Protein AF-0000000068207327 (afdb_homodimer)

InterPro domains:
  IPR013248 Secretory component protein Psh3/Shr3 [PF08229] (3-179)
  IPR013248 Secretory component protein Psh3/Shr3 [PTHR28228] (1-195)
  IPR013248 Secretory component protein Psh3/Shr3 [SM00786] (1-201)

Radius of gyration: 39.84 Å; Cα contacts (8 Å, |Δi|>4): 427; chains: 2; bounding box: 126×111×105 Å

Organism: Serendipita indica (strain DSM 11827) (NCBI:txid1109443)

Sequence (446 aa):
MGVRVAVIVMSTSFLLGCLMTHWIADSQTLWKSPLTDAHLYTSAAYYSLLAKMSLGMAATLVSVVTIGFMALMLSALDGEAGNLMFDGASIFLYGSAAAIYVYSVLPTMSKYTNITPFAANLPRFPPALRQPTVELASSHLICAVALTGVIILQATRYWAEGEDDGDAAESHVDSSEKHWKRSSRPIEPTTPDTARQTRTRASQSPSARRKSPVKRKSVLPPKMGVRVAVIVMSTSFLLGCLMTHWIADSQTLWKSPLTDAHLYTSAAYYSLLAKMSLGMAATLVSVVTIGFMALMLSALDGEAGNLMFDGASIFLYGSAAAIYVYSVLPTMSKYTNITPFAANLPRFPPALRQPTVELASSHLICAVALTGVIILQATRYWAEGEDDGDAAESHVDSSEKHWKRSSRPIEPTTPDTARQTRTRASQSPSARRKSPVKRKSVLPPK

Nearest PDB structures (foldseek):
  2ap3-assembly1_A  TM=4.495E-01  e=7.085E-01  Staphylococcus aureus subsp. aureus MW2
  6yxh-assembly1_A  TM=4.372E-01  e=2.924E+00  Homo sapiens
  4uos-assembly1_A  TM=3.680E-01  e=3.704E+00  synthetic construct
  6ch2-assembly2_E  TM=3.167E-01  e=5.156E+00  Salmonella enterica subsp. enterica serovar Typhimurium str. LT2
  3ljb-assembly1_A  TM=2.769E-01  e=4.691E+00  Homo sapiens

pLDDT: mean 74.69, std 20.05, range [22.97, 97.69]

Secondary structure (DSSP, 8-state):
--HHHHHHHHHHHHHHHHHHHTHHHHTTTTT-SS--HHHHHHHHHHHHHHHT--HHHHHHHHHHHHHHHHHHHHHHHT--HHHHHHHHHHHHHHHHHHHHIIIIIHHHHGGGTT--TT-SS--S--GGGHHHHHHHHHHHHHHHHHHHHHHHHHHHHHHHHHHHHHHHHHHHHHHHHHHHHHHTS----------------------------------PPP-/--HHHHHHHHHHHHHHHHHHHTHHHHTTTTT-SS--HHHHHHHHHHHHHHHT--HHHHHHHHHHHHHHHHHHHHHHHT--HHHHHHHHHHHHHHHHHHHHIIIIIHHHHGGGTT--TT-SS-----GGGHHHHHHHHHHHHHHHHHHHHHHHHHHHHHHHHHHHHHHHHHHHHHHHHHHHHHHTS--------------------------------------

Structure (mmCIF, N/CA/C/O backbone):
data_AF-0000000068207327-model_v1
#
loop_
_entity.id
_entity.type
_entity.pdbx_description
1 polymer 'Shr3 amino acid permease chaperone'
#
loop_
_atom_site.group_PDB
_atom_site.id
_atom_site.type_symbol
_atom_site.label_atom_id
_atom_site.label_alt_id
_atom_site.label_comp_id
_atom_site.label_asym_id
_atom_site.label_entity_id
_atom_site.label_seq_id
_atom_site.pdbx_PDB_ins_code
_atom_site.Cartn_x
_atom_site.Cartn_y
_atom_site.Cartn_z
_atom_site.occupancy
_atom_site.B_iso_or_equiv
_atom_site.auth_seq_id
_atom_site.auth_comp_id
_atom_site.auth_asym_id
_atom_site.auth_atom_id
_atom_site.pdbx_PDB_model_num
ATOM 1 N N . MET A 1 1 ? -0.736 18.469 9.234 1 51.88 1 MET A N 1
ATOM 2 C CA . MET A 1 1 ? -1.248 17.125 9.523 1 51.88 1 MET A CA 1
ATOM 3 C C . MET A 1 1 ? -0.402 16.438 10.586 1 51.88 1 MET A C 1
ATOM 5 O O . MET A 1 1 ? 0.823 16.562 10.594 1 51.88 1 MET A O 1
ATOM 9 N N . GLY A 1 2 ? -1.065 16.047 11.625 1 68.69 2 GLY A N 1
ATOM 10 C CA . GLY A 1 2 ? -0.269 15.445 12.68 1 68.69 2 GLY A CA 1
ATOM 11 C C . GLY A 1 2 ? 0.383 14.141 12.266 1 68.69 2 GLY A C 1
ATOM 12 O O . GLY A 1 2 ? -0.011 13.531 11.266 1 68.69 2 GLY A O 1
ATOM 13 N N . VAL A 1 3 ? 1.503 13.797 12.562 1 79.06 3 VAL A N 1
ATOM 14 C CA . VAL A 1 3 ? 2.293 12.586 12.375 1 79.06 3 VAL A CA 1
ATOM 15 C C . VAL A 1 3 ? 1.393 11.352 12.5 1 79.06 3 VAL A C 1
ATOM 17 O O . VAL A 1 3 ? 1.562 10.375 11.773 1 79.06 3 VAL A O 1
ATOM 20 N N . ARG A 1 4 ? 0.4 11.539 13.273 1 84.06 4 ARG A N 1
ATOM 21 C CA . ARG A 1 4 ? -0.478 10.391 13.492 1 84.06 4 ARG A CA 1
ATOM 22 C C . ARG A 1 4 ? -1.333 10.109 12.266 1 84.06 4 ARG A C 1
ATOM 24 O O . ARG A 1 4 ? -1.49 8.953 11.859 1 84.06 4 ARG A O 1
ATOM 31 N N . VAL A 1 5 ? -1.87 11.117 11.664 1 83.62 5 VAL A N 1
ATOM 32 C CA . VAL A 1 5 ? -2.697 10.961 10.469 1 83.62 5 VAL A CA 1
ATOM 33 C C . VAL A 1 5 ? -1.855 10.398 9.328 1 83.62 5 VAL A C 1
ATOM 35 O O . VAL A 1 5 ? -2.32 9.539 8.578 1 83.62 5 VAL A O 1
ATOM 38 N N . ALA A 1 6 ? -0.664 10.758 9.258 1 86.5 6 ALA A N 1
ATOM 39 C CA . ALA A 1 6 ? 0.226 10.273 8.203 1 86.5 6 ALA A CA 1
ATOM 40 C C . ALA A 1 6 ? 0.474 8.773 8.344 1 86.5 6 ALA A C 1
ATOM 42 O O . ALA A 1 6 ? 0.466 8.039 7.352 1 86.5 6 ALA A O 1
ATOM 43 N N . VAL A 1 7 ? 0.639 8.359 9.555 1 90.81 7 VAL A N 1
ATOM 44 C CA . VAL A 1 7 ? 0.905 6.949 9.812 1 90.81 7 VAL A CA 1
ATOM 45 C C . VAL A 1 7 ? -0.331 6.121 9.469 1 90.81 7 VAL A C 1
ATOM 47 O O . VAL A 1 7 ? -0.218 5.039 8.883 1 90.81 7 VAL A O 1
ATOM 50 N N . ILE A 1 8 ? -1.45 6.668 9.789 1 92.75 8 ILE A N 1
ATOM 51 C CA . ILE A 1 8 ? -2.701 5.973 9.516 1 92.75 8 ILE A CA 1
ATOM 52 C C . ILE A 1 8 ? -2.887 5.828 8.008 1 92.75 8 ILE A C 1
ATOM 54 O O . ILE A 1 8 ? -3.156 4.73 7.508 1 92.75 8 ILE A O 1
ATOM 58 N N . VAL A 1 9 ? -2.707 6.891 7.324 1 91.31 9 VAL A N 1
ATOM 59 C CA . VAL A 1 9 ? -2.955 6.891 5.887 1 91.31 9 VAL A CA 1
ATOM 60 C C . VAL A 1 9 ? -1.896 6.051 5.18 1 91.31 9 VAL A C 1
ATOM 62 O O . VAL A 1 9 ? -2.205 5.32 4.23 1 91.31 9 VAL A O 1
ATOM 65 N N . MET A 1 10 ? -0.687 6.074 5.684 1 93.06 10 MET A N 1
ATOM 66 C CA . MET A 1 10 ? 0.389 5.281 5.098 1 93.06 10 MET A CA 1
ATOM 67 C C . MET A 1 10 ? 0.123 3.789 5.273 1 93.06 10 MET A C 1
ATOM 69 O O . MET A 1 10 ? 0.278 3.01 4.332 1 93.06 10 MET A O 1
ATOM 73 N N . SER A 1 11 ? -0.158 3.5 6.48 1 95.19 11 SER A N 1
ATOM 74 C CA . SER A 1 11 ? -0.41 2.092 6.77 1 95.19 11 SER A CA 1
ATOM 75 C C . SER A 1 11 ? -1.618 1.578 5.996 1 95.19 11 SER A C 1
ATOM 77 O O . SER A 1 11 ? -1.594 0.466 5.461 1 95.19 11 SER A O 1
ATOM 79 N N . THR A 1 12 ? -2.652 2.395 5.93 1 96.06 12 THR A N 1
ATOM 80 C CA . THR A 1 12 ? -3.869 2.01 5.227 1 96.06 12 THR A CA 1
ATOM 81 C C . THR A 1 12 ? -3.607 1.87 3.729 1 96.06 12 THR A C 1
ATOM 83 O O . THR A 1 12 ? -4.082 0.924 3.096 1 96.06 12 THR A O 1
ATOM 86 N N . SER A 1 13 ? -2.871 2.814 3.229 1 94.75 13 SER A N 1
ATOM 87 C CA . SER A 1 13 ? -2.545 2.762 1.808 1 94.75 13 SER A CA 1
ATOM 88 C C . SER A 1 13 ? -1.694 1.54 1.48 1 94.75 13 SER A C 1
ATOM 90 O O . SER A 1 13 ? -1.847 0.938 0.415 1 94.75 13 SER A O 1
ATOM 92 N N . PHE A 1 14 ? -0.771 1.199 2.371 1 95.12 14 PHE A N 1
ATOM 93 C CA . PHE A 1 14 ? 0.036 -0.005 2.213 1 95.12 14 PHE A CA 1
ATOM 94 C C . PHE A 1 14 ? -0.849 -1.242 2.127 1 95.12 14 PHE A C 1
ATOM 96 O O . PHE A 1 14 ? -0.652 -2.094 1.257 1 95.12 14 PHE A O 1
ATOM 103 N N . LEU A 1 15 ? -1.757 -1.331 2.959 1 95.38 15 LEU A N 1
ATOM 104 C CA . LEU A 1 15 ? -2.662 -2.475 2.986 1 95.38 15 LEU A CA 1
ATOM 105 C C . LEU A 1 15 ? -3.533 -2.51 1.735 1 95.38 15 LEU A C 1
ATOM 107 O O . LEU A 1 15 ? -3.838 -3.586 1.216 1 95.38 15 LEU A O 1
ATOM 111 N N . LEU A 1 16 ? -3.99 -1.329 1.278 1 94.5 16 LEU A N 1
ATOM 112 C CA . LEU A 1 16 ? -4.75 -1.258 0.035 1 94.5 16 LEU A CA 1
ATOM 113 C C . LEU A 1 16 ? -3.914 -1.758 -1.141 1 94.5 16 LEU A C 1
ATOM 115 O O . LEU A 1 16 ? -4.445 -2.383 -2.062 1 94.5 16 LEU A O 1
ATOM 119 N N . GLY A 1 17 ? -2.623 -1.449 -1.14 1 93.38 17 GLY A N 1
ATOM 120 C CA . GLY A 1 17 ? -1.736 -1.975 -2.166 1 93.38 17 GLY A CA 1
ATOM 121 C C . GLY A 1 17 ? -1.653 -3.49 -2.164 1 93.38 17 GLY A C 1
ATOM 122 O O . GLY A 1 17 ? -1.671 -4.121 -3.225 1 93.38 17 GLY A O 1
ATOM 123 N N . CYS A 1 18 ? -1.584 -4.035 -0.98 1 91.19 18 CYS A N 1
ATOM 124 C CA . CYS A 1 18 ? -1.589 -5.488 -0.856 1 91.19 18 CYS A CA 1
ATOM 125 C C . CYS A 1 18 ? -2.863 -6.082 -1.446 1 91.19 18 CYS A C 1
ATOM 127 O O . CYS A 1 18 ? -2.811 -7.074 -2.18 1 91.19 18 CYS A O 1
ATOM 129 N N . LEU A 1 19 ? -3.957 -5.445 -1.147 1 89.88 19 LEU A N 1
ATOM 130 C CA . LEU A 1 19 ? -5.242 -5.926 -1.639 1 89.88 19 LEU A CA 1
ATOM 131 C C . LEU A 1 19 ? -5.344 -5.766 -3.15 1 89.88 19 LEU A C 1
ATOM 133 O O . LEU A 1 19 ? -5.977 -6.578 -3.826 1 89.88 19 LEU A O 1
ATOM 137 N N . MET A 1 20 ? -4.719 -4.719 -3.645 1 88.19 20 MET A N 1
ATOM 138 C CA . MET A 1 20 ? -4.727 -4.484 -5.086 1 88.19 20 MET A CA 1
ATOM 139 C C . MET A 1 20 ? -4.078 -5.645 -5.832 1 88.19 20 MET A C 1
ATOM 141 O O . MET A 1 20 ? -4.523 -6.016 -6.918 1 88.19 20 MET A O 1
ATOM 145 N N . THR A 1 21 ? -3.1 -6.23 -5.215 1 84.81 21 THR A N 1
ATOM 146 C CA . THR A 1 21 ? -2.418 -7.34 -5.867 1 84.81 21 THR A CA 1
ATOM 147 C C . THR A 1 21 ? -3.318 -8.57 -5.922 1 84.81 21 THR A C 1
ATOM 149 O O . THR A 1 21 ? -3.176 -9.414 -6.809 1 84.81 21 THR A O 1
ATOM 152 N N . HIS A 1 22 ? -4.27 -8.602 -5 1 85.31 22 HIS A N 1
ATOM 153 C CA . HIS A 1 22 ? -5.219 -9.703 -5.031 1 85.31 22 HIS A CA 1
ATOM 154 C C . HIS A 1 22 ? -6.129 -9.617 -6.25 1 85.31 22 HIS A C 1
ATOM 156 O O . HIS A 1 22 ? -6.816 -10.586 -6.59 1 85.31 22 HIS A O 1
ATOM 162 N N . TRP A 1 23 ? -6.102 -8.484 -6.895 1 80.81 23 TRP A N 1
ATOM 163 C CA . TRP A 1 23 ? -6.898 -8.305 -8.109 1 80.81 23 TRP A CA 1
ATOM 164 C C . TRP A 1 23 ? -6.508 -9.328 -9.172 1 80.81 23 TRP A C 1
ATOM 166 O O . TRP A 1 23 ? -7.289 -9.609 -10.078 1 80.81 23 TRP A O 1
ATOM 176 N N . ILE A 1 24 ? -5.34 -9.945 -9.07 1 75.31 24 ILE A N 1
ATOM 177 C CA . ILE A 1 24 ? -4.906 -11.008 -9.969 1 75.31 24 ILE A CA 1
ATOM 178 C C . ILE A 1 24 ? -5.93 -12.141 -9.953 1 75.31 24 ILE A C 1
ATOM 180 O O . ILE A 1 24 ? -6.262 -12.703 -11 1 75.31 24 ILE A O 1
ATOM 184 N N . ALA A 1 25 ? -6.375 -12.438 -8.812 1 77.69 25 ALA A N 1
ATOM 185 C CA . ALA A 1 25 ? -7.352 -13.516 -8.641 1 77.69 25 ALA A CA 1
ATOM 186 C C . ALA A 1 25 ? -8.773 -12.977 -8.695 1 77.69 25 ALA A C 1
ATOM 188 O O . ALA A 1 25 ? -9.648 -13.586 -9.32 1 77.69 25 ALA A O 1
ATOM 189 N N . ASP A 1 26 ? -8.977 -11.797 -8.141 1 80.5 26 ASP A N 1
ATOM 190 C CA . ASP A 1 26 ? -10.328 -11.266 -7.969 1 80.5 26 ASP A CA 1
ATOM 191 C C . ASP A 1 26 ? -10.922 -10.828 -9.305 1 80.5 26 ASP A C 1
ATOM 193 O O . ASP A 1 26 ? -12.141 -10.867 -9.492 1 80.5 26 ASP A O 1
ATOM 197 N N . SER A 1 27 ? -10.062 -10.414 -10.219 1 77.44 27 SER A N 1
ATOM 198 C CA . SER A 1 27 ? -10.562 -9.938 -11.5 1 77.44 27 SER A CA 1
ATOM 199 C C . SER A 1 27 ? -11.18 -11.07 -12.312 1 77.44 27 SER A C 1
ATOM 201 O O . SER A 1 27 ? -11.961 -10.828 -13.234 1 77.44 27 SER A O 1
ATOM 203 N N . GLN A 1 28 ? -10.797 -12.289 -11.969 1 74.94 28 GLN A N 1
ATOM 204 C CA . GLN A 1 28 ? -11.25 -13.445 -12.734 1 74.94 28 GLN A CA 1
ATOM 205 C C . GLN A 1 28 ? -12.539 -14.016 -12.148 1 74.94 28 GLN A C 1
ATOM 207 O O . GLN A 1 28 ? -13.141 -14.922 -12.727 1 74.94 28 GLN A O 1
ATOM 212 N N . THR A 1 29 ? -12.93 -13.555 -11.07 1 74.31 29 THR A N 1
ATOM 213 C CA . THR A 1 29 ? -14.078 -14.18 -10.422 1 74.31 29 THR A CA 1
ATOM 214 C C . THR A 1 29 ? -15.258 -13.211 -10.359 1 74.31 29 THR A C 1
ATOM 216 O O . THR A 1 29 ? -16.281 -13.43 -11.008 1 74.31 29 THR A O 1
ATOM 219 N N . LEU A 1 30 ? -15.055 -12.102 -9.773 1 67.25 30 LEU A N 1
ATOM 220 C CA . LEU A 1 30 ? -16.172 -11.203 -9.492 1 67.25 30 LEU A CA 1
ATOM 221 C C . LEU A 1 30 ? -16.594 -10.445 -10.75 1 67.25 30 LEU A C 1
ATOM 223 O O . LEU A 1 30 ? -17.766 -10.133 -10.93 1 67.25 30 LEU A O 1
ATOM 227 N N . TRP A 1 31 ? -15.688 -10.367 -11.633 1 68 31 TRP A N 1
ATOM 228 C CA . TRP A 1 31 ? -16.016 -9.461 -12.727 1 68 31 TRP A CA 1
ATOM 229 C C . TRP A 1 31 ? -16.141 -10.219 -14.047 1 68 31 TRP A C 1
ATOM 231 O O . TRP A 1 31 ? -16.219 -9.609 -15.117 1 68 31 TRP A O 1
ATOM 241 N N . LYS A 1 32 ? -15.969 -11.516 -13.922 1 68.44 32 LYS A N 1
ATOM 242 C CA . LYS A 1 32 ? -16.047 -12.297 -15.148 1 68.44 32 LYS A CA 1
ATOM 243 C C . LYS A 1 32 ? -17.297 -13.188 -15.156 1 68.44 32 LYS A C 1
ATOM 245 O O . LYS A 1 32 ? -17.609 -13.828 -14.148 1 68.44 32 LYS A O 1
ATOM 250 N N . SER A 1 33 ? -18.188 -12.914 -16.141 1 70.06 33 SER A N 1
ATOM 251 C CA . SER A 1 33 ? -19.328 -13.781 -16.422 1 70.06 33 SER A CA 1
ATOM 252 C C . SER A 1 33 ? -19.297 -14.297 -17.844 1 70.06 33 SER A C 1
ATOM 254 O O . SER A 1 33 ? -19.203 -13.516 -18.797 1 70.06 33 SER A O 1
ATOM 256 N N . PRO A 1 34 ? -19.141 -15.719 -17.938 1 73.88 34 PRO A N 1
ATOM 257 C CA . PRO A 1 34 ? -19.359 -16.859 -17.047 1 73.88 34 PRO A CA 1
ATOM 258 C C . PRO A 1 34 ? -18.078 -17.312 -16.344 1 73.88 34 PRO A C 1
ATOM 260 O O . PRO A 1 34 ? -16.984 -17.125 -16.859 1 73.88 34 PRO A O 1
ATOM 263 N N . LEU A 1 35 ? -18.297 -17.781 -15.109 1 76.75 35 LEU A N 1
ATOM 264 C CA . LEU A 1 35 ? -17.203 -18.328 -14.328 1 76.75 35 LEU A CA 1
ATOM 265 C C . LEU A 1 35 ? -16.75 -19.672 -14.891 1 76.75 35 LEU A C 1
ATOM 267 O O . LEU A 1 35 ? -17.516 -20.656 -14.859 1 76.75 35 LEU A O 1
ATOM 271 N N . THR A 1 36 ? -15.664 -19.688 -15.57 1 78.69 36 THR A N 1
ATOM 272 C CA . THR A 1 36 ? -15.141 -20.906 -16.156 1 78.69 36 THR A CA 1
ATOM 273 C C . THR A 1 36 ? -14.164 -21.594 -15.203 1 78.69 36 THR A C 1
ATOM 275 O O . THR A 1 36 ? -13.664 -20.953 -14.266 1 78.69 36 THR A O 1
ATOM 278 N N . ASP A 1 37 ? -13.938 -22.797 -15.453 1 80.69 37 ASP A N 1
ATOM 279 C CA . ASP A 1 37 ? -13 -23.562 -14.633 1 80.69 37 ASP A CA 1
ATOM 280 C C . ASP A 1 37 ? -11.586 -22.984 -14.734 1 80.69 37 ASP A C 1
ATOM 282 O O . ASP A 1 37 ? -10.828 -23.016 -13.758 1 80.69 37 ASP A O 1
ATOM 286 N N . ALA A 1 38 ? -11.312 -22.453 -15.844 1 75.69 38 ALA A N 1
ATOM 287 C CA . ALA A 1 38 ? -9.969 -21.906 -16.047 1 75.69 38 ALA A CA 1
ATOM 288 C C . ALA A 1 38 ? -9.727 -20.688 -15.156 1 75.69 38 ALA A C 1
ATOM 290 O O . ALA A 1 38 ? -8.648 -20.547 -14.57 1 75.69 38 ALA A O 1
ATOM 291 N N . HIS A 1 39 ? -10.773 -19.906 -15.031 1 78.06 39 HIS A N 1
ATOM 292 C CA . HIS A 1 39 ? -10.672 -18.719 -14.188 1 78.06 39 HIS A CA 1
ATOM 293 C C . HIS A 1 39 ? -10.539 -19.094 -12.719 1 78.06 39 HIS A C 1
ATOM 295 O O . HIS A 1 39 ? -9.766 -18.484 -11.977 1 78.06 39 HIS A O 1
ATOM 301 N N . LEU A 1 40 ? -11.25 -20.078 -12.383 1 80.62 40 LEU A N 1
ATOM 302 C CA . LEU A 1 40 ? -11.227 -20.531 -11 1 80.62 40 LEU A CA 1
ATOM 303 C C . LEU A 1 40 ? -9.883 -21.156 -10.648 1 80.62 40 LEU A C 1
ATOM 305 O O . LEU A 1 40 ? -9.375 -20.969 -9.547 1 80.62 40 LEU A O 1
ATOM 309 N N . TYR A 1 41 ? -9.344 -21.797 -11.609 1 79.62 41 TYR A N 1
ATOM 310 C CA . TYR A 1 41 ? -8.047 -22.406 -11.367 1 79.62 41 TYR A CA 1
ATOM 311 C C . TYR A 1 41 ? -6.957 -21.344 -11.234 1 79.62 41 TYR A C 1
ATOM 313 O O . TYR A 1 41 ? -6.031 -21.484 -10.438 1 79.62 41 TYR A O 1
ATOM 321 N N . THR A 1 42 ? -7.109 -20.359 -12.008 1 77.5 42 THR A N 1
ATOM 322 C CA . THR A 1 42 ? -6.145 -19.266 -11.898 1 77.5 42 THR A CA 1
ATOM 323 C C . THR A 1 42 ? -6.199 -18.625 -10.508 1 77.5 42 THR A C 1
ATOM 325 O O . THR A 1 42 ? -5.164 -18.391 -9.898 1 77.5 42 THR A O 1
ATOM 328 N N . SER A 1 43 ? -7.398 -18.422 -10.078 1 83.06 43 SER A N 1
ATOM 329 C CA . SER A 1 43 ? -7.566 -17.844 -8.758 1 83.06 43 SER A CA 1
ATOM 330 C C . SER A 1 43 ? -7.066 -18.781 -7.668 1 83.06 43 SER A C 1
ATOM 332 O O . SER A 1 43 ? -6.402 -18.344 -6.723 1 83.06 43 SER A O 1
ATOM 334 N N . ALA A 1 44 ? -7.363 -19.984 -7.852 1 81.44 44 ALA A N 1
ATOM 335 C CA . ALA A 1 44 ? -6.945 -20.969 -6.863 1 81.44 44 ALA A CA 1
ATOM 336 C C . ALA A 1 44 ? -5.426 -21.094 -6.816 1 81.44 44 ALA A C 1
ATOM 338 O O . ALA A 1 44 ? -4.848 -21.312 -5.75 1 81.44 44 ALA A O 1
ATOM 339 N N . ALA A 1 45 ? -4.855 -20.984 -7.938 1 79.88 45 ALA A N 1
ATOM 340 C CA . ALA A 1 45 ? -3.396 -21.031 -7.988 1 79.88 45 ALA A CA 1
ATOM 341 C C . ALA A 1 45 ? -2.777 -19.875 -7.211 1 79.88 45 ALA A C 1
ATOM 343 O O . ALA A 1 45 ? -1.814 -20.062 -6.465 1 79.88 45 ALA A O 1
ATOM 344 N N . TYR A 1 46 ? -3.338 -18.781 -7.383 1 84.88 46 TYR A N 1
ATOM 345 C CA . TYR A 1 46 ? -2.854 -17.594 -6.664 1 84.88 46 TYR A CA 1
ATOM 346 C C . TYR A 1 46 ? -3.037 -17.766 -5.16 1 84.88 46 TYR A C 1
ATOM 348 O O . TYR A 1 46 ? -2.123 -17.484 -4.383 1 84.88 46 TYR A O 1
ATOM 356 N N . TYR A 1 47 ? -4.172 -18.234 -4.801 1 85.69 47 TYR A N 1
ATOM 357 C CA . TYR A 1 47 ? -4.461 -18.375 -3.379 1 85.69 47 TYR A CA 1
ATOM 358 C C . TYR A 1 47 ? -3.6 -19.469 -2.756 1 85.69 47 TYR A C 1
ATOM 360 O O . TYR A 1 47 ? -3.225 -19.375 -1.585 1 85.69 47 TYR A O 1
ATOM 368 N N . SER A 1 48 ? -3.312 -20.453 -3.557 1 83 48 SER A N 1
ATOM 369 C CA . SER A 1 48 ? -2.439 -21.516 -3.057 1 83 48 SER A CA 1
ATOM 370 C C . SER A 1 48 ? -1.042 -20.984 -2.762 1 83 48 SER A C 1
ATOM 372 O O . SER A 1 48 ? -0.403 -21.406 -1.794 1 83 48 SER A O 1
ATOM 374 N N . LEU A 1 49 ? -0.626 -20.078 -3.566 1 80 49 LEU A N 1
ATOM 375 C CA . LEU A 1 49 ? 0.676 -19.453 -3.346 1 80 49 LEU A CA 1
ATOM 376 C C . LEU A 1 49 ? 0.636 -18.516 -2.143 1 80 49 LEU A C 1
ATOM 378 O O . LEU A 1 49 ? 1.579 -18.484 -1.349 1 80 49 LEU A O 1
ATOM 382 N N . LEU A 1 50 ? -0.447 -17.844 -2.045 1 80.69 50 LEU A N 1
ATOM 383 C CA . LEU A 1 50 ? -0.616 -16.906 -0.946 1 80.69 50 LEU A CA 1
ATOM 384 C C . LEU A 1 50 ? -0.736 -17.625 0.387 1 80.69 50 LEU A C 1
ATOM 386 O O . LEU A 1 50 ? -0.278 -17.125 1.418 1 80.69 50 LEU A O 1
ATOM 390 N N . ALA A 1 51 ? -1.353 -18.781 0.292 1 79.5 51 ALA A N 1
ATOM 391 C CA . ALA A 1 51 ? -1.547 -19.578 1.501 1 79.5 51 ALA A CA 1
ATOM 392 C C . ALA A 1 51 ? -0.213 -20.062 2.049 1 79.5 51 ALA A C 1
ATOM 394 O O . ALA A 1 51 ? -0.099 -20.375 3.24 1 79.5 51 ALA A O 1
ATOM 395 N N . LYS A 1 52 ? 0.792 -20.156 1.232 1 76.94 52 LYS A N 1
ATOM 396 C CA . LYS A 1 52 ? 2.121 -20.609 1.636 1 76.94 52 LYS A CA 1
ATOM 397 C C . LYS A 1 52 ? 3.064 -19.422 1.826 1 76.94 52 LYS A C 1
ATOM 399 O O . LYS A 1 52 ? 4.262 -19.516 1.553 1 76.94 52 LYS A O 1
ATOM 404 N N . MET A 1 53 ? 2.432 -18.391 2.246 1 76.12 53 MET A N 1
ATOM 405 C CA . MET A 1 53 ? 3.199 -17.156 2.426 1 76.12 53 MET A CA 1
ATOM 406 C C . MET A 1 53 ? 4.285 -17.344 3.479 1 76.12 53 MET A C 1
ATOM 408 O O . MET A 1 53 ? 4.102 -18.094 4.438 1 76.12 53 MET A O 1
ATOM 412 N N . SER A 1 54 ? 5.371 -16.641 3.314 1 78.75 54 SER A N 1
ATOM 413 C CA . SER A 1 54 ? 6.508 -16.719 4.227 1 78.75 54 SER A CA 1
ATOM 414 C C . SER A 1 54 ? 6.223 -15.984 5.527 1 78.75 54 SER A C 1
ATOM 416 O O . SER A 1 54 ? 5.328 -15.141 5.586 1 78.75 54 SER A O 1
ATOM 418 N N . LEU A 1 55 ? 6.941 -16.312 6.527 1 80 55 LEU A N 1
ATOM 419 C CA . LEU A 1 55 ? 6.82 -15.688 7.84 1 80 55 LEU A CA 1
ATOM 420 C C . LEU A 1 55 ? 7.152 -14.195 7.762 1 80 55 LEU A C 1
ATOM 422 O O . LEU A 1 55 ? 6.543 -13.383 8.461 1 80 55 LEU A O 1
ATOM 426 N N . GLY A 1 56 ? 8.008 -13.883 6.867 1 77.12 56 GLY A N 1
ATOM 427 C CA . GLY A 1 56 ? 8.375 -12.484 6.715 1 77.12 56 GLY A CA 1
ATOM 428 C C . GLY A 1 56 ? 7.242 -11.625 6.195 1 77.12 56 GLY A C 1
ATOM 429 O O . GLY A 1 56 ? 7.02 -10.516 6.688 1 77.12 56 GLY A O 1
ATOM 430 N N . MET A 1 57 ? 6.578 -12.141 5.23 1 84.44 57 MET A N 1
ATOM 431 C CA . MET A 1 57 ? 5.445 -11.406 4.676 1 84.44 57 MET A CA 1
ATOM 432 C C . MET A 1 57 ? 4.34 -11.25 5.715 1 84.44 57 MET A C 1
ATOM 434 O O . ME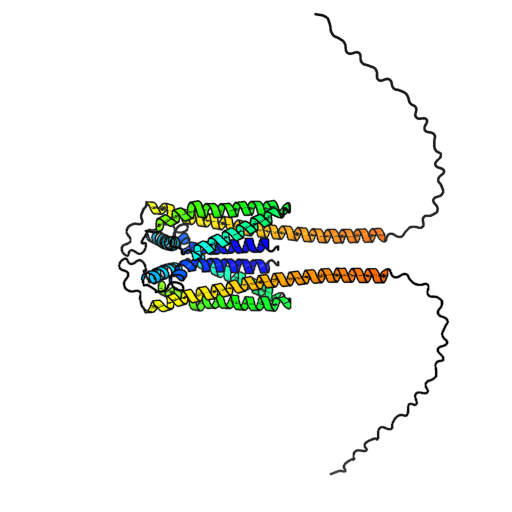T A 1 57 ? 3.807 -10.156 5.902 1 84.44 57 MET A O 1
ATOM 438 N N . ALA A 1 58 ? 4.035 -12.336 6.434 1 85.31 58 ALA A N 1
ATOM 439 C CA . ALA A 1 58 ? 2.996 -12.297 7.457 1 85.31 58 ALA A CA 1
ATOM 440 C C . ALA A 1 58 ? 3.352 -11.312 8.57 1 85.31 58 ALA A C 1
ATOM 442 O O . ALA A 1 58 ? 2.502 -10.539 9.016 1 85.31 58 ALA A O 1
ATOM 443 N N . ALA A 1 59 ? 4.559 -11.328 8.906 1 87.38 59 ALA A N 1
ATOM 444 C CA . ALA A 1 59 ? 5.027 -10.445 9.969 1 87.38 59 ALA A CA 1
ATOM 445 C C . ALA A 1 59 ? 4.926 -8.977 9.555 1 87.38 59 ALA A C 1
ATOM 447 O O . ALA A 1 59 ? 4.555 -8.125 10.359 1 87.38 59 ALA A O 1
ATOM 448 N N . THR A 1 60 ? 5.301 -8.742 8.328 1 88.19 60 THR A N 1
ATOM 449 C CA . THR A 1 60 ? 5.23 -7.367 7.836 1 88.19 60 THR A CA 1
ATOM 450 C C . THR A 1 60 ? 3.783 -6.879 7.801 1 88.19 60 THR A C 1
ATOM 452 O O . THR A 1 60 ? 3.49 -5.762 8.227 1 88.19 60 THR A O 1
ATOM 455 N N . LEU A 1 61 ? 2.916 -7.75 7.336 1 90.44 61 LEU A N 1
ATOM 456 C CA . LEU A 1 61 ? 1.506 -7.379 7.254 1 90.44 61 LEU A CA 1
ATOM 457 C C . LEU A 1 61 ? 0.926 -7.133 8.641 1 90.44 61 LEU A C 1
ATOM 459 O O . LEU A 1 61 ? 0.257 -6.121 8.867 1 90.44 61 LEU A O 1
ATOM 463 N N . VAL A 1 62 ? 1.241 -7.988 9.57 1 90.5 62 VAL A N 1
ATOM 464 C CA . VAL A 1 62 ? 0.748 -7.852 10.938 1 90.5 62 VAL A CA 1
ATOM 465 C C . VAL A 1 62 ? 1.303 -6.574 11.562 1 90.5 62 VAL A C 1
ATOM 467 O O . VAL A 1 62 ? 0.579 -5.84 12.242 1 90.5 62 VAL A O 1
ATOM 470 N N . SER A 1 63 ? 2.516 -6.375 11.258 1 92.06 63 SER A N 1
ATOM 471 C CA . SER A 1 63 ? 3.141 -5.176 11.805 1 92.06 63 SER A CA 1
ATOM 472 C C . SER A 1 63 ? 2.477 -3.91 11.273 1 92.06 63 SER A C 1
ATOM 474 O O . SER A 1 63 ? 2.168 -2.996 12.039 1 92.06 63 SER A O 1
ATOM 476 N N . VAL A 1 64 ? 2.275 -3.826 10.016 1 93.5 64 VAL A N 1
ATOM 477 C CA . VAL A 1 64 ? 1.676 -2.648 9.398 1 93.5 64 VAL A CA 1
ATOM 478 C C . VAL A 1 64 ? 0.259 -2.449 9.93 1 93.5 64 VAL A C 1
ATOM 480 O O . VAL A 1 64 ? -0.14 -1.327 10.25 1 93.5 64 VAL A O 1
ATOM 483 N N . VAL A 1 65 ? -0.525 -3.537 10.055 1 94.81 65 VAL A N 1
ATOM 484 C CA . VAL A 1 65 ? -1.887 -3.461 10.578 1 94.81 65 VAL A CA 1
ATOM 485 C C . VAL A 1 65 ? -1.865 -2.941 12.008 1 94.81 65 VAL A C 1
ATOM 487 O O . VAL A 1 65 ? -2.662 -2.074 12.375 1 94.81 65 VAL A O 1
ATOM 490 N N . THR A 1 66 ? -0.963 -3.436 12.789 1 94.88 66 THR A N 1
ATOM 491 C CA . THR A 1 66 ? -0.873 -3.062 14.195 1 94.88 66 THR A CA 1
ATOM 492 C C . THR A 1 66 ? -0.466 -1.6 14.344 1 94.88 66 THR A C 1
ATOM 494 O O . THR A 1 66 ? -1.024 -0.875 15.172 1 94.88 66 THR A O 1
ATOM 497 N N . ILE A 1 67 ? 0.497 -1.212 13.539 1 94.38 67 ILE A N 1
ATOM 498 C CA . ILE A 1 67 ? 0.965 0.169 13.578 1 94.38 67 ILE A CA 1
ATOM 499 C C . ILE A 1 67 ? -0.18 1.111 13.211 1 94.38 67 ILE A C 1
ATOM 501 O O . ILE A 1 67 ? -0.388 2.131 13.875 1 94.38 67 ILE A O 1
ATOM 505 N N . GLY A 1 68 ? -0.904 0.811 12.172 1 94.5 68 GLY A N 1
ATOM 506 C CA . GLY A 1 68 ? -2.053 1.62 11.797 1 94.5 68 GLY A CA 1
ATOM 507 C C . GLY A 1 68 ? -3.117 1.679 12.875 1 94.5 68 GLY A C 1
ATOM 508 O O . GLY A 1 68 ? -3.658 2.748 13.164 1 94.5 68 GLY A O 1
ATOM 509 N N . PHE A 1 69 ? -3.367 0.565 13.492 1 94.81 69 PHE A N 1
ATOM 510 C CA . PHE A 1 69 ? -4.371 0.505 14.547 1 94.81 69 PHE A CA 1
ATOM 511 C C . PHE A 1 69 ? -3.941 1.333 15.75 1 94.81 69 PHE A C 1
ATOM 513 O O . PHE A 1 69 ? -4.746 2.072 16.328 1 94.81 69 PHE A O 1
ATOM 520 N N . MET A 1 70 ? -2.729 1.196 16.125 1 93.88 70 MET A N 1
ATOM 521 C CA . MET A 1 70 ? -2.199 1.954 17.266 1 93.88 70 MET A CA 1
ATOM 522 C C . MET A 1 70 ? -2.264 3.453 16.984 1 93.88 70 MET A C 1
ATOM 524 O O . MET A 1 70 ? -2.604 4.234 17.875 1 93.88 70 MET A O 1
ATOM 528 N N . ALA A 1 71 ? -1.908 3.795 15.789 1 92.75 71 ALA A N 1
ATOM 529 C CA . ALA A 1 71 ? -1.977 5.207 15.422 1 92.75 71 ALA A CA 1
ATOM 530 C C . ALA A 1 71 ? -3.41 5.727 15.508 1 92.75 71 ALA A C 1
ATOM 532 O O . ALA A 1 71 ? -3.643 6.855 15.945 1 92.75 71 ALA A O 1
ATOM 533 N N . LEU A 1 72 ? -4.344 4.941 15.086 1 92.56 72 LEU A N 1
ATOM 534 C CA . LEU A 1 72 ? -5.75 5.32 15.156 1 92.56 72 LEU A CA 1
ATOM 535 C C . LEU A 1 72 ? -6.199 5.469 16.609 1 92.56 72 LEU A C 1
ATOM 537 O O . LEU A 1 72 ? -6.918 6.41 16.953 1 92.56 72 LEU A O 1
ATOM 541 N N . MET A 1 73 ? -5.77 4.594 17.422 1 91.12 73 MET A N 1
ATOM 542 C CA . MET A 1 73 ? -6.125 4.625 18.844 1 91.12 73 MET A CA 1
ATOM 543 C C . MET A 1 73 ? -5.555 5.867 19.516 1 91.12 73 MET A C 1
ATOM 545 O O . MET A 1 73 ? -6.242 6.523 20.297 1 91.12 73 MET A O 1
ATOM 549 N N . LEU A 1 74 ? -4.348 6.176 19.203 1 88.94 74 LEU A N 1
ATOM 550 C CA . LEU A 1 74 ? -3.711 7.359 19.766 1 88.94 74 LEU A CA 1
ATOM 551 C C . LEU A 1 74 ? -4.379 8.633 19.266 1 88.94 74 LEU A C 1
ATOM 553 O O . LEU A 1 74 ? -4.52 9.602 20.016 1 88.94 74 LEU A O 1
ATOM 557 N N . SER A 1 75 ? -4.695 8.594 18 1 86.19 75 SER A N 1
ATOM 558 C CA . SER A 1 75 ? -5.402 9.742 17.438 1 86.19 75 SER A CA 1
ATOM 559 C C . SER A 1 75 ? -6.754 9.945 18.125 1 86.19 75 SER A C 1
ATOM 561 O O . SER A 1 75 ? -7.172 11.078 18.359 1 86.19 75 SER A O 1
ATOM 563 N N . ALA A 1 76 ? -7.453 8.922 18.422 1 84.31 76 ALA A N 1
ATOM 564 C CA . ALA A 1 76 ? -8.766 8.984 19.062 1 84.31 76 ALA A CA 1
ATOM 565 C C . ALA A 1 76 ? -8.648 9.461 20.5 1 84.31 76 ALA A C 1
ATOM 567 O O . ALA A 1 76 ? -9.547 10.133 21.016 1 84.31 76 ALA A O 1
ATOM 568 N N . LEU A 1 77 ? -7.609 9.125 21.156 1 83.12 77 LEU A N 1
ATOM 569 C CA . LEU A 1 77 ? -7.41 9.469 22.562 1 83.12 77 LEU A CA 1
ATOM 570 C C . LEU A 1 77 ? -7.082 10.953 22.719 1 83.12 77 LEU A C 1
ATOM 572 O O . LEU A 1 77 ? -7.195 11.508 23.812 1 83.12 77 LEU A O 1
ATOM 576 N N . ASP A 1 78 ? -6.543 11.547 21.688 1 75.75 78 ASP A N 1
ATOM 577 C CA . ASP A 1 78 ? -6.266 12.984 21.766 1 75.75 78 ASP A CA 1
ATOM 578 C C . ASP A 1 78 ? -7.547 13.773 22.031 1 75.75 78 ASP A C 1
ATOM 580 O O . ASP A 1 78 ? -7.492 14.898 22.531 1 75.75 78 ASP A O 1
ATOM 584 N N . GLY A 1 79 ? -8.656 13.281 21.938 1 63.88 79 GLY A N 1
ATOM 585 C CA . GLY A 1 79 ? -9.906 13.711 22.531 1 63.88 79 GLY A CA 1
ATOM 586 C C . GLY A 1 79 ? -10.461 14.977 21.906 1 63.88 79 GLY A C 1
ATOM 587 O O . GLY A 1 79 ? -11.336 15.633 22.484 1 63.88 79 GLY A O 1
ATOM 588 N N . GLU A 1 80 ? -9.805 15.43 20.859 1 63.56 80 GLU A N 1
ATOM 589 C CA . GLU A 1 80 ? -10.469 16.641 20.359 1 63.56 80 GLU A CA 1
ATOM 590 C C . GLU A 1 80 ? -11.852 16.312 19.812 1 63.56 80 GLU A C 1
ATOM 592 O O . GLU A 1 80 ? -12.008 15.391 19.016 1 63.56 80 GLU A O 1
ATOM 597 N N . ALA A 1 81 ? -12.953 16.75 20.5 1 59.16 81 ALA A N 1
ATOM 598 C CA . ALA A 1 81 ? -14.359 16.422 20.266 1 59.16 81 ALA A CA 1
ATOM 599 C C . ALA A 1 81 ? -14.656 16.25 18.781 1 59.16 81 ALA A C 1
ATOM 601 O O . ALA A 1 81 ? -15.297 15.281 18.375 1 59.16 81 ALA A O 1
ATOM 602 N N . GLY A 1 82 ? -14.305 17.141 17.906 1 61.53 82 GLY A N 1
ATOM 603 C CA . GLY A 1 82 ? -14.602 17.109 16.484 1 61.53 82 GLY A CA 1
ATOM 604 C C . GLY A 1 82 ? -13.914 15.969 15.75 1 61.53 82 GLY A C 1
ATOM 605 O O . GLY A 1 82 ? -14.453 15.438 14.781 1 61.53 82 GLY A O 1
ATOM 606 N N . ASN A 1 83 ? -12.906 15.438 16.375 1 70.38 83 ASN A N 1
ATOM 607 C CA . ASN A 1 83 ? -12.102 14.406 15.727 1 70.38 83 ASN A CA 1
ATOM 608 C C . ASN A 1 83 ? -12.555 13.008 16.141 1 70.38 83 ASN A C 1
ATOM 610 O O . ASN A 1 83 ? -12.305 12.039 15.422 1 70.38 83 ASN A O 1
ATOM 614 N N . LEU A 1 84 ? -13.383 13.055 17.203 1 77.94 84 LEU A N 1
ATOM 615 C CA . LEU A 1 84 ? -13.734 11.742 17.75 1 77.94 84 LEU A CA 1
ATOM 616 C C . LEU A 1 84 ? -14.664 10.992 16.797 1 77.94 84 LEU A C 1
ATOM 618 O O . LEU A 1 84 ? -14.586 9.766 16.688 1 77.94 84 LEU A O 1
ATOM 622 N N . MET A 1 85 ? -15.516 11.758 16.094 1 84.56 85 MET A N 1
ATOM 623 C CA . MET A 1 85 ? -16.422 11.102 15.141 1 84.56 85 MET A CA 1
ATOM 624 C C . MET A 1 85 ? -15.641 10.492 13.977 1 84.56 85 MET A C 1
ATOM 626 O O . MET A 1 85 ? -15.859 9.336 13.617 1 84.56 85 MET A O 1
ATOM 630 N N . PHE A 1 86 ? -14.711 11.188 13.453 1 88 86 PHE A N 1
ATOM 631 C CA . PHE A 1 86 ? -13.914 10.711 12.328 1 88 86 PHE A CA 1
ATOM 632 C C . PHE A 1 86 ? -13 9.57 12.758 1 88 86 PHE A C 1
ATOM 634 O O . PHE A 1 86 ? -12.898 8.555 12.07 1 88 86 PHE A O 1
ATOM 641 N N . ASP A 1 87 ? -12.445 9.68 13.891 1 90.31 87 ASP A N 1
ATOM 642 C CA . ASP A 1 87 ? -11.531 8.656 14.383 1 90.31 87 ASP A CA 1
ATOM 643 C C . ASP A 1 87 ? -12.289 7.398 14.805 1 90.31 87 ASP A C 1
ATOM 645 O O . ASP A 1 87 ? -11.828 6.281 14.578 1 90.31 87 ASP A O 1
ATOM 649 N N . GLY A 1 88 ? -13.422 7.633 15.484 1 91.25 88 GLY A N 1
ATOM 650 C CA . GLY A 1 88 ? -14.227 6.48 15.852 1 91.25 88 GLY A CA 1
ATOM 651 C C . GLY A 1 88 ? -14.688 5.668 14.656 1 91.25 88 GLY A C 1
ATOM 652 O O . GLY A 1 88 ? -14.609 4.438 14.664 1 91.25 88 GLY A O 1
ATOM 653 N N . ALA A 1 89 ? -15.188 6.391 13.641 1 94.31 89 ALA A N 1
ATOM 654 C CA . ALA A 1 89 ? -15.617 5.719 12.414 1 94.31 89 ALA A CA 1
ATOM 655 C C . ALA A 1 89 ? -14.445 5.008 11.742 1 94.31 89 ALA A C 1
ATOM 657 O O . ALA A 1 89 ? -14.602 3.914 11.195 1 94.31 89 ALA A O 1
ATOM 658 N N . SER A 1 90 ? -13.312 5.621 11.766 1 96.25 90 SER A N 1
ATOM 659 C CA . SER A 1 90 ? -12.133 5.012 11.164 1 96.25 90 SER A CA 1
ATOM 660 C C . SER A 1 90 ? -11.719 3.752 11.914 1 96.25 90 SER A C 1
ATOM 662 O O . SER A 1 90 ? -11.297 2.768 11.305 1 96.25 90 SER A O 1
ATOM 664 N N . ILE A 1 91 ? -11.805 3.814 13.195 1 95.25 91 ILE A N 1
ATOM 665 C CA . ILE A 1 91 ? -11.469 2.645 14 1 95.25 91 ILE A CA 1
ATOM 666 C C . ILE A 1 91 ? -12.422 1.499 13.664 1 95.25 91 ILE A C 1
ATOM 668 O O . ILE A 1 91 ? -12 0.349 13.531 1 95.25 91 ILE A O 1
ATOM 672 N N . PHE A 1 92 ? -13.703 1.877 13.539 1 95.62 92 PHE A N 1
ATOM 673 C CA . PHE A 1 92 ? -14.711 0.876 13.195 1 95.62 92 PHE A CA 1
ATOM 674 C C . PHE A 1 92 ? -14.414 0.248 11.844 1 95.62 92 PHE A C 1
ATOM 676 O O . PHE A 1 92 ? -14.43 -0.978 11.703 1 95.62 92 PHE A O 1
ATOM 683 N N . LEU A 1 93 ? -14.164 1.063 10.828 1 97.12 93 LEU A N 1
ATOM 684 C CA . LEU A 1 93 ? -13.898 0.567 9.477 1 97.12 93 LEU A CA 1
ATOM 685 C C . LEU A 1 93 ? -12.609 -0.245 9.438 1 97.12 93 LEU A C 1
ATOM 687 O O . LEU A 1 93 ? -12.578 -1.333 8.859 1 97.12 93 LEU A O 1
ATOM 691 N N . TYR A 1 94 ? -11.586 0.223 10.062 1 97.62 94 TYR A N 1
ATOM 692 C CA . TYR A 1 94 ? -10.297 -0.457 10.117 1 97.62 94 TYR A CA 1
ATOM 693 C C . TYR A 1 94 ? -10.414 -1.794 10.836 1 97.62 94 TYR A C 1
ATOM 695 O O . TYR A 1 94 ? -9.891 -2.809 10.367 1 97.62 94 TYR A O 1
ATOM 703 N N . GLY A 1 95 ? -11.086 -1.769 11.969 1 95.88 95 GLY A N 1
ATOM 704 C CA . GLY A 1 95 ? -11.297 -2.984 12.742 1 95.88 95 GLY A CA 1
ATOM 705 C C . GLY A 1 95 ? -12.117 -4.023 11.992 1 95.88 95 GLY A C 1
ATOM 706 O O . GLY A 1 95 ? -11.82 -5.219 12.055 1 95.88 95 GLY A O 1
ATOM 707 N N . SER A 1 96 ? -13.125 -3.539 11.289 1 96.25 96 SER A N 1
ATOM 708 C CA . SER A 1 96 ? -13.953 -4.453 10.516 1 96.25 96 SER A CA 1
ATOM 709 C C . SER A 1 96 ? -13.156 -5.121 9.406 1 96.25 96 SER A C 1
ATOM 711 O O . SER A 1 96 ? -13.305 -6.324 9.164 1 96.25 96 SER A O 1
ATOM 713 N N . ALA A 1 97 ? -12.391 -4.328 8.703 1 96.31 97 ALA A N 1
ATOM 714 C CA . ALA A 1 97 ? -11.547 -4.887 7.652 1 96.31 97 ALA A CA 1
ATOM 715 C C . ALA A 1 97 ? -10.602 -5.945 8.211 1 96.31 97 ALA A C 1
ATOM 717 O O . ALA A 1 97 ? -10.438 -7.016 7.621 1 96.31 97 ALA A O 1
ATOM 718 N N . ALA A 1 98 ? -10.016 -5.664 9.352 1 94.88 98 ALA A N 1
ATOM 719 C CA . ALA A 1 98 ? -9.102 -6.605 10 1 94.88 98 ALA A CA 1
ATOM 720 C C . ALA A 1 98 ? -9.836 -7.879 10.414 1 94.88 98 ALA A C 1
ATOM 722 O O . ALA A 1 98 ? -9.32 -8.984 10.242 1 94.88 98 ALA A O 1
ATOM 723 N N . ALA A 1 99 ? -10.992 -7.742 10.914 1 93.94 99 ALA A N 1
ATOM 724 C CA . ALA A 1 99 ? -11.781 -8.891 11.367 1 93.94 99 ALA A CA 1
ATOM 725 C C . ALA A 1 99 ? -12.164 -9.781 10.188 1 93.94 99 ALA A C 1
ATOM 727 O O . ALA A 1 99 ? -12.023 -11.008 10.258 1 93.94 99 ALA A O 1
ATOM 728 N N . ILE A 1 100 ? -12.633 -9.125 9.172 1 94.19 100 ILE A N 1
ATOM 729 C CA . ILE A 1 100 ? -13.023 -9.883 7.992 1 94.19 100 ILE A CA 1
ATOM 730 C C . ILE A 1 100 ? -11.812 -10.633 7.438 1 94.19 100 ILE A C 1
ATOM 732 O O . ILE A 1 100 ? -11.922 -11.797 7.055 1 94.19 100 ILE A O 1
ATOM 736 N N . TYR A 1 101 ? -10.688 -9.992 7.41 1 93 101 TYR A N 1
ATOM 737 C CA . TYR A 1 101 ? -9.484 -10.625 6.863 1 93 101 TYR A CA 1
ATOM 738 C C . TYR A 1 101 ? -9.055 -11.812 7.711 1 93 101 TYR A C 1
ATOM 740 O O . TYR A 1 101 ? -8.734 -12.875 7.18 1 93 101 TYR A O 1
ATOM 748 N N . VAL A 1 102 ? -9.133 -11.711 9 1 90.44 102 VAL A N 1
ATOM 749 C CA . VAL A 1 102 ? -8.625 -12.734 9.906 1 90.44 102 VAL A CA 1
ATOM 750 C C . VAL A 1 102 ? -9.648 -13.867 10.023 1 90.44 102 VAL A C 1
ATOM 752 O O . VAL A 1 102 ? -9.281 -15.039 10.008 1 90.44 102 VAL A O 1
ATOM 755 N N . TYR A 1 103 ? -10.898 -13.555 10.039 1 91.5 103 TYR A N 1
ATOM 756 C CA . TYR A 1 103 ? -11.906 -14.562 10.352 1 91.5 103 TYR A CA 1
ATOM 757 C C . TYR A 1 103 ? -12.492 -15.164 9.078 1 91.5 103 TYR A C 1
ATOM 759 O O . TYR A 1 103 ? -13.078 -16.25 9.109 1 91.5 103 TYR A O 1
ATOM 767 N N . SER A 1 104 ? -12.383 -14.453 7.996 1 91.75 104 SER A N 1
ATOM 768 C CA . SER A 1 104 ? -12.992 -14.969 6.773 1 91.75 104 SER A CA 1
ATOM 769 C C . SER A 1 104 ? -11.93 -15.273 5.719 1 91.75 104 SER A C 1
ATOM 771 O O . SER A 1 104 ? -11.836 -16.406 5.242 1 91.75 104 SER A O 1
ATOM 773 N N . VAL A 1 105 ? -11.047 -14.383 5.453 1 90.69 105 VAL A N 1
ATOM 774 C CA . VAL A 1 105 ? -10.117 -14.516 4.336 1 90.69 105 VAL A CA 1
ATOM 775 C C . VAL A 1 105 ? -9.062 -15.57 4.66 1 90.69 105 VAL A C 1
ATOM 777 O O . VAL A 1 105 ? -8.82 -16.484 3.867 1 90.69 105 VAL A O 1
ATOM 780 N N . LEU A 1 106 ? -8.5 -15.555 5.836 1 88.38 106 LEU A N 1
ATOM 781 C CA . LEU A 1 106 ? -7.391 -16.438 6.18 1 88.38 106 LEU A CA 1
ATOM 782 C C . LEU A 1 106 ? -7.855 -17.891 6.223 1 88.38 106 LEU A C 1
ATOM 784 O O . LEU A 1 106 ? -7.242 -18.766 5.602 1 88.38 106 LEU A O 1
ATOM 788 N N . PRO A 1 107 ? -8.969 -18.219 6.871 1 89.12 107 PRO A N 1
ATOM 789 C CA . PRO A 1 107 ? -9.406 -19.609 6.891 1 89.12 107 PRO A CA 1
ATOM 790 C C . PRO A 1 107 ? -9.82 -20.125 5.512 1 89.12 107 PRO A C 1
ATOM 792 O O . PRO A 1 107 ? -9.609 -21.297 5.191 1 89.12 107 PRO A O 1
ATOM 795 N N . THR A 1 108 ? -10.43 -19.25 4.707 1 89.31 108 THR A N 1
ATOM 796 C CA . THR A 1 108 ? -10.844 -19.656 3.365 1 89.31 108 THR A CA 1
ATOM 797 C C . THR A 1 108 ? -9.625 -19.891 2.479 1 89.31 108 THR A C 1
ATOM 799 O O . THR A 1 108 ? -9.594 -20.844 1.695 1 89.31 108 THR A O 1
ATOM 802 N N . MET A 1 109 ? -8.688 -19.094 2.613 1 87.12 109 MET A N 1
ATOM 803 C CA . MET A 1 109 ? -7.469 -19.203 1.817 1 87.12 109 MET A CA 1
ATOM 804 C C . MET A 1 109 ? -6.715 -20.484 2.156 1 87.12 109 MET A C 1
ATOM 806 O O . MET A 1 109 ? -6.082 -21.094 1.289 1 87.12 109 MET A O 1
ATOM 810 N N . SER A 1 110 ? -6.793 -20.953 3.365 1 86.25 110 SER A N 1
ATOM 811 C CA . SER A 1 110 ? -6.07 -22.156 3.803 1 86.25 110 SER A CA 1
ATOM 812 C C . SER A 1 110 ? -6.625 -23.406 3.145 1 86.25 110 SER A C 1
ATOM 814 O O . SER A 1 110 ? -5.965 -24.453 3.123 1 86.25 110 SER A O 1
ATOM 816 N N . LYS A 1 111 ? -7.777 -23.312 2.533 1 85.12 111 LYS A N 1
ATOM 817 C CA . LYS A 1 111 ? -8.383 -24.453 1.853 1 85.12 111 LYS A CA 1
ATOM 818 C C . LYS A 1 111 ? -7.676 -24.734 0.533 1 85.12 111 LYS A C 1
ATOM 820 O O . LYS A 1 111 ? -7.82 -25.828 -0.026 1 85.12 111 LYS A O 1
ATOM 825 N N . TYR A 1 112 ? -6.961 -23.734 0.099 1 83 112 TYR A N 1
ATOM 826 C CA . TYR A 1 112 ? -6.352 -23.859 -1.221 1 83 112 TYR A CA 1
ATOM 827 C C . TYR A 1 112 ? -4.906 -24.328 -1.111 1 83 112 TYR A C 1
ATOM 829 O O . TYR A 1 112 ? -4.23 -24.516 -2.125 1 83 112 TYR A O 1
ATOM 837 N N . THR A 1 113 ? -4.406 -24.625 0.025 1 77.06 113 THR A N 1
ATOM 838 C CA . THR A 1 113 ? -3.008 -24.984 0.23 1 77.06 113 THR A CA 1
ATOM 839 C C . THR A 1 113 ? -2.676 -26.297 -0.484 1 77.06 113 THR A C 1
ATOM 841 O O . THR A 1 113 ? -1.552 -26.484 -0.952 1 77.06 113 THR A O 1
ATOM 844 N N . ASN A 1 114 ? -3.678 -27.109 -0.661 1 70.19 114 ASN A N 1
ATOM 845 C CA . ASN A 1 114 ? -3.391 -28.438 -1.207 1 70.19 114 ASN A CA 1
ATOM 846 C C . ASN A 1 114 ? -3.83 -28.547 -2.664 1 70.19 114 ASN A C 1
ATOM 848 O O . ASN A 1 114 ? -3.803 -29.641 -3.242 1 70.19 114 ASN A O 1
ATOM 852 N N . ILE A 1 115 ? -4.352 -27.453 -3.1 1 63.59 115 ILE A N 1
ATOM 853 C CA . ILE A 1 115 ? -4.758 -27.5 -4.5 1 63.59 115 ILE A CA 1
ATOM 854 C C . ILE A 1 115 ? -3.539 -27.281 -5.395 1 63.59 115 ILE A C 1
ATOM 856 O O . ILE A 1 115 ? -2.746 -26.375 -5.168 1 63.59 115 ILE A O 1
ATOM 860 N N . THR A 1 116 ? -3.217 -28.297 -6.027 1 57.53 116 THR A N 1
ATOM 861 C CA . THR A 1 116 ? -2.131 -28.188 -6.992 1 57.53 116 THR A CA 1
ATOM 862 C C . THR A 1 116 ? -2.65 -27.641 -8.328 1 57.53 116 THR A C 1
ATOM 864 O O . THR A 1 116 ? -3.283 -28.375 -9.094 1 57.53 116 THR A O 1
ATOM 867 N N . PRO A 1 117 ? -3.061 -26.406 -8.328 1 53.91 117 PRO A N 1
ATOM 868 C CA . PRO A 1 117 ? -3.729 -25.875 -9.516 1 53.91 117 PRO A CA 1
ATOM 869 C C . PRO A 1 117 ? -3.08 -26.344 -10.812 1 53.91 117 PRO A C 1
ATOM 871 O O . PRO A 1 117 ? -3.686 -26.234 -11.883 1 53.91 117 PRO A O 1
ATOM 874 N N . PHE A 1 118 ? -1.789 -26.5 -10.969 1 51.22 118 PHE A N 1
ATOM 875 C CA . PHE A 1 118 ? -1.022 -26.531 -12.211 1 51.22 118 PHE A CA 1
ATOM 876 C C . PHE A 1 118 ? -1.045 -27.922 -12.828 1 51.22 118 PHE A C 1
ATOM 878 O O . PHE A 1 118 ? -0.262 -28.219 -13.727 1 51.22 118 PHE A O 1
ATOM 885 N N . ALA A 1 119 ? -2.082 -28.688 -12.422 1 48.75 119 ALA A N 1
ATOM 886 C CA . ALA A 1 119 ? -2.035 -30 -13.039 1 48.75 119 ALA A CA 1
ATOM 887 C C . ALA A 1 119 ? -2.564 -29.953 -14.469 1 48.75 119 ALA A C 1
ATOM 889 O O . ALA A 1 119 ? -3.486 -29.203 -14.773 1 48.75 119 ALA A O 1
ATOM 890 N N . ALA A 1 120 ? -1.734 -30.156 -15.453 1 47.56 120 ALA A N 1
ATOM 891 C CA . ALA A 1 120 ? -1.966 -30.266 -16.891 1 47.56 120 ALA A CA 1
ATOM 892 C C . ALA A 1 120 ? -3.414 -30.641 -17.188 1 47.56 120 ALA A C 1
ATOM 894 O O . ALA A 1 120 ? -4.027 -30.109 -18.109 1 47.56 120 ALA A O 1
ATOM 895 N N . ASN A 1 121 ? -3.846 -31.719 -16.75 1 51.62 121 ASN A N 1
ATOM 896 C CA . ASN A 1 121 ? -5.18 -32.25 -17 1 51.62 121 ASN A CA 1
ATOM 897 C C . ASN A 1 121 ? -6.172 -31.828 -15.922 1 51.62 121 ASN A C 1
ATOM 899 O O . ASN A 1 121 ? -6.41 -32.562 -14.961 1 51.62 121 ASN A O 1
ATOM 903 N N . LEU A 1 122 ? -6.297 -30.422 -15.961 1 57.62 122 LEU A N 1
ATOM 904 C CA . LEU A 1 122 ? -7.062 -29.922 -14.828 1 57.62 122 LEU A CA 1
ATOM 905 C C . LEU A 1 122 ? -8.461 -30.547 -14.797 1 57.62 122 LEU A C 1
ATOM 907 O O . LEU A 1 122 ? -9.219 -30.422 -15.766 1 57.62 122 LEU A O 1
ATOM 911 N N . PRO A 1 123 ? -8.688 -31.531 -14.031 1 66.81 123 PRO A N 1
ATOM 912 C CA . PRO A 1 123 ? -10.062 -31.984 -13.828 1 66.81 123 PRO A CA 1
ATOM 913 C C . PRO A 1 123 ? -11.031 -30.828 -13.523 1 66.81 123 PRO A C 1
ATOM 915 O O . PRO A 1 123 ? -10.602 -29.688 -13.391 1 66.81 123 PRO A O 1
ATOM 918 N N . ARG A 1 124 ? -12.289 -31.094 -13.719 1 77.38 124 ARG A N 1
ATOM 919 C CA . ARG A 1 124 ? -13.344 -30.172 -13.328 1 77.38 124 ARG A CA 1
ATOM 920 C C . ARG A 1 124 ? -13.039 -29.547 -11.961 1 77.38 124 ARG A C 1
ATOM 922 O O . ARG A 1 124 ? -12.57 -30.234 -11.055 1 77.38 124 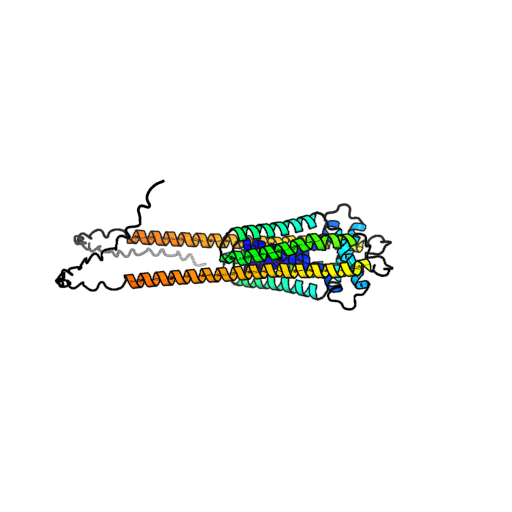ARG A O 1
ATOM 929 N N . PHE A 1 125 ? -13.039 -28.25 -11.891 1 81.75 125 PHE A N 1
ATOM 930 C CA . PHE A 1 125 ? -12.82 -27.531 -10.641 1 81.75 125 PHE A CA 1
ATOM 931 C C . PHE A 1 125 ? -13.773 -28.031 -9.562 1 81.75 125 PHE A C 1
ATOM 933 O O . PHE A 1 125 ? -14.977 -28.172 -9.805 1 81.75 125 PHE A O 1
ATOM 940 N N . PRO A 1 126 ? -13.273 -28.406 -8.453 1 81.19 126 PRO A N 1
ATOM 941 C CA . PRO A 1 126 ? -14.125 -28.906 -7.371 1 81.19 126 PRO A CA 1
ATOM 942 C C . PRO A 1 126 ? -15.281 -27.969 -7.043 1 81.19 126 PRO A C 1
ATOM 944 O O . PRO A 1 126 ? -15.055 -26.812 -6.699 1 81.19 126 PRO A O 1
ATOM 947 N N . PRO A 1 127 ? -16.469 -28.422 -7.199 1 83.62 127 PRO A N 1
ATOM 948 C CA . PRO A 1 127 ? -17.641 -27.578 -6.969 1 83.62 127 PRO A CA 1
ATOM 949 C C . PRO A 1 127 ? -17.672 -26.969 -5.566 1 83.62 127 PRO A C 1
ATOM 951 O O . PRO A 1 127 ? -18.188 -25.875 -5.375 1 83.62 127 PRO A O 1
ATOM 954 N N . ALA A 1 128 ? -17.062 -27.594 -4.566 1 84.69 128 ALA A N 1
ATOM 955 C CA . ALA A 1 128 ? -17.094 -27.141 -3.176 1 84.69 128 ALA A CA 1
ATOM 956 C C . ALA A 1 128 ? -16.25 -25.875 -3.002 1 84.69 128 ALA A C 1
ATOM 958 O O . ALA A 1 128 ? -16.453 -25.125 -2.045 1 84.69 128 ALA A O 1
ATOM 959 N N . LEU A 1 129 ? -15.383 -25.641 -4.008 1 86.44 129 LEU A N 1
ATOM 960 C CA . LEU A 1 129 ? -14.461 -24.516 -3.846 1 86.44 129 LEU A CA 1
ATOM 961 C C . LEU A 1 129 ? -14.875 -23.344 -4.734 1 86.44 129 LEU A C 1
ATOM 963 O O . LEU A 1 129 ? -14.258 -22.281 -4.695 1 86.44 129 LEU A O 1
ATOM 967 N N . ARG A 1 130 ? -15.977 -23.531 -5.395 1 84.06 130 ARG A N 1
ATOM 968 C CA . ARG A 1 130 ? -16.422 -22.469 -6.293 1 84.06 130 ARG A CA 1
ATOM 969 C C . ARG A 1 130 ? -16.938 -21.281 -5.504 1 84.06 130 ARG A C 1
ATOM 971 O O . ARG A 1 130 ? -16.5 -20.141 -5.727 1 84.06 130 ARG A O 1
ATOM 978 N N . GLN A 1 131 ? -17.812 -21.578 -4.586 1 86.25 131 GLN A N 1
ATOM 979 C CA . GLN A 1 131 ? -18.406 -20.5 -3.805 1 86.25 131 GLN A CA 1
ATOM 980 C C . GLN A 1 131 ? -17.375 -19.828 -2.912 1 86.25 131 GLN A C 1
ATOM 982 O O . GLN A 1 131 ? -17.297 -18.594 -2.852 1 86.25 131 GLN A O 1
ATOM 987 N N . PRO A 1 132 ? -16.5 -20.531 -2.234 1 88.12 132 PRO A N 1
ATOM 988 C CA . PRO A 1 132 ? -15.469 -19.906 -1.407 1 88.12 132 PRO A CA 1
ATOM 989 C C . PRO A 1 132 ? -14.555 -18.984 -2.209 1 88.12 132 PRO A C 1
ATOM 991 O O . PRO A 1 132 ? -14.078 -17.969 -1.689 1 88.12 132 PRO A O 1
ATOM 994 N N . THR A 1 133 ? -14.312 -19.297 -3.412 1 85.75 133 THR A N 1
ATOM 995 C CA . THR A 1 133 ? -13.445 -18.469 -4.238 1 85.75 133 THR A CA 1
ATOM 996 C C . THR A 1 133 ? -14.086 -17.125 -4.516 1 85.75 133 THR A C 1
ATOM 998 O O . THR A 1 133 ? -13.43 -16.078 -4.426 1 85.75 133 THR A O 1
ATOM 1001 N N . VAL A 1 134 ? -15.352 -17.156 -4.812 1 86.12 134 VAL A N 1
ATOM 1002 C CA . VAL A 1 134 ? -16.078 -15.922 -5.07 1 86.12 134 VAL A CA 1
ATOM 1003 C C . VAL A 1 134 ? -16.203 -15.117 -3.777 1 86.12 134 VAL A C 1
ATOM 1005 O O . VAL A 1 134 ? -16.125 -13.891 -3.791 1 86.12 134 VAL A O 1
ATOM 1008 N N . GLU A 1 135 ? -16.406 -15.82 -2.697 1 89.12 135 GLU A N 1
ATOM 1009 C CA . GLU A 1 135 ? -16.516 -15.18 -1.393 1 89.12 135 GLU A CA 1
ATOM 1010 C C . GLU A 1 135 ? -15.211 -14.484 -1.01 1 89.12 135 GLU A C 1
ATOM 1012 O O . GLU A 1 135 ? -15.227 -13.43 -0.365 1 89.12 135 GLU A O 1
ATOM 1017 N N . LEU A 1 136 ? -14.125 -15.047 -1.398 1 89.5 136 LEU A N 1
ATOM 1018 C CA . LEU A 1 136 ? -12.836 -14.422 -1.135 1 89.5 136 LEU A CA 1
ATOM 1019 C C . LEU A 1 136 ? -12.719 -13.086 -1.863 1 89.5 136 LEU A C 1
ATOM 1021 O O . LEU A 1 136 ? -12.273 -12.094 -1.282 1 89.5 136 LEU A O 1
ATOM 1025 N N . ALA A 1 137 ? -13.125 -13.109 -3.066 1 88.31 137 ALA A N 1
ATOM 1026 C CA . ALA A 1 137 ? -13.086 -11.875 -3.844 1 88.31 137 ALA A CA 1
ATOM 1027 C C . ALA A 1 137 ? -13.977 -10.805 -3.225 1 88.31 137 ALA A C 1
ATOM 1029 O O . ALA A 1 137 ? -13.594 -9.633 -3.156 1 88.31 137 ALA A O 1
ATOM 1030 N N . SER A 1 138 ? -15.133 -11.273 -2.795 1 90 138 SER A N 1
ATOM 1031 C CA . SER A 1 138 ? -16.047 -10.336 -2.154 1 90 138 SER A CA 1
ATOM 1032 C C . SER A 1 138 ? -15.461 -9.781 -0.863 1 90 138 SER A C 1
ATOM 1034 O O . SER A 1 138 ? -15.602 -8.594 -0.573 1 90 138 SER A O 1
ATOM 1036 N N . SER A 1 139 ? -14.836 -10.617 -0.135 1 91.81 139 SER A N 1
ATOM 1037 C CA . SER A 1 139 ? -14.219 -10.18 1.109 1 91.81 139 SER A CA 1
ATOM 1038 C C . SER A 1 139 ? -13.102 -9.172 0.844 1 91.81 139 SER A C 1
ATOM 1040 O O . SER A 1 139 ? -12.969 -8.18 1.559 1 91.81 139 SER A O 1
ATOM 1042 N N . HIS A 1 140 ? -12.312 -9.406 -0.153 1 92.62 140 HIS A N 1
ATOM 1043 C CA . HIS A 1 140 ? -11.273 -8.461 -0.525 1 92.62 140 HIS A CA 1
ATOM 1044 C C . HIS A 1 140 ? -11.859 -7.109 -0.91 1 92.62 140 HIS A C 1
ATOM 1046 O O . HIS A 1 140 ? -11.32 -6.062 -0.545 1 92.62 140 HIS A O 1
ATOM 1052 N N . LEU A 1 141 ? -12.914 -7.129 -1.604 1 90.06 141 LEU A N 1
ATOM 1053 C CA . LEU A 1 141 ? -13.57 -5.898 -2.031 1 90.06 141 LEU A CA 1
ATOM 1054 C C . LEU A 1 141 ? -14.086 -5.113 -0.829 1 90.06 141 LEU A C 1
ATOM 1056 O O . LEU A 1 141 ? -13.898 -3.896 -0.752 1 90.06 141 LEU A O 1
ATOM 1060 N N . ILE A 1 142 ? -14.695 -5.836 0.003 1 92.75 142 ILE A N 1
ATOM 1061 C CA . ILE A 1 142 ? -15.227 -5.203 1.206 1 92.75 142 ILE A CA 1
ATOM 1062 C C . ILE A 1 142 ? -14.086 -4.566 1.998 1 92.75 142 ILE A C 1
ATOM 1064 O O . ILE A 1 142 ? -14.203 -3.434 2.471 1 92.75 142 ILE A O 1
ATOM 1068 N N . CYS A 1 143 ? -13.062 -5.281 2.127 1 94.06 143 CYS A N 1
ATOM 1069 C CA . CYS A 1 143 ? -11.906 -4.754 2.842 1 94.06 143 CYS A CA 1
ATOM 1070 C C . CYS A 1 143 ? -11.344 -3.523 2.139 1 94.06 143 CYS A C 1
ATOM 1072 O O . CYS A 1 143 ? -10.984 -2.541 2.791 1 94.06 143 CYS A O 1
ATOM 1074 N N . ALA A 1 144 ? -11.305 -3.572 0.845 1 94.19 144 ALA A N 1
ATOM 1075 C CA . ALA A 1 144 ? -10.789 -2.443 0.075 1 94.19 144 ALA A CA 1
ATOM 1076 C C . ALA A 1 144 ? -11.672 -1.211 0.253 1 94.19 144 ALA A C 1
ATOM 1078 O O . ALA A 1 144 ? -11.164 -0.096 0.41 1 94.19 144 ALA A O 1
ATOM 1079 N N . VAL A 1 145 ? -12.906 -1.396 0.251 1 94 145 VAL A N 1
ATOM 1080 C CA . VAL A 1 145 ? -13.852 -0.296 0.412 1 94 145 VAL A CA 1
ATOM 1081 C C . VAL A 1 145 ? -13.742 0.281 1.821 1 94 145 VAL A C 1
ATOM 1083 O O . VAL A 1 145 ? -13.734 1.501 2 1 94 145 VAL A O 1
ATOM 1086 N N . ALA A 1 146 ? -13.672 -0.617 2.752 1 96.12 146 ALA A N 1
ATOM 1087 C CA . ALA A 1 146 ? -13.539 -0.18 4.141 1 96.12 146 ALA A CA 1
ATOM 1088 C C . ALA A 1 146 ? -12.266 0.636 4.34 1 96.12 146 ALA A C 1
ATOM 1090 O O . ALA A 1 146 ? -12.297 1.705 4.953 1 96.12 146 ALA A O 1
ATOM 1091 N N . LEU A 1 147 ? -11.172 0.178 3.832 1 97.06 147 LEU A N 1
ATOM 1092 C CA . LEU A 1 147 ? -9.898 0.863 4.004 1 97.06 147 LEU A CA 1
ATOM 1093 C C . LEU A 1 147 ? -9.875 2.174 3.223 1 97.06 147 LEU A C 1
ATOM 1095 O O . LEU A 1 147 ? -9.289 3.16 3.676 1 97.06 147 LEU A O 1
ATOM 1099 N N . THR A 1 148 ? -10.484 2.127 2.049 1 95.25 148 THR A N 1
ATOM 1100 C CA . THR A 1 148 ? -10.641 3.383 1.319 1 95.25 148 THR A CA 1
ATOM 1101 C C . THR A 1 148 ? -11.445 4.391 2.139 1 95.25 148 THR A C 1
ATOM 1103 O O . THR A 1 148 ? -11.133 5.582 2.143 1 95.25 148 THR A O 1
ATOM 1106 N N . GLY A 1 149 ? -12.484 3.941 2.791 1 95.81 149 GLY A N 1
ATOM 1107 C CA . GLY A 1 149 ? -13.258 4.785 3.688 1 95.81 149 GLY A CA 1
ATOM 1108 C C . GLY A 1 149 ? -12.422 5.418 4.785 1 95.81 149 GLY A C 1
ATOM 1109 O O . GLY A 1 149 ? -12.617 6.582 5.129 1 95.81 149 GLY A O 1
ATOM 1110 N N . VAL A 1 150 ? -11.484 4.691 5.336 1 95.69 150 VAL A N 1
ATOM 1111 C CA . VAL A 1 150 ? -10.594 5.223 6.363 1 95.69 150 VAL A CA 1
ATOM 1112 C C . VAL A 1 150 ? -9.805 6.402 5.801 1 95.69 150 VAL A C 1
ATOM 1114 O O . VAL A 1 150 ? -9.688 7.445 6.449 1 95.69 150 VAL A O 1
ATOM 1117 N N . ILE A 1 151 ? -9.312 6.277 4.578 1 94.19 151 ILE A N 1
ATOM 1118 C CA . ILE A 1 151 ? -8.523 7.332 3.951 1 94.19 151 ILE A CA 1
ATOM 1119 C C . ILE A 1 151 ? -9.398 8.57 3.74 1 94.19 151 ILE A C 1
ATOM 1121 O O . ILE A 1 151 ? -8.969 9.695 4.027 1 94.19 151 ILE A O 1
ATOM 1125 N N . ILE A 1 152 ? -10.609 8.367 3.312 1 93.31 152 ILE A N 1
ATOM 1126 C CA . ILE A 1 152 ? -11.523 9.469 3.053 1 93.31 152 ILE A CA 1
ATOM 1127 C C . ILE A 1 152 ? -11.867 10.18 4.363 1 93.31 152 ILE A C 1
ATOM 1129 O O . ILE A 1 152 ? -11.891 11.414 4.422 1 93.31 152 ILE A O 1
ATOM 1133 N N . LEU A 1 153 ? -12.125 9.422 5.348 1 93.06 153 LEU A N 1
ATOM 1134 C CA . LEU A 1 153 ? -12.461 10 6.645 1 93.06 153 LEU A CA 1
ATOM 1135 C C . LEU A 1 153 ? -11.281 10.797 7.199 1 93.06 153 LEU A C 1
ATOM 1137 O O . LEU A 1 153 ? -11.469 11.891 7.75 1 93.06 153 LEU A O 1
ATOM 1141 N N . GLN A 1 154 ? -10.07 10.273 7.102 1 90.75 154 GLN A N 1
ATOM 1142 C CA . GLN A 1 154 ? -8.891 10.969 7.602 1 90.75 154 GLN A CA 1
ATOM 1143 C C . GLN A 1 154 ? -8.633 12.242 6.809 1 90.75 154 GLN A C 1
ATOM 1145 O O . GLN A 1 154 ? -8.172 13.242 7.363 1 90.75 154 GLN A O 1
ATOM 1150 N N . ALA A 1 155 ? -8.938 12.25 5.508 1 88.75 155 ALA A N 1
ATOM 1151 C CA . ALA A 1 155 ? -8.789 13.445 4.68 1 88.75 155 ALA A CA 1
ATOM 1152 C C . ALA A 1 155 ? -9.805 14.516 5.07 1 88.75 155 ALA A C 1
ATOM 1154 O O . ALA A 1 155 ? -9.477 15.695 5.137 1 88.75 155 ALA A O 1
ATOM 1155 N N . THR A 1 156 ? -11 13.992 5.258 1 87.44 156 THR A N 1
ATOM 1156 C CA . THR A 1 156 ? -12.062 14.906 5.652 1 87.44 156 THR A CA 1
ATOM 1157 C C . THR A 1 156 ? -11.773 15.516 7.023 1 87.44 156 THR A C 1
ATOM 1159 O O . THR A 1 156 ? -12.008 16.703 7.246 1 87.44 156 THR A O 1
ATOM 1162 N N . ARG A 1 157 ? -11.305 14.742 7.832 1 85.56 157 ARG A N 1
ATOM 1163 C CA . ARG A 1 157 ? -10.914 15.234 9.148 1 85.56 157 ARG A CA 1
ATOM 1164 C C . ARG A 1 157 ? -9.836 16.297 9.039 1 85.56 157 ARG A C 1
ATOM 1166 O O . ARG A 1 157 ? -9.906 17.328 9.711 1 85.56 157 ARG A O 1
ATOM 1173 N N . TYR A 1 158 ? -8.852 16.016 8.289 1 82.31 158 TYR A N 1
ATOM 1174 C CA . TYR A 1 158 ? -7.766 16.969 8.07 1 82.31 158 TYR A CA 1
ATOM 1175 C C . TYR A 1 158 ? -8.297 18.281 7.52 1 82.31 158 TYR A C 1
ATOM 1177 O O . TYR A 1 158 ? -7.883 19.359 7.957 1 82.31 158 TYR A O 1
ATOM 1185 N N . TRP A 1 159 ? -9.211 18.203 6.59 1 82.19 159 TRP A N 1
ATOM 1186 C CA . TRP A 1 159 ? -9.805 19.406 6.008 1 82.19 159 TRP A CA 1
ATOM 1187 C C . TRP A 1 159 ? -10.633 20.156 7.039 1 82.19 159 TRP A C 1
ATOM 1189 O O . TRP A 1 159 ? -10.57 21.391 7.113 1 82.19 159 TRP A O 1
ATOM 1199 N N . ALA A 1 160 ? -11.352 19.547 7.805 1 81.06 160 ALA A N 1
ATOM 1200 C CA . ALA A 1 160 ? -12.195 20.156 8.828 1 81.06 160 ALA A CA 1
ATOM 1201 C C . ALA A 1 160 ? -11.352 20.875 9.883 1 81.06 160 ALA A C 1
ATOM 1203 O O . ALA A 1 160 ? -11.711 21.953 10.359 1 81.06 160 ALA A O 1
ATOM 1204 N N . GLU A 1 161 ? -10.281 20.234 10.188 1 77.44 161 GLU A N 1
ATOM 1205 C CA . GLU A 1 161 ? -9.383 20.844 11.172 1 77.44 161 GLU A CA 1
ATOM 1206 C C . GLU A 1 161 ? -8.719 22.094 10.617 1 77.44 161 GLU A C 1
ATOM 1208 O O . GLU A 1 161 ? -8.469 23.047 11.359 1 77.44 161 GLU A O 1
ATOM 1213 N N . GLY A 1 162 ? -8.32 22.094 9.359 1 74.62 162 GLY A N 1
ATOM 1214 C CA . GLY A 1 162 ? -7.73 23.266 8.734 1 74.62 162 GLY A CA 1
ATOM 1215 C C . GLY A 1 162 ? -8.688 24.438 8.648 1 74.62 162 GLY A C 1
ATOM 1216 O O . GLY A 1 162 ? -8.273 25.594 8.805 1 74.62 162 GLY A O 1
ATOM 1217 N N . GLU A 1 163 ? -9.906 24.156 8.461 1 72.81 163 GLU A N 1
ATOM 1218 C CA . GLU A 1 163 ? -10.914 25.203 8.43 1 72.81 163 GLU A CA 1
ATOM 1219 C C . GLU A 1 163 ? -11.109 25.828 9.812 1 72.81 163 GLU A C 1
ATOM 1221 O O . GLU A 1 163 ? -11.25 27.047 9.938 1 72.81 163 GLU A O 1
ATOM 1226 N N . ASP A 1 164 ? -11.016 25.016 10.797 1 69.94 164 ASP A N 1
ATOM 1227 C CA . ASP A 1 164 ? -11.18 25.516 12.164 1 69.94 164 ASP A CA 1
ATOM 1228 C C . ASP A 1 164 ? -10.016 26.406 12.562 1 69.94 164 ASP A C 1
ATOM 1230 O O . ASP A 1 164 ? -10.211 27.422 13.242 1 69.94 164 ASP A O 1
ATOM 1234 N N . ASP A 1 165 ? -8.82 26.047 12.148 1 67.81 165 ASP A N 1
ATOM 1235 C CA . ASP A 1 165 ? -7.645 26.859 12.445 1 67.81 165 ASP A CA 1
ATOM 1236 C C . ASP A 1 165 ? -7.699 28.203 11.711 1 67.81 165 ASP A C 1
ATOM 1238 O O . ASP A 1 165 ? -7.262 29.219 12.25 1 67.81 165 ASP A O 1
ATOM 1242 N N . GLY A 1 166 ? -8.203 28.125 10.523 1 66.31 166 GLY A N 1
ATOM 1243 C CA . GLY A 1 166 ? -8.391 29.359 9.781 1 66.31 166 GLY A CA 1
ATOM 1244 C C . GLY A 1 166 ? -9.414 30.281 10.414 1 66.31 166 GLY A C 1
ATOM 1245 O O . GLY A 1 166 ? -9.195 31.5 10.516 1 66.31 166 GLY A O 1
ATOM 1246 N N . ASP A 1 167 ? -10.516 29.703 10.781 1 67.5 167 ASP A N 1
ATOM 1247 C CA . ASP A 1 167 ? -11.57 30.484 11.43 1 67.5 167 ASP A CA 1
ATOM 1248 C C . ASP A 1 167 ? -11.086 31.047 12.766 1 67.5 167 ASP A C 1
ATOM 1250 O O . ASP A 1 167 ? -11.422 32.188 13.117 1 67.5 167 ASP A O 1
ATOM 1254 N N . ALA A 1 168 ? -10.336 30.344 13.445 1 66.19 168 ALA A N 1
ATOM 1255 C CA . ALA A 1 168 ? -9.797 30.812 14.719 1 66.19 168 ALA A CA 1
ATOM 1256 C C . ALA A 1 168 ? -8.82 31.969 14.516 1 66.19 168 ALA A C 1
ATOM 1258 O O . ALA A 1 168 ? -8.82 32.938 15.289 1 66.19 168 ALA A O 1
ATOM 1259 N N . ALA A 1 169 ? -8.07 31.828 13.484 1 67.06 169 ALA A N 1
ATOM 1260 C CA . ALA A 1 169 ? -7.113 32.875 13.172 1 67.06 169 ALA A CA 1
ATOM 1261 C C . ALA A 1 169 ? -7.824 34.188 12.758 1 67.06 169 ALA A C 1
ATOM 1263 O O . ALA A 1 169 ? -7.438 35.281 13.172 1 67.06 169 ALA A O 1
ATOM 1264 N N . GLU A 1 170 ? -8.836 34 12.016 1 69.56 170 GLU A N 1
ATOM 1265 C CA . GLU A 1 170 ? -9.625 35.156 11.586 1 69.56 170 GLU A CA 1
ATOM 1266 C C . GLU A 1 170 ? -10.344 35.812 12.766 1 69.56 170 GLU A C 1
ATOM 1268 O O . GLU A 1 170 ? -10.453 37.031 12.844 1 69.56 170 GLU A O 1
ATOM 1273 N N . SER A 1 171 ? -10.844 35 13.609 1 71 171 SER A N 1
ATOM 1274 C CA . SER A 1 171 ? -11.531 35.5 14.789 1 71 171 SER A CA 1
ATOM 1275 C C . SER A 1 171 ? -10.578 36.25 15.711 1 71 171 SER A C 1
ATOM 1277 O O . SER A 1 171 ? -10.961 37.219 16.344 1 71 171 SER A O 1
ATOM 1279 N N . HIS A 1 172 ? -9.406 35.719 15.852 1 68.69 172 HIS A N 1
ATOM 1280 C CA . HIS A 1 172 ? -8.398 36.406 16.672 1 68.69 172 HIS A CA 1
ATOM 1281 C C . HIS A 1 172 ? -8.008 37.75 16.062 1 68.69 172 HIS A C 1
ATOM 1283 O O . HIS A 1 172 ? -7.781 38.719 16.781 1 68.69 172 HIS A O 1
ATOM 1289 N N . VAL A 1 173 ? -7.922 37.812 14.75 1 69.69 173 VAL A N 1
ATOM 1290 C CA . VAL A 1 173 ? -7.605 39.062 14.047 1 69.69 173 VAL A CA 1
ATOM 1291 C C . VAL A 1 173 ? -8.75 40.062 14.211 1 69.69 173 VAL A C 1
ATOM 1293 O O . VAL A 1 173 ? -8.516 41.25 14.445 1 69.69 173 VAL A O 1
ATOM 1296 N N . ASP A 1 174 ? -9.938 39.594 14.109 1 70.88 174 ASP A N 1
ATOM 1297 C CA . ASP A 1 174 ? -11.109 40.438 14.281 1 70.88 174 ASP A CA 1
ATOM 1298 C C . ASP A 1 174 ? -11.211 40.969 15.711 1 70.88 174 ASP A C 1
ATOM 1300 O O . ASP A 1 174 ? -11.539 42.125 15.938 1 70.88 174 ASP A O 1
ATOM 1304 N N . SER A 1 175 ? -10.914 40.062 16.641 1 72.25 175 SER A N 1
ATOM 1305 C CA . SER A 1 175 ? -10.977 40.438 18.047 1 72.25 175 SER A CA 1
ATOM 1306 C C . SER A 1 175 ? -9.883 41.469 18.391 1 72.25 175 SER A C 1
ATOM 1308 O O . SER A 1 175 ? -10.125 42.406 19.141 1 72.25 175 SER A O 1
ATOM 1310 N N . SER A 1 176 ? -8.781 41.25 17.781 1 72.06 176 SER A N 1
ATOM 1311 C CA . SER A 1 176 ? -7.676 42.188 18 1 72.06 176 SER A CA 1
ATOM 1312 C C . SER A 1 176 ? -7.965 43.531 17.375 1 72.06 176 SER A C 1
ATOM 1314 O O . SER A 1 176 ? -7.621 44.562 17.938 1 72.06 176 SER A O 1
ATOM 1316 N N . GLU A 1 177 ? -8.617 43.594 16.25 1 70.12 177 GLU A N 1
ATOM 1317 C CA . GLU A 1 177 ? -9 44.812 15.578 1 70.12 177 GLU A CA 1
ATOM 1318 C C . GLU A 1 177 ? -10.094 45.562 16.344 1 70.12 177 GLU A C 1
ATOM 1320 O O . GLU A 1 177 ? -10.07 46.781 16.438 1 70.12 177 GLU A O 1
ATOM 1325 N N . LYS A 1 178 ? -11.055 44.875 16.859 1 77.38 178 LYS A N 1
ATOM 1326 C CA . LYS A 1 178 ? -12.133 45.469 17.641 1 77.38 178 LYS A CA 1
ATOM 1327 C C . LYS A 1 178 ? -11.602 46.031 18.953 1 77.38 178 LYS A C 1
ATOM 1329 O O . LYS A 1 178 ? -12.031 47.094 19.391 1 77.38 178 LYS A O 1
ATOM 1334 N N . HIS A 1 179 ? -10.719 45.344 19.531 1 71.5 179 HIS A N 1
ATOM 1335 C CA . HIS A 1 179 ? -10.086 45.844 20.75 1 71.5 179 HIS A CA 1
ATOM 1336 C C . HIS A 1 179 ? -9.258 47.094 20.484 1 71.5 179 HIS A C 1
ATOM 1338 O O . HIS A 1 179 ? -9.297 48.031 21.281 1 71.5 179 HIS A O 1
ATOM 1344 N N . TRP A 1 180 ? -8.609 47.125 19.359 1 67 180 TRP A N 1
ATOM 1345 C CA . TRP A 1 180 ? -7.828 48.281 18.969 1 67 180 TRP A CA 1
ATOM 1346 C C . TRP A 1 180 ? -8.734 49.469 18.641 1 67 180 TRP A C 1
ATOM 1348 O O . TRP A 1 180 ? -8.461 50.594 19.062 1 67 180 TRP A O 1
ATOM 1358 N N . LYS A 1 181 ? -9.852 49.344 18.062 1 77 181 LYS A N 1
ATOM 1359 C CA . LYS A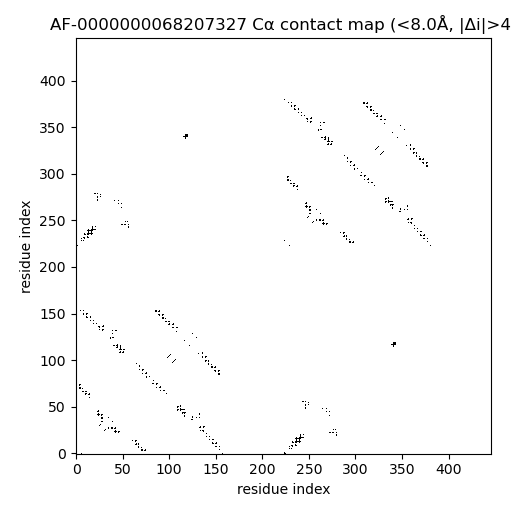 1 181 ? -10.805 50.406 17.719 1 77 181 LYS A CA 1
ATOM 1360 C C . LYS A 1 181 ? -11.492 50.938 18.969 1 77 181 LYS A C 1
ATOM 1362 O O . LYS A 1 181 ? -11.758 52.125 19.062 1 77 181 LYS A O 1
ATOM 1367 N N . ARG A 1 182 ? -11.734 50.094 19.875 1 73.81 182 ARG A N 1
ATOM 1368 C CA . ARG A 1 182 ? -12.359 50.531 21.125 1 73.81 182 ARG A CA 1
ATOM 1369 C C . ARG A 1 182 ? -11.383 51.344 21.969 1 73.81 182 ARG A C 1
ATOM 1371 O O . ARG A 1 182 ? -11.773 52.312 22.625 1 73.81 182 ARG A O 1
ATOM 1378 N N . SER A 1 183 ? -10.172 51.031 21.844 1 76.12 183 SER A N 1
ATOM 1379 C CA . SER A 1 183 ? -9.148 51.719 22.625 1 76.12 183 SER A CA 1
ATOM 1380 C C . SER A 1 183 ? -8.789 53.062 22 1 76.12 183 SER A C 1
ATOM 1382 O O . SER A 1 183 ? -8.391 54 22.703 1 76.12 183 SER A O 1
ATOM 1384 N N . SER A 1 184 ? -9.078 53.344 20.703 1 66.62 184 SER A N 1
ATOM 1385 C CA . SER A 1 184 ? -8.742 54.594 20 1 66.62 184 SER A CA 1
ATOM 1386 C C . SER A 1 184 ? -9.906 55.562 20.031 1 66.62 184 SER A C 1
ATOM 1388 O O . SER A 1 184 ? -9.867 56.625 19.375 1 66.62 184 SER A O 1
ATOM 1390 N N . ARG A 1 185 ? -11.023 55.406 20.594 1 64.75 185 ARG A N 1
ATOM 1391 C CA . ARG A 1 185 ? -12.078 56.375 20.75 1 64.75 185 ARG A CA 1
ATOM 1392 C C . ARG A 1 185 ? -11.617 57.531 21.656 1 64.75 185 ARG A C 1
ATOM 1394 O O . ARG A 1 185 ? -11.055 57.281 22.734 1 64.75 185 ARG A O 1
ATOM 1401 N N . PRO A 1 186 ? -11.523 58.781 21.109 1 61.69 186 PRO A N 1
ATOM 1402 C CA . PRO A 1 186 ? -11.086 59.938 21.906 1 61.69 186 PRO A CA 1
ATOM 1403 C C . PRO A 1 186 ? -11.805 60.031 23.25 1 61.69 186 PRO A C 1
ATOM 1405 O O . PRO A 1 186 ? -13.023 59.844 23.312 1 61.69 186 PRO A O 1
ATOM 1408 N N . ILE A 1 187 ? -11.195 60.188 24.344 1 56.91 187 ILE A N 1
ATOM 1409 C CA . ILE A 1 187 ? -11.797 60.562 25.625 1 56.91 187 ILE A CA 1
ATOM 1410 C C . ILE A 1 187 ? -12.586 61.875 25.469 1 56.91 187 ILE A C 1
ATOM 1412 O O . ILE A 1 187 ? -12.016 62.906 25.172 1 56.91 187 ILE A O 1
ATOM 1416 N N . GLU A 1 188 ? -13.75 62 25.047 1 57.41 188 GLU A N 1
ATOM 1417 C CA . GLU A 1 188 ? -14.539 63.219 25.125 1 57.41 188 GLU A CA 1
ATOM 1418 C C . GLU A 1 188 ? -14.359 63.906 26.469 1 57.41 188 GLU A C 1
ATOM 1420 O O . GLU A 1 188 ? -14.344 63.25 27.516 1 57.41 188 GLU A O 1
ATOM 1425 N N . PRO A 1 189 ? -13.859 65.25 26.531 1 56 189 PRO A N 1
ATOM 1426 C CA . PRO A 1 189 ? -13.766 65.875 27.844 1 56 189 PRO A CA 1
ATOM 1427 C C . PRO A 1 189 ? -15.008 65.688 28.703 1 56 189 PRO A C 1
ATOM 1429 O O . PRO A 1 189 ? -16.125 65.875 28.219 1 56 189 PRO A O 1
ATOM 1432 N N . THR A 1 190 ? -14.977 64.938 29.641 1 50.56 190 THR A N 1
ATOM 1433 C CA . THR A 1 190 ? -16.062 64.875 30.609 1 50.56 190 THR A CA 1
ATOM 1434 C C . THR A 1 190 ? -16.5 66.25 31.047 1 50.56 190 THR A C 1
ATOM 1436 O O . THR A 1 190 ? -15.727 67 31.688 1 50.56 190 THR A O 1
ATOM 1439 N N . THR A 1 191 ? -17.234 67 30.328 1 51.97 191 THR A N 1
ATOM 1440 C CA . THR A 1 191 ? -17.875 68.188 30.953 1 51.97 191 THR A CA 1
ATOM 1441 C C . THR A 1 191 ? -18.344 67.812 32.375 1 51.97 191 THR A C 1
ATOM 1443 O O . THR A 1 191 ? -18.812 66.688 32.625 1 51.97 191 THR A O 1
ATOM 1446 N N . PRO A 1 192 ? -17.906 68.562 33.438 1 47.72 192 PRO A N 1
ATOM 1447 C CA . PRO A 1 192 ? -18.375 68.312 34.812 1 47.72 192 PRO A CA 1
ATOM 1448 C C . PRO A 1 192 ? -19.875 68.062 34.875 1 47.72 192 PRO A C 1
ATOM 1450 O O . PRO A 1 192 ? -20.672 68.812 34.375 1 47.72 192 PRO A O 1
ATOM 1453 N N . ASP A 1 193 ? -20.297 66.938 34.75 1 42.44 193 ASP A N 1
ATOM 1454 C CA . ASP A 1 193 ? -21.703 66.562 34.938 1 42.44 193 ASP A CA 1
ATOM 1455 C C . ASP A 1 193 ? -22.312 67.375 36.094 1 42.44 193 ASP A C 1
ATOM 1457 O O . ASP A 1 193 ? -21.734 67.438 37.188 1 42.44 193 ASP A O 1
ATOM 1461 N N . THR A 1 194 ? -22.953 68.438 35.781 1 46.12 194 THR A N 1
ATOM 1462 C CA . THR A 1 194 ? -23.859 69 36.812 1 46.12 194 THR A CA 1
ATOM 1463 C C . THR A 1 194 ? -24.484 67.938 37.625 1 46.12 194 THR A C 1
ATOM 1465 O O . THR A 1 194 ? -25.062 67 37.094 1 46.12 194 THR A O 1
ATOM 1468 N N . ALA A 1 195 ? -24.125 67.812 38.969 1 43.16 195 ALA A N 1
ATOM 1469 C CA . ALA A 1 195 ? -24.703 67.062 40.062 1 43.16 195 ALA A CA 1
ATOM 1470 C C . ALA A 1 195 ? -26.234 67 39.938 1 43.16 195 ALA A C 1
ATOM 1472 O O . ALA A 1 195 ? -26.891 68.062 40.125 1 43.16 195 ALA A O 1
ATOM 1473 N N . ARG A 1 196 ? -26.812 66.375 38.969 1 40.09 196 ARG A N 1
ATOM 1474 C CA . ARG A 1 196 ? -28.25 66.188 39.125 1 40.09 196 ARG A CA 1
ATOM 1475 C C . ARG A 1 196 ? -28.609 65.75 40.531 1 40.09 196 ARG A C 1
ATOM 1477 O O . ARG A 1 196 ? -28.047 64.75 41.031 1 40.09 196 ARG A O 1
ATOM 1484 N N . GLN A 1 197 ? -29 66.688 41.406 1 41.31 197 GLN A N 1
ATOM 1485 C CA . GLN A 1 197 ? -29.688 66.5 42.688 1 41.31 197 GLN A CA 1
ATOM 1486 C C . GLN A 1 197 ? -30.719 65.375 42.594 1 41.31 197 GLN A C 1
ATOM 1488 O O . GLN A 1 197 ? -31.719 65.5 41.875 1 41.31 197 GLN A O 1
ATOM 1493 N N . THR A 1 198 ? -30.359 64.188 42.344 1 39.41 198 THR A N 1
ATOM 1494 C CA . THR A 1 198 ? -31.281 63.062 42.562 1 39.41 198 THR A CA 1
ATOM 1495 C C . THR A 1 198 ? -32.062 63.219 43.875 1 39.41 198 THR A C 1
ATOM 1497 O O . THR A 1 198 ? -31.453 63.219 44.938 1 39.41 198 THR A O 1
ATOM 1500 N N . ARG A 1 199 ? -33.125 64.125 43.875 1 37.22 199 ARG A N 1
ATOM 1501 C CA . ARG A 1 199 ? -34.125 64.062 44.938 1 37.22 199 ARG A CA 1
ATOM 1502 C C . ARG A 1 199 ? -34.5 62.594 45.281 1 37.22 199 ARG A C 1
ATOM 1504 O O . ARG A 1 199 ? -35 61.875 44.406 1 37.22 199 ARG A O 1
ATOM 1511 N N . THR A 1 200 ? -33.719 61.969 46.125 1 38.09 200 THR A N 1
ATOM 1512 C CA . THR A 1 200 ? -34.094 60.75 46.812 1 38.09 200 THR A CA 1
ATOM 1513 C C . THR A 1 200 ? -35.562 60.781 47.219 1 38.09 200 THR A C 1
ATOM 1515 O O . THR A 1 200 ? -35.969 61.562 48.062 1 38.09 200 THR A O 1
ATOM 1518 N N . ARG A 1 201 ? -36.531 60.844 46.156 1 34.06 201 ARG A N 1
ATOM 1519 C CA . ARG A 1 201 ? -37.875 60.531 46.594 1 34.06 201 ARG A CA 1
ATOM 1520 C C . ARG A 1 201 ? -37.906 59.312 47.5 1 34.06 201 ARG A C 1
ATOM 1522 O O . ARG A 1 201 ? -37.438 58.219 47.125 1 34.06 201 ARG A O 1
ATOM 1529 N N . ALA A 1 202 ? -37.875 59.531 48.812 1 36.72 202 ALA A N 1
ATOM 1530 C CA . ALA A 1 202 ? -38.188 58.594 49.875 1 36.72 202 ALA A CA 1
ATOM 1531 C C . ALA A 1 202 ? -39.406 57.719 49.531 1 36.72 202 ALA A C 1
ATOM 1533 O O . ALA A 1 202 ? -40.531 58.25 49.438 1 36.72 202 ALA A O 1
ATOM 1534 N N . SER A 1 203 ? -39.312 56.906 48.406 1 33.41 203 SER A N 1
ATOM 1535 C CA . SER A 1 203 ? -40.375 55.938 48.188 1 33.41 203 SER A CA 1
ATOM 1536 C C . SER A 1 203 ? -40.719 55.188 49.469 1 33.41 203 SER A C 1
ATOM 1538 O O . SER A 1 203 ? -39.844 54.625 50.125 1 33.41 203 SER A O 1
ATOM 1540 N N . GLN A 1 204 ? -41.562 55.719 50.312 1 33.78 204 GLN A N 1
ATOM 1541 C CA . GLN A 1 204 ? -42.281 55.094 51.438 1 33.78 204 GLN A CA 1
ATOM 1542 C C . GLN A 1 204 ? -42.75 53.688 51.031 1 33.78 204 GLN A C 1
ATOM 1544 O O . GLN A 1 204 ? -43.562 53.562 50.125 1 33.78 204 GLN A O 1
ATOM 1549 N N . SER A 1 205 ? -41.812 52.719 50.875 1 33.12 205 SER A N 1
ATOM 1550 C CA . SER A 1 205 ? -42.156 51.312 50.656 1 33.12 205 SER A CA 1
ATOM 1551 C C . SER A 1 205 ? -43.219 50.875 51.656 1 33.12 205 SER A C 1
ATOM 1553 O O . SER A 1 205 ? -43.062 51.031 52.844 1 33.12 205 SER A O 1
ATOM 1555 N N . PRO A 1 206 ? -44.531 51.094 51.344 1 36.12 206 PRO A N 1
ATOM 1556 C CA . PRO A 1 206 ? -45.562 50.531 52.188 1 36.12 206 PRO A CA 1
ATOM 1557 C C . PRO A 1 206 ? -45.375 49.062 52.5 1 36.12 206 PRO A C 1
ATOM 1559 O O . PRO A 1 206 ? -45.25 48.25 51.562 1 36.12 206 PRO A O 1
ATOM 1562 N N . SER A 1 207 ? -44.344 48.656 53.344 1 30.5 207 SER A N 1
ATOM 1563 C CA . SER A 1 207 ? -44.125 47.281 53.812 1 30.5 207 SER A CA 1
ATOM 1564 C C . SER A 1 207 ? -45.438 46.625 54.25 1 30.5 207 SER A C 1
ATOM 1566 O O . SER A 1 207 ? -45.781 46.594 55.438 1 30.5 207 SER A O 1
ATOM 1568 N N . ALA A 1 208 ? -46.656 47 53.625 1 28.72 208 ALA A N 1
ATOM 1569 C CA . ALA A 1 208 ? -47.75 46.25 54.188 1 28.72 208 ALA A CA 1
ATOM 1570 C C . ALA A 1 208 ? -47.5 44.75 54.156 1 28.72 208 ALA A C 1
ATOM 1572 O O . ALA A 1 208 ? -47.312 44.188 53.062 1 28.72 208 ALA A O 1
ATOM 1573 N N . ARG A 1 209 ? -46.781 44.312 55.219 1 29.28 209 ARG A N 1
ATOM 1574 C CA . ARG A 1 209 ? -46.594 42.906 55.594 1 29.28 209 ARG A CA 1
ATOM 1575 C C . ARG A 1 209 ? -47.906 42.125 55.406 1 29.28 209 ARG A C 1
ATOM 1577 O O . ARG A 1 209 ? -48.906 42.406 56.062 1 29.28 209 ARG A O 1
ATOM 1584 N N . ARG A 1 210 ? -48.281 41.812 54.156 1 28.47 210 ARG A N 1
ATOM 1585 C CA . ARG A 1 210 ? -49.406 40.906 54.062 1 28.47 210 ARG A CA 1
ATOM 1586 C C . ARG A 1 210 ? -49.25 39.719 55 1 28.47 210 ARG A C 1
ATOM 1588 O O . ARG A 1 210 ? -48.188 39.094 55.031 1 28.47 210 ARG A O 1
ATOM 1595 N N . LYS A 1 211 ? -50.094 39.656 56.094 1 30.56 211 LYS A N 1
ATOM 1596 C CA . LYS A 1 211 ? -50.438 38.719 57.156 1 30.56 211 LYS A CA 1
ATOM 1597 C C . LYS A 1 211 ? -50.625 37.312 56.625 1 30.56 211 LYS A C 1
ATOM 1599 O O . LYS A 1 211 ? -51.406 37.094 55.688 1 30.56 211 LYS A O 1
ATOM 1604 N N . SER A 1 212 ? -49.469 36.562 56.5 1 27.16 212 SER A N 1
ATOM 1605 C CA . SER A 1 212 ? -49.562 35.125 56.281 1 27.16 212 SER A CA 1
ATOM 1606 C C . SER A 1 212 ? -50.531 34.438 57.219 1 27.16 212 SER A C 1
ATOM 1608 O O . SER A 1 212 ? -50.5 34.688 58.438 1 27.16 212 SER A O 1
ATOM 1610 N N . PRO A 1 213 ? -51.781 34.188 56.875 1 31.97 213 PRO A N 1
ATOM 1611 C CA . PRO A 1 213 ? -52.75 33.469 57.719 1 31.97 213 PRO A CA 1
ATOM 1612 C C . PRO A 1 213 ? -52.188 32.156 58.281 1 31.97 213 PRO A C 1
ATOM 1614 O O . PRO A 1 213 ? -51.469 31.453 57.562 1 31.97 213 PRO A O 1
ATOM 1617 N N . VAL A 1 214 ? -51.719 32.188 59.531 1 28.69 214 VAL A N 1
ATOM 1618 C CA . VAL A 1 214 ? -51.219 31.078 60.344 1 28.69 214 VAL A CA 1
ATOM 1619 C C . VAL A 1 214 ? -52.219 29.922 60.312 1 28.69 214 VAL A C 1
ATOM 1621 O O . VAL A 1 214 ? -53.406 30.109 60.656 1 28.69 214 VAL A O 1
ATOM 1624 N N . LYS A 1 215 ? -52.156 29 59.406 1 25.39 215 LYS A N 1
ATOM 1625 C CA . LYS A 1 215 ? -52.938 27.781 59.5 1 25.39 215 LYS A CA 1
ATOM 1626 C C . LYS A 1 215 ? -52.781 27.141 60.875 1 25.39 215 LYS A C 1
ATOM 1628 O O . LYS A 1 215 ? -51.656 26.828 61.281 1 25.39 215 LYS A O 1
ATOM 1633 N N . ARG A 1 216 ? -53.625 27.297 61.938 1 26.91 216 ARG A N 1
ATOM 1634 C CA . ARG A 1 216 ? -53.719 26.672 63.25 1 26.91 216 ARG A CA 1
ATOM 1635 C C . ARG A 1 216 ? -53.719 25.156 63.125 1 26.91 216 ARG A C 1
ATOM 1637 O O . ARG A 1 216 ? -54.75 24.562 62.719 1 26.91 216 ARG A O 1
ATOM 1644 N N . LYS A 1 217 ? -52.969 24.453 62.344 1 30.66 217 LYS A N 1
ATOM 1645 C CA . LYS A 1 217 ? -53.438 23.078 62.469 1 30.66 217 LYS A CA 1
ATOM 1646 C C . LYS A 1 217 ? -53.531 22.688 63.969 1 30.66 217 LYS A C 1
ATOM 1648 O O . LYS A 1 217 ? -52.812 23.25 64.812 1 30.66 217 LYS A O 1
ATOM 1653 N N . SER A 1 218 ? -54.406 21.688 64.312 1 28.53 218 SER A N 1
ATOM 1654 C CA . SER A 1 218 ? -55.188 20.828 65.188 1 28.53 218 SER A CA 1
ATOM 1655 C C . SER A 1 218 ? -54.25 19.984 66.062 1 28.53 218 SER A C 1
ATOM 1657 O O . SER A 1 218 ? -53.375 19.281 65.562 1 28.53 218 SER A O 1
ATOM 1659 N N . VAL A 1 219 ? -53.844 20.484 67.312 1 30.42 219 VAL A N 1
ATOM 1660 C CA . VAL A 1 219 ? -53.344 19.547 68.25 1 30.42 219 VAL A CA 1
ATOM 1661 C C . VAL A 1 219 ? -54.344 18.406 68.438 1 30.42 219 VAL A C 1
ATOM 1663 O O . VAL A 1 219 ? -55.5 18.625 68.875 1 30.42 219 VAL A O 1
ATOM 1666 N N . LEU A 1 220 ? -54.469 17.406 67.562 1 30.64 220 LEU A N 1
ATOM 1667 C CA . LEU A 1 220 ? -55.219 16.219 67.938 1 30.64 220 LEU A CA 1
ATOM 1668 C C . LEU A 1 220 ? -54.75 15.641 69.25 1 30.64 220 LEU A C 1
ATOM 1670 O O . LEU A 1 220 ? -53.562 15.539 69.5 1 30.64 220 LEU A O 1
ATOM 1674 N N . PRO A 1 221 ? -55.656 15.438 70.312 1 35.47 221 PRO A N 1
ATOM 1675 C CA . PRO A 1 221 ? -55.875 14.938 71.688 1 35.47 221 PRO A CA 1
ATOM 1676 C C . PRO A 1 221 ? -55.312 13.539 71.875 1 35.47 221 PRO A C 1
ATOM 1678 O O . PRO A 1 221 ? -55.125 12.789 70.938 1 35.47 221 PRO A O 1
ATOM 1681 N N . PRO A 1 222 ? -54.938 12.961 73.062 1 35.03 222 PRO A N 1
ATOM 1682 C CA . PRO A 1 222 ? -54.469 11.648 73.5 1 35.03 222 PRO A CA 1
ATOM 1683 C C . PRO A 1 222 ? -55.438 10.523 73.125 1 35.03 222 PRO A C 1
ATOM 1685 O O . PRO A 1 222 ? -56.625 10.758 72.875 1 35.03 222 PRO A O 1
ATOM 1688 N N . LYS A 1 223 ? -54.781 9.242 72.938 1 22.97 223 LYS A N 1
ATOM 1689 C CA . LYS A 1 223 ? -54.875 8.203 73.938 1 22.97 223 LYS A CA 1
ATOM 1690 C C . LYS A 1 223 ? -54.188 8.625 75.25 1 22.97 223 LYS A C 1
ATOM 1692 O O . LYS A 1 223 ? -53.125 9.25 75.25 1 22.97 223 LYS A O 1
ATOM 1697 N N . MET B 1 1 ? 1.15 19.172 7.641 1 52 1 MET B N 1
ATOM 1698 C CA . MET B 1 1 ? 1.675 18.531 6.441 1 52 1 MET B CA 1
ATOM 1699 C C . MET B 1 1 ? 0.843 18.891 5.215 1 52 1 MET B C 1
ATOM 1701 O O . MET B 1 1 ? -0.384 18.969 5.297 1 52 1 MET B O 1
ATOM 1705 N N . GLY B 1 2 ? 1.514 19.438 4.246 1 69 2 GLY B N 1
ATOM 1706 C CA . GLY B 1 2 ? 0.729 19.844 3.088 1 69 2 GLY B CA 1
ATOM 1707 C C . GLY B 1 2 ? 0.088 18.672 2.369 1 69 2 GLY B C 1
ATOM 1708 O O . GLY B 1 2 ? 0.486 17.531 2.564 1 69 2 GLY B O 1
ATOM 1709 N N . VAL B 1 3 ? -1.028 18.656 1.908 1 79.25 3 VAL B N 1
ATOM 1710 C CA . VAL B 1 3 ? -1.811 17.719 1.108 1 79.25 3 VAL B CA 1
ATOM 1711 C C . VAL B 1 3 ? -0.903 17.016 0.102 1 79.25 3 VAL B C 1
ATOM 1713 O O . VAL B 1 3 ? -1.065 15.828 -0.16 1 79.25 3 VAL B O 1
ATOM 1716 N N . ARG B 1 4 ? 0.08 17.719 -0.26 1 84.44 4 ARG B N 1
ATOM 1717 C CA . ARG B 1 4 ? 0.965 17.141 -1.267 1 84.44 4 ARG B CA 1
ATOM 1718 C C . ARG B 1 4 ? 1.824 16.031 -0.67 1 84.44 4 ARG B C 1
ATOM 1720 O O . ARG B 1 4 ? 1.984 14.977 -1.275 1 84.44 4 ARG B O 1
ATOM 1727 N N . VAL B 1 5 ? 2.361 16.25 0.494 1 84 5 VAL B N 1
ATOM 1728 C CA . VAL B 1 5 ? 3.189 15.25 1.163 1 84 5 VAL B CA 1
ATOM 1729 C C . VAL B 1 5 ? 2.354 14.008 1.479 1 84 5 VAL B C 1
ATOM 1731 O O . VAL B 1 5 ? 2.824 12.883 1.324 1 84 5 VAL B O 1
ATOM 1734 N N . ALA B 1 6 ? 1.156 14.188 1.787 1 86.75 6 ALA B N 1
ATOM 1735 C CA . ALA B 1 6 ? 0.269 13.07 2.105 1 86.75 6 ALA B CA 1
ATOM 1736 C C . ALA B 1 6 ? 0.03 12.195 0.881 1 86.75 6 ALA B C 1
ATOM 1738 O O . ALA B 1 6 ? 0.045 10.961 0.978 1 86.75 6 ALA B O 1
ATOM 1739 N N . VAL B 1 7 ? -0.137 12.836 -0.219 1 91 7 VAL B N 1
ATOM 1740 C CA . VAL B 1 7 ? -0.396 12.102 -1.453 1 91 7 VAL B CA 1
ATOM 1741 C C . VAL B 1 7 ? 0.845 11.305 -1.85 1 91 7 VAL B C 1
ATOM 1743 O O . VAL B 1 7 ? 0.74 10.148 -2.283 1 91 7 VAL B O 1
ATOM 1746 N N . ILE B 1 8 ? 1.968 11.914 -1.652 1 92.88 8 ILE B N 1
ATOM 1747 C CA . ILE B 1 8 ? 3.223 11.258 -1.993 1 92.88 8 ILE B CA 1
ATOM 1748 C C . ILE B 1 8 ? 3.412 10.023 -1.112 1 92.88 8 ILE B C 1
ATOM 1750 O O . ILE B 1 8 ? 3.691 8.93 -1.614 1 92.88 8 ILE B O 1
ATOM 1754 N N . VAL B 1 9 ? 3.227 10.195 0.142 1 91.62 9 VAL B N 1
ATOM 1755 C CA . VAL B 1 9 ? 3.479 9.117 1.085 1 91.62 9 VAL B CA 1
ATOM 1756 C C . VAL B 1 9 ? 2.43 8.016 0.908 1 91.62 9 VAL B C 1
ATOM 1758 O O . VAL B 1 9 ? 2.746 6.828 0.977 1 91.62 9 VAL B O 1
ATOM 1761 N N . MET B 1 10 ? 1.219 8.414 0.584 1 93.19 10 MET B N 1
ATOM 1762 C CA . MET B 1 10 ? 0.149 7.441 0.367 1 93.19 10 MET B CA 1
ATOM 1763 C C . MET B 1 10 ? 0.419 6.602 -0.877 1 93.19 10 MET B C 1
ATOM 1765 O O . MET B 1 10 ? 0.273 5.379 -0.852 1 93.19 10 MET B O 1
ATOM 1769 N N . SER B 1 11 ? 0.697 7.332 -1.888 1 95.31 11 SER B N 1
ATOM 1770 C CA . SER B 1 11 ? 0.954 6.629 -3.141 1 95.31 11 SER B CA 1
ATOM 1771 C C . SER B 1 11 ? 2.168 5.715 -3.023 1 95.31 11 SER B C 1
ATOM 1773 O O . SER B 1 11 ? 2.152 4.586 -3.52 1 95.31 11 SER B O 1
ATOM 1775 N N . THR B 1 12 ? 3.201 6.199 -2.352 1 96.19 12 THR B N 1
ATOM 1776 C CA . THR B 1 12 ? 4.422 5.422 -2.182 1 96.19 12 THR B CA 1
ATOM 1777 C C . THR B 1 12 ? 4.168 4.199 -1.307 1 96.19 12 THR B C 1
ATOM 1779 O O . THR B 1 12 ? 4.648 3.104 -1.605 1 96.19 12 THR B O 1
ATOM 1782 N N . SER B 1 13 ? 3.418 4.438 -0.272 1 94.81 13 SER B N 1
ATOM 1783 C CA . SER B 1 13 ? 3.1 3.326 0.617 1 94.81 13 SER B CA 1
ATOM 1784 C C . SER B 1 13 ? 2.256 2.273 -0.096 1 94.81 13 SER B C 1
ATOM 1786 O O . SER B 1 13 ? 2.418 1.074 0.144 1 94.81 13 SER B O 1
ATOM 1788 N N . PHE B 1 14 ? 1.334 2.717 -0.936 1 95.06 14 PHE B N 1
ATOM 1789 C CA . PHE B 1 14 ? 0.536 1.804 -1.745 1 95.06 14 PHE B CA 1
ATOM 1790 C C . PHE B 1 14 ? 1.431 0.933 -2.619 1 95.06 14 PHE B C 1
ATOM 1792 O O . PHE B 1 14 ? 1.239 -0.283 -2.697 1 95.06 14 PHE B O 1
ATOM 1799 N N . LEU B 1 15 ? 2.338 1.512 -3.23 1 95.44 15 LEU B N 1
ATOM 1800 C CA . LEU B 1 15 ? 3.25 0.79 -4.109 1 95.44 15 LEU B CA 1
ATOM 1801 C C . LEU B 1 15 ? 4.125 -0.174 -3.312 1 95.44 15 LEU B C 1
ATOM 1803 O O . LEU B 1 15 ? 4.438 -1.269 -3.785 1 95.44 15 LEU B O 1
ATOM 1807 N N . LEU B 1 16 ? 4.57 0.251 -2.121 1 94.56 16 LEU B N 1
ATOM 1808 C CA . LEU B 1 16 ? 5.332 -0.636 -1.25 1 94.56 16 LEU B CA 1
ATOM 1809 C C . LEU B 1 16 ? 4.504 -1.856 -0.858 1 94.56 16 LEU B C 1
ATOM 1811 O O . LEU B 1 16 ? 5.043 -2.959 -0.726 1 94.56 16 LEU B O 1
ATOM 1815 N N . GLY B 1 17 ? 3.211 -1.66 -0.637 1 93.38 17 GLY B N 1
ATOM 1816 C CA . GLY B 1 17 ? 2.332 -2.785 -0.362 1 93.38 17 GLY B CA 1
ATOM 1817 C C . GLY B 1 17 ? 2.258 -3.779 -1.507 1 93.38 17 GLY B C 1
ATOM 1818 O O . GLY B 1 17 ? 2.285 -4.992 -1.286 1 93.38 17 GLY B O 1
ATOM 1819 N N . CYS B 1 18 ? 2.188 -3.244 -2.689 1 91.19 18 CYS B N 1
ATOM 1820 C CA . CYS B 1 18 ? 2.199 -4.102 -3.867 1 91.19 18 CYS B CA 1
ATOM 1821 C C . CYS B 1 18 ? 3.479 -4.93 -3.928 1 91.19 18 CYS B C 1
ATOM 1823 O O . CYS B 1 18 ? 3.434 -6.133 -4.191 1 91.19 18 CYS B O 1
ATOM 1825 N N . LEU B 1 19 ? 4.57 -4.273 -3.646 1 89.81 19 LEU B N 1
ATOM 1826 C CA . LEU B 1 19 ? 5.859 -4.953 -3.686 1 89.81 19 LEU B CA 1
ATOM 1827 C C . LEU B 1 19 ? 5.965 -5.988 -2.572 1 89.81 19 LEU B C 1
ATOM 1829 O O . LEU B 1 19 ? 6.605 -7.027 -2.744 1 89.81 19 LEU B O 1
ATOM 1833 N N . MET B 1 20 ? 5.328 -5.684 -1.464 1 88.31 20 MET B N 1
ATOM 1834 C CA . MET B 1 20 ? 5.34 -6.617 -0.343 1 88.31 20 MET B CA 1
ATOM 1835 C C . MET B 1 20 ? 4.695 -7.945 -0.734 1 88.31 20 MET B C 1
ATOM 1837 O O . MET B 1 20 ? 5.141 -9.008 -0.304 1 88.31 20 MET B O 1
ATOM 1841 N N . THR B 1 21 ? 3.721 -7.871 -1.581 1 85 21 THR B N 1
ATOM 1842 C CA . THR B 1 21 ? 3.045 -9.094 -1.996 1 85 21 THR B CA 1
ATOM 1843 C C . THR B 1 21 ? 3.951 -9.938 -2.889 1 85 21 THR B C 1
ATOM 1845 O O . THR B 1 21 ? 3.816 -11.164 -2.939 1 85 21 THR B O 1
ATOM 1848 N N . HIS B 1 22 ? 4.898 -9.258 -3.51 1 85.38 22 HIS B N 1
ATOM 1849 C CA . HIS B 1 22 ? 5.848 -10 -4.328 1 85.38 22 HIS B CA 1
ATOM 1850 C C . HIS B 1 22 ? 6.77 -10.852 -3.461 1 85.38 22 HIS B C 1
ATOM 1852 O O . HIS B 1 22 ? 7.461 -11.742 -3.969 1 85.38 22 HIS B O 1
ATOM 1858 N N . TRP B 1 23 ? 6.742 -10.602 -2.184 1 81.56 23 TRP B N 1
ATOM 1859 C CA . TRP B 1 23 ? 7.543 -11.391 -1.255 1 81.56 23 TRP B CA 1
ATOM 1860 C C . TRP B 1 23 ? 7.16 -12.867 -1.33 1 81.56 23 TRP B C 1
ATOM 1862 O O . TRP B 1 23 ? 7.945 -13.734 -0.951 1 81.56 23 TRP B O 1
ATOM 1872 N N . ILE B 1 24 ? 5.992 -13.203 -1.859 1 75.75 24 ILE B N 1
ATOM 1873 C CA . ILE B 1 24 ? 5.562 -14.586 -2.078 1 75.75 24 ILE B CA 1
ATOM 1874 C C . ILE B 1 24 ? 6.586 -15.305 -2.947 1 75.75 24 ILE B C 1
ATOM 1876 O O . ILE B 1 24 ? 6.922 -16.469 -2.689 1 75.75 24 ILE B O 1
ATOM 1880 N N . ALA B 1 25 ? 7.039 -14.633 -3.914 1 77.94 25 ALA B N 1
ATOM 1881 C CA . ALA B 1 25 ? 8.016 -15.203 -4.84 1 77.94 25 ALA B CA 1
ATOM 1882 C C . ALA B 1 25 ? 9.438 -14.883 -4.398 1 77.94 25 ALA B C 1
ATOM 1884 O O . ALA B 1 25 ? 10.32 -15.75 -4.445 1 77.94 25 ALA B O 1
ATOM 1885 N N . ASP B 1 26 ? 9.633 -13.695 -3.875 1 80.94 26 ASP B N 1
ATOM 1886 C CA . ASP B 1 26 ? 10.977 -13.203 -3.594 1 80.94 26 ASP B CA 1
ATOM 1887 C C . ASP B 1 26 ? 11.578 -13.914 -2.387 1 80.94 26 ASP B C 1
ATOM 1889 O O . ASP B 1 26 ? 12.797 -14.078 -2.301 1 80.94 26 ASP B O 1
ATOM 1893 N N . SER B 1 27 ? 10.727 -14.344 -1.482 1 77.75 27 SER B N 1
ATOM 1894 C CA . SER B 1 27 ? 11.234 -14.992 -0.279 1 77.75 27 SER B CA 1
ATOM 1895 C C . SER B 1 27 ? 11.852 -16.344 -0.601 1 77.75 27 SER B C 1
ATOM 1897 O O . SER B 1 27 ? 12.641 -16.875 0.184 1 77.75 27 SER B O 1
ATOM 1899 N N . GLN B 1 28 ? 11.469 -16.891 -1.739 1 75.12 28 GLN B N 1
ATOM 1900 C CA . GLN B 1 28 ? 11.93 -18.219 -2.111 1 75.12 28 GLN B CA 1
ATOM 1901 C C . GLN B 1 28 ? 13.219 -18.141 -2.924 1 75.12 28 GLN B C 1
ATOM 1903 O O . GLN B 1 28 ? 13.82 -19.172 -3.232 1 75.12 28 GLN B O 1
ATOM 1908 N N . THR B 1 29 ? 13.617 -17.031 -3.275 1 74.56 29 THR B N 1
ATOM 1909 C CA . THR B 1 29 ? 14.766 -16.953 -4.168 1 74.56 29 THR B CA 1
ATOM 1910 C C . THR B 1 29 ? 15.938 -16.266 -3.475 1 74.56 29 THR B C 1
ATOM 1912 O O . THR B 1 29 ? 16.953 -16.891 -3.197 1 74.56 29 THR B O 1
ATOM 1915 N N . LEU B 1 30 ? 15.734 -15.086 -3.039 1 67 30 LEU B N 1
ATOM 1916 C CA . LEU B 1 30 ? 16.844 -14.273 -2.551 1 67 30 LEU B CA 1
ATOM 1917 C C . LEU B 1 30 ? 17.266 -14.711 -1.151 1 67 30 LEU B C 1
ATOM 1919 O O . LEU B 1 30 ? 18.438 -14.648 -0.802 1 67 30 LEU B O 1
ATOM 1923 N N . TRP B 1 31 ? 16.359 -15.344 -0.521 1 67.81 31 TRP B N 1
ATOM 1924 C CA . TRP B 1 31 ? 16.688 -15.562 0.884 1 67.81 31 TRP B CA 1
ATOM 1925 C C . TRP B 1 31 ? 16.812 -17.047 1.184 1 67.81 31 TRP B C 1
ATOM 1927 O O . TRP B 1 31 ? 16.891 -17.453 2.346 1 67.81 31 TRP B O 1
ATOM 1937 N N . LYS B 1 32 ? 16.656 -17.812 0.127 1 68.5 32 LYS B N 1
ATOM 1938 C CA . LYS B 1 32 ? 16.75 -19.25 0.358 1 68.5 32 LYS B CA 1
ATOM 1939 C C . LYS B 1 32 ? 17.984 -19.844 -0.306 1 68.5 32 LYS B C 1
ATOM 1941 O O . LYS B 1 32 ? 18.312 -19.5 -1.448 1 68.5 32 LYS B O 1
ATOM 1946 N N . SER B 1 33 ? 18.875 -20.391 0.558 1 69.88 33 SER B N 1
ATOM 1947 C CA . SER B 1 33 ? 20.031 -21.172 0.092 1 69.88 33 SER B CA 1
ATOM 1948 C C . SER B 1 33 ? 19.984 -22.594 0.634 1 69.88 33 SER B C 1
ATOM 1950 O O . SER B 1 33 ? 19.891 -22.797 1.845 1 69.88 33 SER B O 1
ATOM 1952 N N . PRO B 1 34 ? 19.812 -23.562 -0.387 1 73.56 34 PRO B N 1
ATOM 1953 C CA . PRO B 1 34 ? 20.047 -23.672 -1.831 1 73.56 34 PRO B CA 1
ATOM 1954 C C . PRO B 1 34 ? 18.781 -23.422 -2.645 1 73.56 34 PRO B C 1
ATOM 1956 O O . PRO B 1 34 ? 17.672 -23.688 -2.168 1 73.56 34 PRO B O 1
ATOM 1959 N N . LEU B 1 35 ? 19 -22.812 -3.803 1 76.56 35 LEU B N 1
ATOM 1960 C CA . LEU B 1 35 ? 17.906 -22.594 -4.742 1 76.56 35 LEU B CA 1
ATOM 1961 C C . LEU B 1 35 ? 17.469 -23.906 -5.387 1 76.56 35 LEU B C 1
ATOM 1963 O O . LEU B 1 35 ? 18.234 -24.5 -6.145 1 76.56 35 LEU B O 1
ATOM 1967 N N . THR B 1 36 ? 16.391 -24.422 -4.949 1 78.62 36 THR B N 1
ATOM 1968 C CA . THR B 1 36 ? 15.867 -25.672 -5.496 1 78.62 36 THR B CA 1
ATOM 1969 C C . THR B 1 36 ? 14.891 -25.406 -6.637 1 78.62 36 THR B C 1
ATOM 1971 O O . THR B 1 36 ? 14.383 -24.281 -6.777 1 78.62 36 THR B O 1
ATOM 1974 N N . ASP B 1 37 ? 14.664 -26.391 -7.383 1 80.56 37 ASP B N 1
ATOM 1975 C CA . ASP B 1 37 ? 13.727 -26.281 -8.5 1 80.56 37 ASP B CA 1
ATOM 1976 C C . ASP B 1 37 ? 12.312 -25.984 -8 1 80.56 37 ASP B C 1
ATOM 1978 O O . ASP B 1 37 ? 11.562 -25.266 -8.656 1 80.56 37 ASP B O 1
ATOM 1982 N N . ALA B 1 38 ? 12.039 -26.469 -6.859 1 75.56 38 ALA B N 1
ATOM 1983 C CA . ALA B 1 38 ? 10.695 -26.281 -6.316 1 75.56 38 ALA B CA 1
ATOM 1984 C C . ALA B 1 38 ? 10.445 -24.812 -5.992 1 75.56 38 ALA B C 1
ATOM 1986 O O . ALA B 1 38 ? 9.359 -24.281 -6.266 1 75.56 38 ALA B O 1
ATOM 1987 N N . HIS B 1 39 ? 11.492 -24.188 -5.48 1 78.19 39 HIS B N 1
ATOM 1988 C CA . HIS B 1 39 ? 11.383 -22.781 -5.137 1 78.19 39 HIS B CA 1
ATOM 1989 C C . HIS B 1 39 ? 11.25 -21.906 -6.387 1 78.19 39 HIS B C 1
ATOM 1991 O O . HIS B 1 39 ? 10.469 -20.953 -6.406 1 78.19 39 HIS B O 1
ATOM 1997 N N . LEU B 1 40 ? 11.961 -22.297 -7.336 1 80.81 40 LEU B N 1
ATOM 1998 C CA . LEU B 1 40 ? 11.945 -21.547 -8.586 1 80.81 40 LEU B CA 1
ATOM 1999 C C . LEU B 1 40 ? 10.602 -21.703 -9.289 1 80.81 40 LEU B C 1
ATOM 2001 O O . LEU B 1 40 ? 10.086 -20.75 -9.875 1 80.81 40 LEU B O 1
ATOM 2005 N N . TYR B 1 41 ? 10.07 -22.859 -9.141 1 79.56 41 TYR B N 1
ATOM 2006 C CA . TYR B 1 41 ? 8.766 -23.078 -9.766 1 79.56 41 TYR B CA 1
ATOM 2007 C C . TYR B 1 41 ? 7.68 -22.281 -9.055 1 79.56 41 TYR B C 1
ATOM 2009 O O . TYR B 1 41 ? 6.75 -21.781 -9.688 1 79.56 41 TYR B O 1
ATOM 2017 N N . THR B 1 42 ? 7.824 -22.219 -7.797 1 77.62 42 THR B N 1
ATOM 2018 C CA . THR B 1 42 ? 6.855 -21.422 -7.047 1 77.62 42 THR B CA 1
ATOM 2019 C C . THR B 1 42 ? 6.906 -19.969 -7.477 1 77.62 42 THR B C 1
ATOM 2021 O O . THR B 1 42 ? 5.867 -19.344 -7.695 1 77.62 42 THR B O 1
ATOM 2024 N N . SER B 1 43 ? 8.102 -19.5 -7.613 1 83.19 43 SER B N 1
ATOM 2025 C CA . SER B 1 43 ? 8.266 -18.109 -8.039 1 83.19 43 SER B CA 1
ATOM 2026 C C . SER B 1 43 ? 7.77 -17.906 -9.461 1 83.19 43 SER B C 1
ATOM 2028 O O . SER B 1 43 ? 7.102 -16.922 -9.758 1 83.19 43 SER B O 1
ATOM 2030 N N . ALA B 1 44 ? 8.07 -18.828 -10.242 1 81.38 44 ALA B N 1
ATOM 2031 C CA . ALA B 1 44 ? 7.66 -18.734 -11.641 1 81.38 44 ALA B CA 1
ATOM 2032 C C . ALA B 1 44 ? 6.145 -18.781 -11.773 1 81.38 44 ALA B C 1
ATOM 2034 O O . ALA B 1 44 ? 5.566 -18.125 -12.641 1 81.38 44 ALA B O 1
ATOM 2035 N N . ALA B 1 45 ? 5.57 -19.562 -10.961 1 79.94 45 ALA B N 1
ATOM 2036 C CA . ALA B 1 45 ? 4.109 -19.641 -10.969 1 79.94 45 ALA B CA 1
ATOM 2037 C C . ALA B 1 45 ? 3.482 -18.312 -10.602 1 79.94 45 ALA B C 1
ATOM 2039 O O . ALA B 1 45 ? 2.518 -17.875 -11.234 1 79.94 45 ALA B O 1
ATOM 2040 N N . TYR B 1 46 ? 4.035 -17.719 -9.648 1 84.94 46 TYR B N 1
ATOM 2041 C CA . TYR B 1 46 ? 3.541 -16.406 -9.234 1 84.94 46 TYR B CA 1
ATOM 2042 C C . TYR B 1 46 ? 3.725 -15.383 -10.344 1 84.94 46 TYR B C 1
ATOM 2044 O O . TYR B 1 46 ? 2.809 -14.609 -10.648 1 84.94 46 TYR B O 1
ATOM 2052 N N . TYR B 1 47 ? 4.863 -15.406 -10.93 1 85.62 47 TYR B N 1
ATOM 2053 C CA . TYR B 1 47 ? 5.152 -14.422 -11.969 1 85.62 47 TYR B CA 1
ATOM 2054 C C . TYR B 1 47 ? 4.297 -14.672 -13.203 1 85.62 47 TYR B C 1
ATOM 2056 O O . TYR B 1 47 ? 3.92 -13.727 -13.906 1 85.62 47 TYR B O 1
ATOM 2064 N N . SER B 1 48 ? 4.023 -15.922 -13.43 1 82.94 48 SER B N 1
ATOM 2065 C CA . SER B 1 48 ? 3.154 -16.234 -14.555 1 82.94 48 SER B CA 1
ATOM 2066 C C . SER B 1 48 ? 1.752 -15.672 -14.352 1 82.94 48 SER B C 1
ATOM 2068 O O . SER B 1 48 ? 1.115 -15.219 -15.305 1 82.94 48 SER B O 1
ATOM 2070 N N . LEU B 1 49 ? 1.335 -15.695 -13.133 1 80 49 LEU B N 1
ATOM 2071 C CA . LEU B 1 49 ? 0.03 -15.133 -12.812 1 80 49 LEU B CA 1
ATOM 2072 C C . LEU B 1 49 ? 0.063 -13.609 -12.891 1 80 49 LEU B C 1
ATOM 2074 O O . LEU B 1 49 ? -0.881 -12.984 -13.383 1 80 49 LEU B O 1
ATOM 2078 N N . LEU B 1 50 ? 1.131 -13.078 -12.453 1 80.94 50 LEU B N 1
ATOM 2079 C CA . LEU B 1 50 ? 1.293 -11.633 -12.453 1 80.94 50 LEU B CA 1
ATOM 2080 C C . LEU B 1 50 ? 1.416 -11.102 -13.883 1 80.94 50 LEU B C 1
ATOM 2082 O O . LEU B 1 50 ? 0.952 -10 -14.18 1 80.94 50 LEU B O 1
ATOM 2086 N N . ALA B 1 51 ? 2.039 -11.922 -14.68 1 79.62 51 ALA B N 1
ATOM 2087 C CA . ALA B 1 51 ? 2.236 -11.531 -16.078 1 79.62 51 ALA B CA 1
ATOM 2088 C C . ALA B 1 51 ? 0.904 -11.445 -16.812 1 79.62 51 ALA B C 1
ATOM 2090 O O . ALA B 1 51 ? 0.792 -10.75 -17.828 1 79.62 51 ALA B O 1
ATOM 2091 N N . LYS B 1 52 ? -0.093 -12.117 -16.344 1 76.88 52 LYS B N 1
ATOM 2092 C CA . LYS B 1 52 ? -1.422 -12.109 -16.938 1 76.88 52 LYS B CA 1
ATOM 2093 C C . LYS B 1 52 ? -2.371 -11.195 -16.172 1 76.88 52 LYS B C 1
ATOM 2095 O O . LYS B 1 52 ? -3.566 -11.477 -16.062 1 76.88 52 LYS B O 1
ATOM 2100 N N . MET B 1 53 ? -1.753 -10.203 -15.68 1 76.12 53 MET B N 1
ATOM 2101 C CA . MET B 1 53 ? -2.529 -9.273 -14.867 1 76.12 53 MET B CA 1
ATOM 2102 C C . MET B 1 53 ? -3.625 -8.609 -15.695 1 76.12 53 MET B C 1
ATOM 2104 O O . MET B 1 53 ? -3.447 -8.367 -16.891 1 76.12 53 MET B O 1
ATOM 2108 N N . SER B 1 54 ? -4.703 -8.281 -15.039 1 78.75 54 SER B N 1
ATOM 2109 C CA . SER B 1 54 ? -5.848 -7.652 -15.695 1 78.75 54 SER B CA 1
ATOM 2110 C C . SER B 1 54 ? -5.574 -6.184 -15.992 1 78.75 54 SER B C 1
ATOM 2112 O O . SER B 1 54 ? -4.688 -5.574 -15.383 1 78.75 54 SER B O 1
ATOM 2114 N N . LEU B 1 55 ? -6.297 -5.648 -16.891 1 79.75 55 LEU B N 1
ATOM 2115 C CA . LEU B 1 55 ? -6.184 -4.246 -17.281 1 79.75 55 LEU B CA 1
ATOM 2116 C C . LEU B 1 55 ? -6.52 -3.33 -16.109 1 79.75 55 LEU B C 1
ATOM 2118 O O . LEU B 1 55 ? -5.914 -2.268 -15.945 1 79.75 55 LEU B O 1
ATOM 2122 N N . GLY B 1 56 ? -7.375 -3.795 -15.281 1 77.12 56 GLY B N 1
ATOM 2123 C CA . GLY B 1 56 ? -7.746 -2.994 -14.125 1 77.12 56 GLY B CA 1
ATOM 2124 C C . GLY B 1 56 ? -6.613 -2.82 -13.133 1 77.12 56 GLY B C 1
ATOM 2125 O O . GLY B 1 56 ? -6.395 -1.721 -12.625 1 77.12 56 GLY B O 1
ATOM 2126 N N . MET B 1 57 ? -5.953 -3.891 -12.898 1 84.38 57 MET B N 1
ATOM 2127 C CA . MET B 1 57 ? -4.816 -3.83 -11.984 1 84.38 57 MET B CA 1
ATOM 2128 C C . MET B 1 57 ? -3.715 -2.936 -12.539 1 84.38 57 MET B C 1
ATOM 2130 O O . MET B 1 57 ? -3.189 -2.076 -11.836 1 84.38 57 MET B O 1
ATOM 2134 N N . ALA B 1 58 ? -3.414 -3.098 -13.828 1 85.25 58 ALA B N 1
ATOM 2135 C CA . ALA B 1 58 ? -2.377 -2.295 -14.469 1 85.25 58 ALA B CA 1
ATOM 2136 C C . ALA B 1 58 ? -2.738 -0.813 -14.453 1 85.25 58 ALA B C 1
ATOM 2138 O O . ALA B 1 58 ? -1.894 0.036 -14.156 1 85.25 58 ALA B O 1
ATOM 2139 N N . ALA B 1 59 ? -3.947 -0.572 -14.688 1 87.56 59 ALA B N 1
ATOM 2140 C CA . ALA B 1 59 ? -4.422 0.809 -14.719 1 87.56 59 ALA B CA 1
ATOM 2141 C C . ALA B 1 59 ? -4.32 1.454 -13.336 1 87.56 59 ALA B C 1
ATOM 2143 O O . ALA B 1 59 ? -3.959 2.627 -13.219 1 87.56 59 ALA B O 1
ATOM 2144 N N . THR B 1 60 ? -4.699 0.686 -12.352 1 88.19 60 THR B N 1
ATOM 2145 C CA . THR B 1 60 ? -4.629 1.211 -10.992 1 88.19 60 THR B CA 1
ATOM 2146 C C . THR B 1 60 ? -3.184 1.507 -10.602 1 88.19 60 THR B C 1
ATOM 2148 O O . THR B 1 60 ? -2.893 2.562 -10.039 1 88.19 60 THR B O 1
ATOM 2151 N N . LEU B 1 61 ? -2.316 0.589 -10.953 1 90.38 61 LEU B N 1
ATOM 2152 C CA . LEU B 1 61 ? -0.908 0.772 -10.617 1 90.38 61 LEU B CA 1
ATOM 2153 C C . LEU B 1 61 ? -0.332 1.986 -11.336 1 90.38 61 LEU B C 1
ATOM 2155 O O . LEU B 1 61 ? 0.337 2.818 -10.719 1 90.38 61 LEU B O 1
ATOM 2159 N N . VAL B 1 62 ? -0.646 2.133 -12.594 1 90.44 62 VAL B N 1
ATOM 2160 C CA . VAL B 1 62 ? -0.157 3.258 -13.383 1 90.44 62 VAL B CA 1
ATOM 2161 C C . VAL B 1 62 ? -0.719 4.562 -12.828 1 90.44 62 VAL B C 1
ATOM 2163 O O . VAL B 1 62 ? -0.001 5.559 -12.719 1 90.44 62 VAL B O 1
ATOM 2166 N N . SER B 1 63 ? -1.929 4.461 -12.477 1 92.12 63 SER B N 1
ATOM 2167 C CA . SER B 1 63 ? -2.561 5.656 -11.93 1 92.12 63 SER B CA 1
ATOM 2168 C C . SER B 1 63 ? -1.901 6.086 -10.625 1 92.12 63 SER B C 1
ATOM 2170 O O . SER B 1 63 ? -1.598 7.266 -10.438 1 92.12 63 SER B O 1
ATOM 2172 N N . VAL B 1 64 ? -1.691 5.18 -9.742 1 93.5 64 VAL B N 1
ATOM 2173 C CA . VAL B 1 64 ? -1.096 5.488 -8.445 1 93.5 64 VAL B CA 1
ATOM 2174 C C . VAL B 1 64 ? 0.318 6.031 -8.648 1 93.5 64 VAL B C 1
ATOM 2176 O O . VAL B 1 64 ? 0.711 7.004 -8 1 93.5 64 VAL B O 1
ATOM 2179 N N . VAL B 1 65 ? 1.104 5.422 -9.547 1 94.81 65 VAL B N 1
ATOM 2180 C CA . VAL B 1 65 ? 2.463 5.875 -9.828 1 94.81 65 VAL B CA 1
ATOM 2181 C C . VAL B 1 65 ? 2.432 7.301 -10.375 1 94.81 65 VAL B C 1
ATOM 2183 O O . VAL B 1 65 ? 3.223 8.148 -9.953 1 94.81 65 VAL B O 1
ATOM 2186 N N . THR B 1 66 ? 1.525 7.559 -11.25 1 94.81 66 THR B N 1
ATOM 2187 C CA . THR B 1 66 ? 1.428 8.867 -11.891 1 94.81 66 THR B CA 1
ATOM 2188 C C . THR B 1 66 ? 1.013 9.93 -10.883 1 94.81 66 THR B C 1
ATOM 2190 O O . THR B 1 66 ? 1.564 11.031 -10.875 1 94.81 66 THR B O 1
ATOM 2193 N N . ILE B 1 67 ? 0.052 9.578 -10.062 1 94.44 67 ILE B N 1
ATOM 2194 C CA . ILE B 1 67 ? -0.425 10.508 -9.047 1 94.44 67 ILE B CA 1
ATOM 2195 C C . ILE B 1 67 ? 0.716 10.852 -8.094 1 94.44 67 ILE B C 1
ATOM 2197 O O . ILE B 1 67 ? 0.917 12.023 -7.758 1 94.44 67 ILE B O 1
ATOM 2201 N N . GLY B 1 68 ? 1.448 9.867 -7.633 1 94.62 68 GLY B N 1
ATOM 2202 C CA . GLY B 1 68 ? 2.594 10.125 -6.773 1 94.62 68 GLY B CA 1
ATOM 2203 C C . GLY B 1 68 ? 3.654 10.984 -7.438 1 94.62 68 GLY B C 1
ATOM 2204 O O . GLY B 1 68 ? 4.188 11.906 -6.816 1 94.62 68 GLY B O 1
ATOM 2205 N N . PHE B 1 69 ? 3.91 10.719 -8.68 1 94.88 69 PHE B N 1
ATOM 2206 C CA . PHE B 1 69 ? 4.914 11.484 -9.406 1 94.88 69 PHE B CA 1
ATOM 2207 C C . PHE B 1 69 ? 4.477 12.938 -9.57 1 94.88 69 PHE B C 1
ATOM 2209 O O . PHE B 1 69 ? 5.277 13.852 -9.391 1 94.88 69 PHE B O 1
ATOM 2216 N N . MET B 1 70 ? 3.262 13.125 -9.93 1 94 70 MET B N 1
ATOM 2217 C CA . MET B 1 70 ? 2.725 14.477 -10.102 1 94 70 MET B CA 1
ATOM 2218 C C . MET B 1 70 ? 2.779 15.25 -8.789 1 94 70 MET B C 1
ATOM 2220 O O . MET B 1 70 ? 3.115 16.438 -8.781 1 94 70 MET B O 1
ATOM 2224 N N . ALA B 1 71 ? 2.418 14.562 -7.738 1 92.88 71 ALA B N 1
ATOM 2225 C CA . ALA B 1 71 ? 2.479 15.211 -6.43 1 92.88 71 ALA B CA 1
ATOM 2226 C C . ALA B 1 71 ? 3.906 15.625 -6.09 1 92.88 71 ALA B C 1
ATOM 2228 O O . ALA B 1 71 ? 4.133 16.688 -5.52 1 92.88 71 ALA B O 1
ATOM 2229 N N . LEU B 1 72 ? 4.844 14.797 -6.41 1 92.69 72 LEU B N 1
ATOM 2230 C CA . LEU B 1 72 ? 6.25 15.109 -6.164 1 92.69 72 LEU B CA 1
ATOM 2231 C C . LEU B 1 72 ? 6.695 16.297 -7 1 92.69 72 LEU B C 1
ATOM 2233 O O . LEU B 1 72 ? 7.406 17.188 -6.504 1 92.69 72 LEU B O 1
ATOM 2237 N N . MET B 1 73 ? 6.285 16.344 -8.195 1 91.31 73 MET B N 1
ATOM 2238 C CA . MET B 1 73 ? 6.641 17.438 -9.094 1 91.31 73 MET B CA 1
ATOM 2239 C C . MET B 1 73 ? 6.059 18.75 -8.602 1 91.31 73 MET B C 1
ATOM 2241 O O . MET B 1 73 ? 6.742 19.781 -8.617 1 91.31 73 MET B O 1
ATOM 2245 N N . LEU B 1 74 ? 4.844 18.719 -8.164 1 89.19 74 LEU B N 1
ATOM 2246 C CA . LEU B 1 74 ? 4.199 19.922 -7.648 1 89.19 74 LEU B CA 1
ATOM 2247 C C . LEU B 1 74 ? 4.863 20.391 -6.355 1 89.19 74 LEU B C 1
ATOM 2249 O O . LEU B 1 74 ? 4.988 21.578 -6.113 1 89.19 74 LEU B O 1
ATOM 2253 N N . SER B 1 75 ? 5.18 19.391 -5.562 1 86.31 75 SER B N 1
ATOM 2254 C CA . SER B 1 75 ? 5.879 19.734 -4.328 1 86.31 75 SER B CA 1
ATOM 2255 C C . SER B 1 75 ? 7.227 20.375 -4.617 1 86.31 75 SER B C 1
ATOM 2257 O O . SER B 1 75 ? 7.633 21.312 -3.914 1 86.31 75 SER B O 1
ATOM 2259 N N . ALA B 1 76 ? 7.934 19.953 -5.582 1 84.38 76 ALA B N 1
ATOM 2260 C CA . ALA B 1 76 ? 9.242 20.484 -5.945 1 84.38 76 ALA B CA 1
ATOM 2261 C C . ALA B 1 76 ? 9.117 21.875 -6.535 1 84.38 76 ALA B C 1
ATOM 2263 O O . ALA B 1 76 ? 10.016 22.719 -6.367 1 84.38 76 ALA B O 1
ATOM 2264 N N . LEU B 1 77 ? 8.078 22.141 -7.211 1 83.19 77 LEU B N 1
ATOM 2265 C CA . LEU B 1 77 ? 7.871 23.438 -7.867 1 83.19 77 LEU B CA 1
ATOM 2266 C C . LEU B 1 77 ? 7.543 24.516 -6.848 1 83.19 77 LEU B C 1
ATOM 2268 O O . LEU B 1 77 ? 7.652 25.703 -7.145 1 83.19 77 LEU B O 1
ATOM 2272 N N . ASP B 1 78 ? 6.992 24.141 -5.727 1 75.88 78 ASP B N 1
ATOM 2273 C CA . ASP B 1 78 ? 6.707 25.125 -4.699 1 75.88 78 ASP B CA 1
ATOM 2274 C C . ASP B 1 78 ? 7.98 25.859 -4.277 1 75.88 78 ASP B C 1
ATOM 2276 O O . ASP B 1 78 ? 7.918 26.984 -3.76 1 75.88 78 ASP B O 1
ATOM 2280 N N . GLY B 1 79 ? 9.094 25.469 -4.582 1 63.97 79 GLY B N 1
ATOM 2281 C CA . GLY B 1 79 ? 10.336 26.219 -4.633 1 63.97 79 GLY B CA 1
ATOM 2282 C C . GLY B 1 79 ? 10.883 26.578 -3.26 1 63.97 79 GLY B C 1
ATOM 2283 O O . GLY B 1 79 ? 11.742 27.453 -3.131 1 63.97 79 GLY B O 1
ATOM 2284 N N . GLU B 1 80 ? 10.211 26.047 -2.246 1 63.56 80 GLU B N 1
ATOM 2285 C CA . GLU B 1 80 ? 10.852 26.469 -1.002 1 63.56 80 GLU B CA 1
ATOM 2286 C C . GLU B 1 80 ? 12.242 25.844 -0.865 1 63.56 80 GLU B C 1
ATOM 2288 O O . GLU B 1 80 ? 12.414 24.641 -1.061 1 63.56 80 GLU B O 1
ATOM 2293 N N . ALA B 1 81 ? 13.336 26.656 -0.986 1 59.06 81 ALA B N 1
ATOM 2294 C CA . ALA B 1 81 ? 14.742 26.281 -1.08 1 59.06 81 ALA B CA 1
ATOM 2295 C C . ALA B 1 81 ? 15.047 25.047 -0.237 1 59.06 81 ALA B C 1
ATOM 2297 O O . ALA B 1 81 ? 15.695 24.109 -0.708 1 59.06 81 ALA B O 1
ATOM 2298 N N . GLY B 1 82 ? 14.703 24.969 1.011 1 61.53 82 GLY B N 1
ATOM 2299 C CA . GLY B 1 82 ? 15.016 23.859 1.911 1 61.53 82 GLY B CA 1
ATOM 2300 C C . GLY B 1 82 ? 14.336 22.562 1.524 1 61.53 82 GLY B C 1
ATOM 2301 O O . GLY B 1 82 ? 14.891 21.484 1.747 1 61.53 82 GLY B O 1
ATOM 2302 N N . ASN B 1 83 ? 13.336 22.688 0.716 1 70.44 83 ASN B N 1
ATOM 2303 C CA . ASN B 1 83 ? 12.539 21.516 0.358 1 70.44 83 ASN B CA 1
ATOM 2304 C C . ASN B 1 83 ? 12.992 20.906 -0.971 1 70.44 83 ASN B C 1
ATOM 2306 O O . ASN B 1 83 ? 12.766 19.734 -1.235 1 70.44 83 ASN B O 1
ATOM 2310 N N . LEU B 1 84 ? 13.828 21.75 -1.632 1 78.44 84 LEU B N 1
ATOM 2311 C CA . LEU B 1 84 ? 14.18 21.312 -2.979 1 78.44 84 LEU B CA 1
ATOM 2312 C C . LEU B 1 84 ? 15.125 20.109 -2.93 1 78.44 84 LEU B C 1
ATOM 2314 O O . LEU B 1 84 ? 15.047 19.219 -3.783 1 78.44 84 LEU B O 1
ATOM 2318 N N . MET B 1 85 ? 15.969 20.078 -1.886 1 84.56 85 MET B N 1
ATOM 2319 C CA . MET B 1 85 ? 16.875 18.938 -1.757 1 84.56 85 MET B CA 1
ATOM 2320 C C . MET B 1 85 ? 16.109 17.656 -1.459 1 84.56 85 MET B C 1
ATOM 2322 O O . MET B 1 85 ? 16.344 16.625 -2.094 1 84.56 85 MET B O 1
ATOM 2326 N N . PHE B 1 86 ? 15.18 17.719 -0.589 1 88.19 86 PHE B N 1
ATOM 2327 C CA . PHE B 1 86 ? 14.398 16.547 -0.218 1 88.19 86 PHE B CA 1
ATOM 2328 C C . PHE B 1 86 ? 13.492 16.109 -1.363 1 88.19 86 PHE B C 1
ATOM 2330 O O . PHE B 1 86 ? 13.398 14.93 -1.684 1 88.19 86 PHE B O 1
ATOM 2337 N N . ASP B 1 87 ? 12.93 17.047 -2.018 1 90.56 87 ASP B N 1
ATOM 2338 C CA . ASP B 1 87 ? 12.016 16.734 -3.117 1 90.56 87 ASP B CA 1
ATOM 2339 C C . ASP B 1 87 ? 12.781 16.234 -4.34 1 90.56 87 ASP B C 1
ATOM 2341 O O . ASP B 1 87 ? 12.32 15.336 -5.043 1 90.56 87 ASP B O 1
ATOM 2345 N N . GLY B 1 88 ? 13.914 16.922 -4.617 1 91.38 88 GLY B N 1
ATOM 2346 C CA . GLY B 1 88 ? 14.727 16.453 -5.73 1 91.38 88 GLY B CA 1
ATOM 2347 C C . GLY B 1 88 ? 15.203 15.023 -5.562 1 91.38 88 GLY B C 1
ATOM 2348 O O . GLY B 1 88 ? 15.125 14.227 -6.5 1 91.38 88 GLY B O 1
ATOM 2349 N N . ALA B 1 89 ? 15.688 14.727 -4.348 1 94.44 89 ALA B N 1
ATOM 2350 C CA . ALA B 1 89 ? 16.125 13.359 -4.062 1 94.44 89 ALA B CA 1
ATOM 2351 C C . ALA B 1 89 ? 14.961 12.383 -4.16 1 94.44 89 ALA B C 1
ATOM 2353 O O . ALA B 1 89 ? 15.133 11.258 -4.637 1 94.44 89 ALA B O 1
ATOM 2354 N N . SER B 1 90 ? 13.828 12.797 -3.715 1 96.31 90 SER B N 1
ATOM 2355 C CA . SER B 1 90 ? 12.648 11.938 -3.785 1 96.31 90 SER B CA 1
ATOM 2356 C C . SER B 1 90 ? 12.242 11.68 -5.23 1 96.31 90 SER B C 1
ATOM 2358 O O . SER B 1 90 ? 11.836 10.57 -5.578 1 96.31 90 SER B O 1
ATOM 2360 N N . ILE B 1 91 ? 12.328 12.68 -6.023 1 95.31 91 ILE B N 1
ATOM 2361 C CA . ILE B 1 91 ? 12 12.516 -7.438 1 95.31 91 ILE B CA 1
ATOM 2362 C C . ILE B 1 91 ? 12.953 11.523 -8.086 1 95.31 91 ILE B C 1
ATOM 2364 O O . ILE B 1 91 ? 12.539 10.672 -8.867 1 95.31 91 ILE B O 1
ATOM 2368 N N . PHE B 1 92 ? 14.242 11.688 -7.707 1 95.75 92 PHE B N 1
ATOM 2369 C CA . PHE B 1 92 ? 15.25 10.781 -8.242 1 95.75 92 PHE B CA 1
ATOM 2370 C C . PHE B 1 92 ? 14.961 9.344 -7.828 1 95.75 92 PHE B C 1
ATOM 2372 O O . PHE B 1 92 ? 14.984 8.438 -8.664 1 95.75 92 PHE B O 1
ATOM 2379 N N . LEU B 1 93 ? 14.711 9.094 -6.555 1 97.19 93 LEU B N 1
ATOM 2380 C CA . LEU B 1 93 ? 14.453 7.746 -6.051 1 97.19 93 LEU B CA 1
ATOM 2381 C C . LEU B 1 93 ? 13.164 7.18 -6.641 1 97.19 93 LEU B C 1
ATOM 2383 O O . LEU B 1 93 ? 13.133 6.031 -7.082 1 97.19 93 LEU B O 1
ATOM 2387 N N . TYR B 1 94 ? 12.133 7.957 -6.695 1 97.69 94 TYR B N 1
ATOM 2388 C CA . TYR B 1 94 ? 10.852 7.547 -7.246 1 97.69 94 TYR B CA 1
ATOM 2389 C C . TYR B 1 94 ? 10.969 7.215 -8.727 1 97.69 94 TYR B C 1
ATOM 2391 O O . TYR B 1 94 ? 10.461 6.195 -9.188 1 97.69 94 TYR B O 1
ATOM 2399 N N . GLY B 1 95 ? 11.633 8.094 -9.445 1 95.88 95 GLY B N 1
ATOM 2400 C CA . GLY B 1 95 ? 11.859 7.879 -10.867 1 95.88 95 GLY B CA 1
ATOM 2401 C C . GLY B 1 95 ? 12.688 6.645 -11.164 1 95.88 95 GLY B C 1
ATOM 2402 O O . GLY B 1 95 ? 12.391 5.906 -12.109 1 95.88 95 GLY B O 1
ATOM 2403 N N . SER B 1 96 ? 13.688 6.434 -10.336 1 96.25 96 SER B N 1
ATOM 2404 C CA . SER B 1 96 ? 14.531 5.254 -10.516 1 96.25 96 SER B CA 1
ATOM 2405 C C . SER B 1 96 ? 13.742 3.969 -10.297 1 96.25 96 SER B C 1
ATOM 2407 O O . SER B 1 96 ? 13.898 3.002 -11.039 1 96.25 96 SER B O 1
ATOM 2409 N N . ALA B 1 97 ? 12.961 3.961 -9.234 1 96.38 97 ALA B N 1
ATOM 2410 C CA . ALA B 1 97 ? 12.125 2.791 -8.977 1 96.38 97 ALA B CA 1
ATOM 2411 C C . ALA B 1 97 ? 11.188 2.518 -10.141 1 96.38 97 ALA B C 1
ATOM 2413 O O . ALA B 1 97 ? 11.031 1.369 -10.57 1 96.38 97 ALA B O 1
ATOM 2414 N N . ALA B 1 98 ? 10.594 3.559 -10.68 1 95 98 ALA B N 1
ATOM 2415 C CA . ALA B 1 98 ? 9.688 3.42 -11.82 1 95 98 ALA B CA 1
ATOM 2416 C C . ALA B 1 98 ? 10.422 2.908 -13.055 1 95 98 ALA B C 1
ATOM 2418 O O . ALA B 1 98 ? 9.914 2.049 -13.773 1 95 98 ALA B O 1
ATOM 2419 N N . ALA B 1 99 ? 11.586 3.391 -13.281 1 94.06 99 ALA B N 1
ATOM 2420 C CA . ALA B 1 99 ? 12.375 2.984 -14.438 1 94.06 99 ALA B CA 1
ATOM 2421 C C . ALA B 1 99 ? 12.773 1.514 -14.344 1 94.06 99 ALA B C 1
ATOM 2423 O O . ALA B 1 99 ? 12.633 0.766 -15.312 1 94.06 99 ALA B O 1
ATOM 2424 N N . ILE B 1 100 ? 13.242 1.168 -13.172 1 94.31 100 ILE B N 1
ATOM 2425 C CA . ILE B 1 100 ? 13.641 -0.221 -12.969 1 94.31 100 ILE B CA 1
ATOM 2426 C C . ILE B 1 100 ? 12.43 -1.137 -13.18 1 94.31 100 ILE B C 1
ATOM 2428 O O . ILE B 1 100 ? 12.547 -2.188 -13.812 1 94.31 100 ILE B O 1
ATOM 2432 N N . TYR B 1 101 ? 11.312 -0.74 -12.688 1 93 101 TYR B N 1
ATOM 2433 C CA . TYR B 1 101 ? 10.117 -1.572 -12.805 1 93 101 TYR B CA 1
ATOM 2434 C C . TYR B 1 101 ? 9.695 -1.715 -14.266 1 93 101 TYR B C 1
ATOM 2436 O O . TYR B 1 101 ? 9.383 -2.816 -14.719 1 93 101 TYR B O 1
ATOM 2444 N N . VAL B 1 102 ? 9.75 -0.675 -15.031 1 90.62 102 VAL B N 1
ATOM 2445 C CA . VAL B 1 102 ? 9.25 -0.662 -16.406 1 90.62 102 VAL B CA 1
ATOM 2446 C C . VAL B 1 102 ? 10.281 -1.311 -17.328 1 90.62 102 VAL B C 1
ATOM 2448 O O . VAL B 1 102 ? 9.914 -2.094 -18.219 1 90.62 102 VAL B O 1
ATOM 2451 N N . TYR B 1 103 ? 11.531 -1.076 -17.109 1 91.56 103 TYR B N 1
ATOM 2452 C CA . TYR B 1 103 ? 12.539 -1.494 -18.062 1 91.56 103 TYR B CA 1
ATOM 2453 C C . TYR B 1 103 ? 13.133 -2.846 -17.688 1 91.56 103 TYR B C 1
ATOM 2455 O O . TYR B 1 103 ? 13.727 -3.531 -18.531 1 91.56 103 TYR B O 1
ATOM 2463 N N . SER B 1 104 ? 13.023 -3.207 -16.438 1 91.88 104 SER B N 1
ATOM 2464 C CA . SER B 1 104 ? 13.641 -4.465 -16.031 1 91.88 104 SER B CA 1
ATOM 2465 C C . SER B 1 104 ? 12.586 -5.469 -15.57 1 91.88 104 SER B C 1
ATOM 2467 O O . SER B 1 104 ? 12.5 -6.574 -16.109 1 91.88 104 SER B O 1
ATOM 2469 N N . VAL B 1 105 ? 11.695 -5.09 -14.719 1 90.75 105 VAL B N 1
ATOM 2470 C CA . VAL B 1 105 ? 10.773 -6.027 -14.086 1 90.75 105 VAL B CA 1
ATOM 2471 C C . VAL B 1 105 ? 9.727 -6.48 -15.102 1 90.75 105 VAL B C 1
ATOM 2473 O O . VAL B 1 105 ? 9.5 -7.684 -15.266 1 90.75 105 VAL B O 1
ATOM 2476 N N . LEU B 1 106 ? 9.156 -5.59 -15.859 1 88.44 106 LEU B N 1
ATOM 2477 C CA . LEU B 1 106 ? 8.055 -5.918 -16.766 1 88.44 106 LEU B CA 1
ATOM 2478 C C . LEU B 1 106 ? 8.523 -6.832 -17.891 1 88.44 106 LEU B C 1
ATOM 2480 O O . LEU B 1 106 ? 7.914 -7.875 -18.141 1 88.44 106 LEU B O 1
ATOM 2484 N N . PRO B 1 107 ? 9.641 -6.539 -18.547 1 89 107 PRO B N 1
ATOM 2485 C CA . PRO B 1 107 ? 10.078 -7.438 -19.609 1 89 107 PRO B CA 1
ATOM 2486 C C . PRO B 1 107 ? 10.5 -8.812 -19.094 1 89 107 PRO B C 1
ATOM 2488 O O . PRO B 1 107 ? 10.289 -9.82 -19.766 1 89 107 PRO B O 1
ATOM 2491 N N . THR B 1 108 ? 11.109 -8.852 -17.906 1 89.31 108 THR B N 1
ATOM 2492 C CA . THR B 1 108 ? 11.523 -10.125 -17.328 1 89.31 108 THR B CA 1
ATOM 2493 C C . THR B 1 108 ? 10.305 -10.961 -16.938 1 89.31 108 THR B C 1
ATOM 2495 O O . THR B 1 108 ? 10.289 -12.172 -17.141 1 89.31 108 THR B O 1
ATOM 2498 N N . MET B 1 109 ? 9.367 -10.336 -16.406 1 87.31 109 MET B N 1
ATOM 2499 C CA . MET B 1 109 ? 8.148 -11.023 -15.984 1 87.31 109 MET B CA 1
ATOM 2500 C C . MET B 1 109 ? 7.402 -11.609 -17.172 1 87.31 109 MET B C 1
ATOM 2502 O O . MET B 1 109 ? 6.77 -12.656 -17.062 1 87.31 109 MET B O 1
ATOM 2506 N N . SER B 1 110 ? 7.488 -11 -18.328 1 86.38 110 SER B N 1
ATOM 2507 C CA . SER B 1 110 ? 6.77 -11.445 -19.516 1 86.38 110 SER B CA 1
ATOM 2508 C C . SER B 1 110 ? 7.332 -12.766 -20.031 1 86.38 110 SER B C 1
ATOM 2510 O 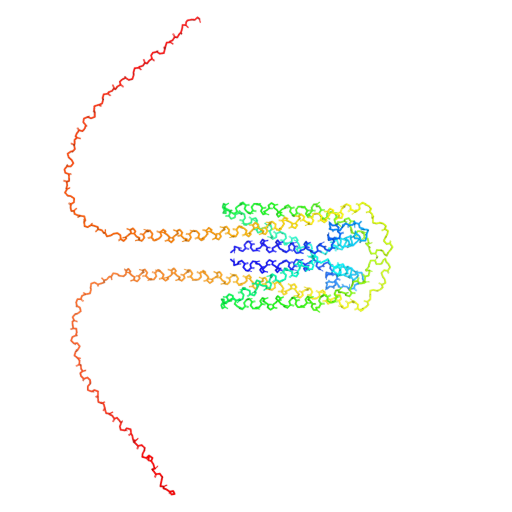O . SER B 1 110 ? 6.676 -13.469 -20.812 1 86.38 110 SER B O 1
ATOM 2512 N N . LYS B 1 111 ? 8.484 -13.156 -19.547 1 85.19 111 LYS B N 1
ATOM 2513 C CA . LYS B 1 111 ? 9.094 -14.414 -19.969 1 85.19 111 LYS B CA 1
ATOM 2514 C C . LYS B 1 111 ? 8.391 -15.609 -19.328 1 85.19 111 LYS B C 1
ATOM 2516 O O . LYS B 1 111 ? 8.539 -16.75 -19.797 1 85.19 111 LYS B O 1
ATOM 2521 N N . TYR B 1 112 ? 7.66 -15.289 -18.281 1 83.19 112 TYR B N 1
ATOM 2522 C CA . TYR B 1 112 ? 7.055 -16.375 -17.516 1 83.19 112 TYR B CA 1
ATOM 2523 C C . TYR B 1 112 ? 5.613 -16.609 -17.953 1 83.19 112 TYR B C 1
ATOM 2525 O O . TYR B 1 112 ? 4.938 -17.5 -17.438 1 83.19 112 TYR B O 1
ATOM 2533 N N . THR B 1 113 ? 5.121 -15.938 -18.922 1 77.12 113 THR B N 1
ATOM 2534 C CA . THR B 1 113 ? 3.725 -16.031 -19.328 1 77.12 113 THR B CA 1
ATOM 2535 C C . THR B 1 113 ? 3.4 -17.422 -19.859 1 77.12 113 THR B C 1
ATOM 2537 O O . THR B 1 113 ? 2.279 -17.906 -19.688 1 77.12 113 THR B O 1
ATOM 2540 N N . ASN B 1 114 ? 4.402 -18.094 -20.359 1 70.19 114 ASN B N 1
ATOM 2541 C CA . ASN B 1 114 ? 4.125 -19.375 -21.016 1 70.19 114 ASN B CA 1
ATOM 2542 C C . ASN B 1 114 ? 4.566 -20.547 -20.141 1 70.19 114 ASN B C 1
ATOM 2544 O O . ASN B 1 114 ? 4.543 -21.688 -20.578 1 70.19 114 ASN B O 1
ATOM 2548 N N . ILE B 1 115 ? 5.09 -20.156 -19.016 1 63.34 115 ILE B N 1
ATOM 2549 C CA . ILE B 1 115 ? 5.496 -21.25 -18.141 1 63.34 115 ILE B CA 1
ATOM 2550 C C . ILE B 1 115 ? 4.281 -21.797 -17.391 1 63.34 115 ILE B C 1
ATOM 2552 O O . ILE B 1 115 ? 3.482 -21.031 -16.844 1 63.34 115 ILE B O 1
ATOM 2556 N N . THR B 1 116 ? 3.963 -22.938 -17.75 1 57.59 116 THR B N 1
ATOM 2557 C CA . THR B 1 116 ? 2.879 -23.594 -17.031 1 57.59 116 THR B CA 1
ATOM 2558 C C . THR B 1 116 ? 3.398 -24.25 -15.766 1 57.59 116 THR B C 1
ATOM 2560 O O . THR B 1 116 ? 4.031 -25.312 -15.82 1 57.59 116 THR B O 1
ATOM 2563 N N . PRO B 1 117 ? 3.793 -23.438 -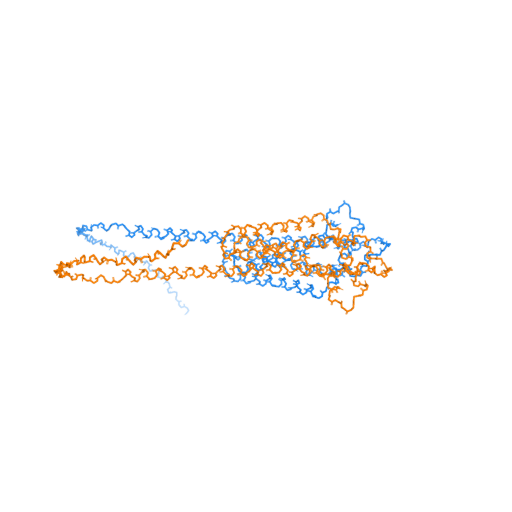14.812 1 54 117 PRO B N 1
ATOM 2564 C CA . PRO B 1 117 ? 4.461 -23.984 -13.633 1 54 117 PRO B CA 1
ATOM 2565 C C . PRO B 1 117 ? 3.818 -25.281 -13.141 1 54 117 PRO B C 1
ATOM 2567 O O . PRO B 1 117 ? 4.418 -26 -12.344 1 54 117 PRO B O 1
ATOM 2570 N N . PHE B 1 118 ? 2.537 -25.516 -13.172 1 51.09 118 PHE B N 1
ATOM 2571 C CA . PHE B 1 118 ? 1.774 -26.469 -12.383 1 51.09 118 PHE B CA 1
ATOM 2572 C C . PHE B 1 118 ? 1.807 -27.859 -13.031 1 51.09 118 PHE B C 1
ATOM 2574 O O . PHE B 1 118 ? 1.033 -28.734 -12.664 1 51.09 118 PHE B O 1
ATOM 2581 N N . ALA B 1 119 ? 2.846 -28.031 -13.867 1 48.62 119 ALA B N 1
ATOM 2582 C CA . ALA B 1 119 ? 2.807 -29.359 -14.453 1 48.62 119 ALA B CA 1
ATOM 2583 C C . ALA B 1 119 ? 3.338 -30.406 -13.484 1 48.62 119 ALA B C 1
ATOM 2585 O O . ALA B 1 119 ? 4.258 -30.141 -12.711 1 48.62 119 ALA B O 1
ATOM 2586 N N . ALA B 1 120 ? 2.516 -31.297 -13.008 1 47.62 120 ALA B N 1
ATOM 2587 C CA . ALA B 1 120 ? 2.748 -32.438 -12.141 1 47.62 120 ALA B CA 1
ATOM 2588 C C . ALA B 1 120 ? 4.199 -32.906 -12.227 1 47.62 120 ALA B C 1
ATOM 2590 O O . ALA B 1 120 ? 4.812 -33.25 -11.211 1 47.62 120 ALA B O 1
ATOM 2591 N N . ASN B 1 121 ? 4.633 -33.281 -13.328 1 51.78 121 ASN B N 1
ATOM 2592 C CA . ASN B 1 121 ? 5.969 -33.844 -13.562 1 51.78 121 ASN B CA 1
ATOM 2593 C C . ASN B 1 121 ? 6.957 -32.719 -13.945 1 51.78 121 ASN B C 1
ATOM 2595 O O . ASN B 1 121 ? 7.188 -32.469 -15.125 1 51.78 121 ASN B O 1
ATOM 2599 N N . LEU B 1 122 ? 7.086 -31.844 -12.859 1 57.5 122 LEU B N 1
ATOM 2600 C CA . LEU B 1 122 ? 7.848 -30.656 -13.219 1 57.5 122 LEU B CA 1
ATOM 2601 C C . LEU B 1 122 ? 9.242 -31.016 -13.703 1 57.5 122 LEU B C 1
ATOM 2603 O O . LEU B 1 122 ? 10.008 -31.672 -12.984 1 57.5 122 LEU B O 1
ATOM 2607 N N . PRO B 1 123 ? 9.469 -31.078 -14.953 1 66.75 123 PRO B N 1
ATOM 2608 C CA . PRO B 1 123 ? 10.852 -31.203 -15.43 1 66.75 123 PRO B CA 1
ATOM 2609 C C . PRO B 1 123 ? 11.797 -30.219 -14.758 1 66.75 123 PRO B C 1
ATOM 2611 O O . PRO B 1 123 ? 11.359 -29.375 -13.977 1 66.75 123 PRO B O 1
ATOM 2614 N N . ARG B 1 124 ? 13.055 -30.531 -14.797 1 77.69 124 ARG B N 1
ATOM 2615 C CA . ARG B 1 124 ? 14.102 -29.625 -14.344 1 77.69 124 ARG B CA 1
ATOM 2616 C C . ARG B 1 124 ? 13.797 -28.188 -14.773 1 77.69 124 ARG B C 1
ATOM 2618 O O . ARG B 1 124 ? 13.336 -27.953 -15.891 1 77.69 124 ARG B O 1
ATOM 2625 N N . PHE B 1 125 ? 13.789 -27.281 -13.844 1 81.62 125 PHE B N 1
ATOM 2626 C CA . PHE B 1 125 ? 13.57 -25.875 -14.125 1 81.62 125 PHE B CA 1
ATOM 2627 C C . PHE B 1 125 ? 14.523 -25.375 -15.203 1 81.62 125 PHE B C 1
ATOM 2629 O O . PHE B 1 125 ? 15.719 -25.656 -15.156 1 81.62 125 PHE B O 1
ATOM 2636 N N . PRO B 1 126 ? 14.023 -24.797 -16.219 1 81.19 126 PRO B N 1
ATOM 2637 C CA . PRO B 1 126 ? 14.875 -24.297 -17.297 1 81.19 126 PRO B CA 1
ATOM 2638 C C . PRO B 1 126 ? 16.031 -23.438 -16.797 1 81.19 126 PRO B C 1
ATOM 2640 O O . PRO B 1 126 ? 15.789 -22.406 -16.141 1 81.19 126 PRO B O 1
ATOM 2643 N N . PRO B 1 127 ? 17.203 -23.828 -17.031 1 83.62 127 PRO B N 1
ATOM 2644 C CA . PRO B 1 127 ? 18.375 -23.094 -16.547 1 83.62 127 PRO B CA 1
ATOM 2645 C C . PRO B 1 127 ? 18.391 -21.641 -17 1 83.62 127 PRO B C 1
ATOM 2647 O O . PRO B 1 127 ? 18.906 -20.766 -16.281 1 83.62 127 PRO B O 1
ATOM 2650 N N . ALA B 1 128 ? 17.797 -21.297 -18.125 1 84.81 128 ALA B N 1
ATOM 2651 C CA . ALA B 1 128 ? 17.812 -19.953 -18.688 1 84.81 128 ALA B CA 1
ATOM 2652 C C . ALA B 1 128 ? 16.969 -19 -17.859 1 84.81 128 ALA B C 1
ATOM 2654 O O . ALA B 1 128 ? 17.156 -17.781 -17.906 1 84.81 128 ALA B O 1
ATOM 2655 N N . LEU B 1 129 ? 16.109 -19.594 -17 1 86.44 129 LEU B N 1
ATOM 2656 C CA . LEU B 1 129 ? 15.18 -18.75 -16.266 1 86.44 129 LEU B CA 1
ATOM 2657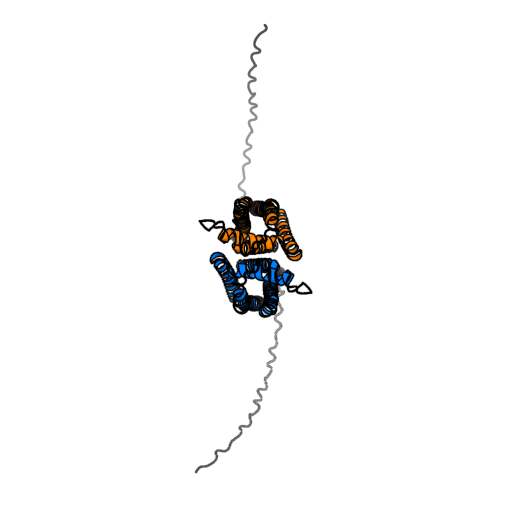 C C . LEU B 1 129 ? 15.594 -18.641 -14.797 1 86.44 129 LEU B C 1
ATOM 2659 O O . LEU B 1 129 ? 14.969 -17.922 -14.023 1 86.44 129 LEU B O 1
ATOM 2663 N N . ARG B 1 130 ? 16.703 -19.266 -14.516 1 84.12 130 ARG B N 1
ATOM 2664 C CA . ARG B 1 130 ? 17.141 -19.25 -13.125 1 84.12 130 ARG B CA 1
ATOM 2665 C C . ARG B 1 130 ? 17.641 -17.859 -12.734 1 84.12 130 ARG B C 1
ATOM 2667 O O . ARG B 1 130 ? 17.188 -17.297 -11.734 1 84.12 130 ARG B O 1
ATOM 2674 N N . GLN B 1 131 ? 18.516 -17.359 -13.555 1 86.25 131 GLN B N 1
ATOM 2675 C CA . GLN B 1 131 ? 19.094 -16.062 -13.25 1 86.25 131 GLN B CA 1
ATOM 2676 C C . GLN B 1 131 ? 18.062 -14.953 -13.328 1 86.25 131 GLN B C 1
ATOM 2678 O O . GLN B 1 131 ? 17.984 -14.102 -12.445 1 86.25 131 GLN B O 1
ATOM 2683 N N . PRO B 1 132 ? 17.188 -14.914 -14.312 1 88.12 132 PRO B N 1
ATOM 2684 C CA . PRO B 1 132 ? 16.141 -13.875 -14.375 1 88.12 132 PRO B CA 1
ATOM 2685 C C . PRO B 1 132 ? 15.227 -13.883 -13.156 1 88.12 132 PRO B C 1
ATOM 2687 O O . PRO B 1 132 ? 14.75 -12.828 -12.727 1 88.12 132 PRO B O 1
ATOM 2690 N N . THR B 1 133 ? 14.992 -15 -12.609 1 85.75 133 THR B N 1
ATOM 2691 C CA . THR B 1 133 ? 14.125 -15.086 -11.445 1 85.75 133 THR B CA 1
ATOM 2692 C C . THR B 1 133 ? 14.766 -14.406 -10.242 1 85.75 133 THR B C 1
ATOM 2694 O O . THR B 1 133 ? 14.109 -13.664 -9.516 1 85.75 133 THR B O 1
ATOM 2697 N N . VAL B 1 134 ? 16.031 -14.656 -10.078 1 86.12 134 VAL B N 1
ATOM 2698 C CA . VAL B 1 134 ? 16.75 -14.031 -8.977 1 86.12 134 VAL B CA 1
ATOM 2699 C C . VAL B 1 134 ? 16.875 -12.531 -9.219 1 86.12 134 VAL B C 1
ATOM 2701 O O . VAL B 1 134 ? 16.797 -11.734 -8.281 1 86.12 134 VAL B O 1
ATOM 2704 N N . GLU B 1 135 ? 17.062 -12.18 -10.453 1 89.06 135 GLU B N 1
ATOM 2705 C CA . GLU B 1 135 ? 17.172 -10.773 -10.82 1 89.06 135 GLU B CA 1
ATOM 2706 C C . GLU B 1 135 ? 15.867 -10.031 -10.547 1 89.06 135 GLU B C 1
ATOM 2708 O O . GLU B 1 135 ? 15.875 -8.859 -10.172 1 89.06 135 GLU B O 1
ATOM 2713 N N . LEU B 1 136 ? 14.773 -10.695 -10.719 1 89.56 136 LEU B N 1
ATOM 2714 C CA . LEU B 1 136 ? 13.477 -10.094 -10.414 1 89.56 136 LEU B CA 1
ATOM 2715 C C . LEU B 1 136 ? 13.359 -9.773 -8.93 1 89.56 136 LEU B C 1
ATOM 2717 O O . LEU B 1 136 ? 12.914 -8.68 -8.562 1 89.56 136 LEU B O 1
ATOM 2721 N N . ALA B 1 137 ? 13.773 -10.695 -8.172 1 88.56 137 ALA B N 1
ATOM 2722 C CA . ALA B 1 137 ? 13.727 -10.477 -6.727 1 88.56 137 ALA B CA 1
ATOM 2723 C C . ALA B 1 137 ? 14.617 -9.297 -6.324 1 88.56 137 ALA B C 1
ATOM 2725 O O . ALA B 1 137 ? 14.227 -8.477 -5.488 1 88.56 137 ALA B O 1
ATOM 2726 N N . SER B 1 138 ? 15.773 -9.273 -6.949 1 90.12 138 SER B N 1
ATOM 2727 C CA . SER B 1 138 ? 16.688 -8.172 -6.664 1 90.12 138 SER B CA 1
ATOM 2728 C C . SER B 1 138 ? 16.094 -6.832 -7.094 1 90.12 138 SER B C 1
ATOM 2730 O O . SER B 1 138 ? 16.234 -5.832 -6.383 1 90.12 138 SER B O 1
ATOM 2732 N N . SER B 1 139 ? 15.477 -6.836 -8.195 1 92 139 SER B N 1
ATOM 2733 C CA . SER B 1 139 ? 14.852 -5.609 -8.688 1 92 139 SER B CA 1
ATOM 2734 C C . SER B 1 139 ? 13.727 -5.156 -7.754 1 92 139 SER B C 1
ATOM 2736 O O . SER B 1 139 ? 13.594 -3.965 -7.477 1 92 139 SER B O 1
ATOM 2738 N N . HIS B 1 140 ? 12.945 -6.062 -7.273 1 92.56 140 HIS B N 1
ATOM 2739 C CA . HIS B 1 140 ? 11.891 -5.727 -6.316 1 92.56 140 HIS B CA 1
ATOM 2740 C C . HIS B 1 140 ? 12.477 -5.129 -5.043 1 92.56 140 HIS B C 1
ATOM 2742 O O . HIS B 1 140 ? 11.93 -4.172 -4.492 1 92.56 140 HIS B O 1
ATOM 2748 N N . LEU B 1 141 ? 13.531 -5.672 -4.605 1 90.19 141 LEU B N 1
ATOM 2749 C CA . LEU B 1 141 ? 14.188 -5.184 -3.393 1 90.19 141 LEU B CA 1
ATOM 2750 C C . LEU B 1 141 ? 14.695 -3.762 -3.586 1 90.19 141 LEU B C 1
ATOM 2752 O O . LEU B 1 141 ? 14.508 -2.906 -2.719 1 90.19 141 LEU B O 1
ATOM 2756 N N . ILE B 1 142 ? 15.312 -3.604 -4.672 1 92.75 142 ILE B N 1
ATOM 2757 C CA . ILE B 1 142 ? 15.836 -2.279 -4.984 1 92.75 142 ILE B CA 1
ATOM 2758 C C . ILE B 1 142 ? 14.695 -1.268 -5.023 1 92.75 142 ILE B C 1
ATOM 2760 O O . ILE B 1 142 ? 14.805 -0.167 -4.48 1 92.75 142 ILE B O 1
ATOM 2764 N N . CYS B 1 143 ? 13.664 -1.64 -5.645 1 94.12 143 CYS B N 1
ATOM 2765 C CA . CYS B 1 143 ? 12.508 -0.758 -5.719 1 94.12 143 CYS B CA 1
ATOM 2766 C C . CYS B 1 143 ? 11.938 -0.489 -4.332 1 94.12 143 CYS B C 1
ATOM 2768 O O . CYS B 1 143 ? 11.57 0.644 -4.016 1 94.12 143 CYS B O 1
ATOM 2770 N N . ALA B 1 144 ? 11.898 -1.501 -3.521 1 94.31 144 ALA B N 1
ATOM 2771 C CA . ALA B 1 144 ? 11.383 -1.347 -2.164 1 94.31 144 ALA B CA 1
ATOM 2772 C C . ALA B 1 144 ? 12.258 -0.4 -1.349 1 94.31 144 ALA B C 1
ATOM 2774 O O . ALA B 1 144 ? 11.75 0.445 -0.608 1 94.31 144 ALA B O 1
ATOM 2775 N N . VAL B 1 145 ? 13.5 -0.514 -1.493 1 94.19 145 VAL B N 1
ATOM 2776 C CA . VAL B 1 145 ? 14.438 0.334 -0.767 1 94.19 145 VAL B CA 1
ATOM 2777 C C . VAL B 1 145 ? 14.312 1.776 -1.254 1 94.19 145 VAL B C 1
ATOM 2779 O O . VAL B 1 145 ? 14.305 2.711 -0.449 1 94.19 145 VAL B O 1
ATOM 2782 N N . ALA B 1 146 ? 14.242 1.888 -2.537 1 96.19 146 ALA B N 1
ATOM 2783 C CA . ALA B 1 146 ? 14.102 3.223 -3.113 1 96.19 146 ALA B CA 1
ATOM 2784 C C . ALA B 1 146 ? 12.82 3.9 -2.629 1 96.19 146 ALA B C 1
ATOM 2786 O O . ALA B 1 146 ? 12.844 5.062 -2.221 1 96.19 146 ALA B O 1
ATOM 2787 N N . LEU B 1 147 ? 11.734 3.207 -2.643 1 97.12 147 LEU B N 1
ATOM 2788 C CA . LEU B 1 147 ? 10.453 3.775 -2.234 1 97.12 147 LEU B CA 1
ATOM 2789 C C . LEU B 1 147 ? 10.43 4.039 -0.733 1 97.12 147 LEU B C 1
ATOM 2791 O O . LEU B 1 147 ? 9.836 5.023 -0.282 1 97.12 147 LEU B O 1
ATOM 2795 N N . THR B 1 148 ? 11.055 3.135 -0.009 1 95.31 148 THR B N 1
ATOM 2796 C CA . THR B 1 148 ? 11.203 3.404 1.416 1 95.31 148 THR B CA 1
ATOM 2797 C C . THR B 1 148 ? 12 4.688 1.643 1 95.31 148 THR B C 1
ATOM 2799 O O . THR B 1 148 ? 11.68 5.469 2.543 1 95.31 148 THR B O 1
ATOM 2802 N N . GLY B 1 149 ? 13.031 4.898 0.877 1 95.94 149 GLY B N 1
ATOM 2803 C CA . GLY B 1 149 ? 13.797 6.133 0.93 1 95.94 149 GLY B CA 1
ATOM 2804 C C . GLY B 1 149 ? 12.953 7.367 0.689 1 95.94 149 GLY B C 1
ATOM 2805 O O . GLY B 1 149 ? 13.141 8.391 1.349 1 95.94 149 GLY B O 1
ATOM 2806 N N . VAL B 1 150 ? 12.023 7.305 -0.219 1 95.69 150 VAL B N 1
ATOM 2807 C CA . VAL B 1 150 ? 11.125 8.422 -0.489 1 95.69 150 VAL B CA 1
ATOM 2808 C C . VAL B 1 150 ? 10.336 8.766 0.771 1 95.69 150 VAL B C 1
ATOM 2810 O O . VAL B 1 150 ? 10.211 9.938 1.133 1 95.69 150 VAL B O 1
ATOM 2813 N N . ILE B 1 151 ? 9.844 7.754 1.475 1 94.25 151 ILE B N 1
ATOM 2814 C CA . ILE B 1 151 ? 9.055 7.965 2.682 1 94.25 151 ILE B CA 1
ATOM 2815 C C . ILE B 1 151 ? 9.914 8.625 3.758 1 94.25 151 ILE B C 1
ATOM 2817 O O . ILE B 1 151 ? 9.484 9.57 4.418 1 94.25 151 ILE B O 1
ATOM 2821 N N . ILE B 1 152 ? 11.133 8.164 3.887 1 93.31 152 ILE B N 1
ATOM 2822 C CA . ILE B 1 152 ? 12.047 8.695 4.891 1 93.31 152 ILE B CA 1
ATOM 2823 C C . ILE B 1 152 ? 12.375 10.148 4.57 1 93.31 152 ILE B C 1
ATOM 2825 O O . ILE B 1 152 ? 12.391 11 5.465 1 93.31 152 ILE B O 1
ATOM 2829 N N . LEU B 1 153 ? 12.641 10.414 3.357 1 93.12 153 LEU B N 1
ATOM 2830 C CA . LEU B 1 153 ? 12.961 11.773 2.945 1 93.12 153 LEU B CA 1
ATOM 2831 C C . LEU B 1 153 ? 11.781 12.711 3.184 1 93.12 153 LEU B C 1
ATOM 2833 O O . LEU B 1 153 ? 11.953 13.836 3.656 1 93.12 153 LEU B O 1
ATOM 2837 N N . GLN B 1 154 ? 10.57 12.273 2.857 1 90.75 154 GLN B N 1
ATOM 2838 C CA . GLN B 1 154 ? 9.391 13.102 3.053 1 90.75 154 GLN B CA 1
ATOM 2839 C C . GLN B 1 154 ? 9.117 13.336 4.539 1 90.75 154 GLN B C 1
ATOM 2841 O O . GLN B 1 154 ? 8.648 14.406 4.93 1 90.75 154 GLN B O 1
ATOM 2846 N N . ALA B 1 155 ? 9.422 12.352 5.383 1 88.5 155 ALA B N 1
ATOM 2847 C CA . ALA B 1 155 ? 9.266 12.508 6.828 1 88.5 155 ALA B CA 1
ATOM 2848 C C . ALA B 1 155 ? 10.273 13.508 7.387 1 88.5 155 ALA B C 1
ATOM 2850 O O . ALA B 1 155 ? 9.938 14.328 8.242 1 88.5 155 ALA B O 1
ATOM 2851 N N . THR B 1 156 ? 11.477 13.32 6.859 1 87.31 156 THR B N 1
ATOM 2852 C CA . THR B 1 156 ? 12.523 14.234 7.305 1 87.31 156 THR B CA 1
ATOM 2853 C C . THR B 1 156 ? 12.227 15.664 6.863 1 87.31 156 THR B C 1
ATOM 2855 O O . THR B 1 156 ? 12.453 16.609 7.621 1 87.31 156 THR B O 1
ATOM 2858 N N . ARG B 1 157 ? 11.758 15.766 5.758 1 85.5 157 ARG B N 1
ATOM 2859 C CA . ARG B 1 157 ? 11.367 17.078 5.266 1 85.5 157 ARG B CA 1
ATOM 2860 C C . ARG B 1 157 ? 10.273 17.688 6.145 1 85.5 157 ARG B C 1
ATOM 2862 O O . ARG B 1 157 ? 10.336 18.875 6.484 1 85.5 157 ARG B O 1
ATOM 2869 N N . TYR B 1 158 ? 9.297 16.938 6.414 1 82.31 158 TYR B N 1
ATOM 2870 C CA . TYR B 1 158 ? 8.203 17.375 7.273 1 82.31 158 TYR B CA 1
ATOM 2871 C C . TYR B 1 158 ? 8.727 17.828 8.633 1 82.31 158 TYR B C 1
ATOM 2873 O O . TYR B 1 158 ? 8.305 18.859 9.156 1 82.31 158 TYR B O 1
ATOM 2881 N N . TRP B 1 159 ? 9.656 17.062 9.188 1 81.94 159 TRP B N 1
ATOM 2882 C CA . TRP B 1 159 ? 10.234 17.406 10.477 1 81.94 159 TRP B CA 1
ATOM 2883 C C . TRP B 1 159 ? 11.055 18.688 10.383 1 81.94 159 TRP B C 1
ATOM 2885 O O . TRP B 1 159 ? 10.977 19.547 11.266 1 81.94 159 TRP B O 1
ATOM 2895 N N . ALA B 1 160 ? 11.773 18.891 9.414 1 80.94 160 ALA B N 1
ATOM 2896 C CA . ALA B 1 160 ? 12.609 20.062 9.211 1 80.94 160 ALA B CA 1
ATOM 2897 C C . ALA B 1 160 ? 11.758 21.312 9.055 1 80.94 160 ALA B C 1
ATOM 2899 O O . ALA B 1 160 ? 12.109 22.391 9.57 1 80.94 160 ALA B O 1
ATOM 2900 N N . GLU B 1 161 ? 10.695 21.125 8.375 1 77.31 161 GLU B N 1
ATOM 2901 C CA . GLU B 1 161 ? 9.797 22.266 8.188 1 77.31 161 GLU B CA 1
ATOM 2902 C C . GLU B 1 161 ? 9.117 22.656 9.492 1 77.31 161 GLU B C 1
ATOM 2904 O O . GLU B 1 161 ? 8.867 23.844 9.734 1 77.31 161 GLU B O 1
ATOM 2909 N N . GLY B 1 162 ? 8.727 21.688 10.305 1 74.75 162 GLY B N 1
ATOM 2910 C CA . GLY B 1 162 ? 8.125 21.984 11.602 1 74.75 162 GLY B CA 1
ATOM 2911 C C . GLY B 1 162 ? 9.078 22.688 12.555 1 74.75 162 GLY B C 1
ATOM 2912 O O . GLY B 1 162 ? 8.656 23.562 13.32 1 74.75 162 GLY B O 1
ATOM 2913 N N . GLU B 1 163 ? 10.281 22.359 12.469 1 72.81 163 GLU B N 1
ATOM 2914 C CA . GLU B 1 163 ? 11.289 23.031 13.289 1 72.81 163 GLU B CA 1
ATOM 2915 C C . GLU B 1 163 ? 11.477 24.484 12.859 1 72.81 163 GLU B C 1
ATOM 2917 O O . GLU B 1 163 ? 11.602 25.375 13.703 1 72.81 163 GLU B O 1
ATOM 2922 N N . ASP B 1 164 ? 11.398 24.703 11.609 1 70.12 164 ASP B N 1
ATOM 2923 C CA . ASP B 1 164 ? 11.547 26.062 11.094 1 70.12 164 ASP B CA 1
ATOM 2924 C C . ASP B 1 164 ? 10.375 26.938 11.508 1 70.12 164 ASP B C 1
ATOM 2926 O O . ASP B 1 164 ? 10.562 28.109 11.836 1 70.12 164 ASP B O 1
ATOM 2930 N N . ASP B 1 165 ? 9.188 26.391 11.484 1 68 165 ASP B N 1
ATOM 2931 C CA . ASP B 1 165 ? 8 27.141 11.898 1 68 165 ASP B CA 1
ATOM 2932 C C . ASP B 1 165 ? 8.047 27.453 13.391 1 68 165 ASP B C 1
ATOM 2934 O O . ASP B 1 165 ? 7.605 28.531 13.812 1 68 165 ASP B O 1
ATOM 2938 N N . GLY B 1 166 ? 8.539 26.5 14.125 1 66.25 166 GLY B N 1
ATOM 2939 C CA . GLY B 1 166 ? 8.719 26.75 15.547 1 66.25 166 GLY B CA 1
ATOM 2940 C C . GLY B 1 166 ? 9.742 27.844 15.844 1 66.25 166 GLY B C 1
ATOM 2941 O O . GLY B 1 166 ? 9.508 28.703 16.688 1 66.25 166 GLY B O 1
ATOM 2942 N N . ASP B 1 167 ? 10.836 27.75 15.18 1 67.94 167 ASP B N 1
ATOM 2943 C CA . ASP B 1 167 ? 11.883 28.75 15.344 1 67.94 167 ASP B CA 1
ATOM 2944 C C . ASP B 1 167 ? 11.391 30.125 14.906 1 67.94 167 ASP B C 1
ATOM 2946 O O . ASP B 1 167 ? 11.711 31.141 15.547 1 67.94 167 ASP B O 1
ATOM 2950 N N . ALA B 1 168 ? 10.648 30.188 13.922 1 66.56 168 ALA B N 1
ATOM 2951 C CA . ALA B 1 168 ? 10.102 31.453 13.438 1 66.56 168 ALA B CA 1
ATOM 2952 C C . ALA B 1 168 ? 9.125 32.031 14.438 1 66.56 168 ALA B C 1
ATOM 2954 O O . ALA B 1 168 ? 9.117 33.25 14.672 1 66.56 168 ALA B O 1
ATOM 2955 N N . ALA B 1 169 ? 8.375 31.172 15 1 67.5 169 ALA B N 1
ATOM 2956 C CA . ALA B 1 169 ? 7.402 31.609 16 1 67.5 169 ALA B CA 1
ATOM 2957 C C . ALA B 1 169 ? 8.102 32.156 17.25 1 67.5 169 ALA B C 1
ATOM 2959 O O . ALA B 1 169 ? 7.707 33.156 17.797 1 67.5 169 ALA B O 1
ATOM 2960 N N . GLU B 1 170 ? 9.125 31.484 17.625 1 70 170 GLU B N 1
ATOM 2961 C CA . GLU B 1 170 ? 9.898 31.906 18.781 1 70 170 GLU B CA 1
ATOM 2962 C C . GLU B 1 170 ? 10.625 33.219 18.516 1 70 170 GLU B C 1
ATOM 2964 O O . GLU B 1 170 ? 10.719 34.094 19.391 1 70 170 GLU B O 1
ATOM 2969 N N . SER B 1 171 ? 11.117 33.344 17.328 1 71.25 171 SER B N 1
ATOM 2970 C CA . SER B 1 171 ? 11.805 34.562 16.953 1 71.25 171 SER B CA 1
ATOM 2971 C C . SER B 1 171 ? 10.836 35.75 16.922 1 71.25 171 SER B C 1
ATOM 2973 O O . SER B 1 171 ? 11.219 36.875 17.25 1 71.25 171 SER B O 1
ATOM 2975 N N . HIS B 1 172 ? 9.664 35.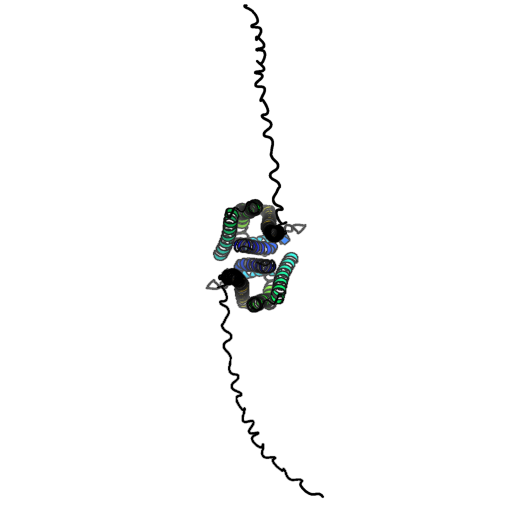531 16.438 1 69.06 172 HIS B N 1
ATOM 2976 C CA . HIS B 1 172 ? 8.656 36.562 16.406 1 69.06 172 HIS B CA 1
ATOM 2977 C C . HIS B 1 172 ? 8.242 36.969 17.812 1 69.06 172 HIS B C 1
ATOM 2979 O O . HIS B 1 172 ? 8.016 38.156 18.078 1 69.06 172 HIS B O 1
ATOM 2985 N N . VAL B 1 173 ? 8.172 36.031 18.734 1 70.38 173 VAL B N 1
ATOM 2986 C CA . VAL B 1 173 ? 7.84 36.312 20.125 1 70.38 173 VAL B CA 1
ATOM 2987 C C . VAL B 1 173 ? 8.977 37.094 20.797 1 70.38 173 VAL B C 1
ATOM 2989 O O . VAL B 1 173 ? 8.734 38.031 21.547 1 70.38 173 VAL B O 1
ATOM 2992 N N . ASP B 1 174 ? 10.164 36.719 20.516 1 71.5 174 ASP B N 1
ATOM 2993 C CA . ASP B 1 174 ? 11.328 37.406 21.062 1 71.5 174 ASP B CA 1
ATOM 2994 C C . ASP B 1 174 ? 11.43 38.844 20.531 1 71.5 174 ASP B C 1
ATOM 2996 O O . ASP B 1 174 ? 11.75 39.75 21.266 1 71.5 174 ASP B O 1
ATOM 3000 N N . SER B 1 175 ? 11.148 38.938 19.234 1 72.62 175 SER B N 1
ATOM 3001 C CA . SER B 1 175 ? 11.203 40.25 18.625 1 72.62 175 SER B CA 1
ATOM 3002 C C . SER B 1 175 ? 10.109 41.188 19.172 1 72.62 175 SER B C 1
ATOM 3004 O O . SER B 1 175 ? 10.344 42.375 19.406 1 72.62 175 SER B O 1
ATOM 3006 N N . SER B 1 176 ? 9.008 40.594 19.375 1 72.88 176 SER B N 1
ATOM 3007 C CA . SER B 1 176 ? 7.895 41.344 19.938 1 72.88 176 SER B CA 1
ATOM 3008 C C . SER B 1 176 ? 8.172 41.75 21.391 1 72.88 176 SER B C 1
ATOM 3010 O O . SER B 1 176 ? 7.816 42.875 21.797 1 72.88 176 SER B O 1
ATOM 3012 N N . GLU B 1 177 ? 8.82 40.938 22.141 1 71 177 GLU B N 1
ATOM 3013 C CA . GLU B 1 177 ? 9.188 41.219 23.531 1 71 177 GLU B CA 1
ATOM 3014 C C . GLU B 1 177 ? 10.281 42.281 23.594 1 71 177 GLU B C 1
ATOM 3016 O O . GLU B 1 177 ? 10.258 43.156 24.469 1 71 177 GLU B O 1
ATOM 3021 N N . LYS B 1 178 ? 11.227 42.25 22.734 1 77.38 178 LYS B N 1
ATOM 3022 C CA . LYS B 1 178 ? 12.297 43.25 22.688 1 77.38 178 LYS B CA 1
ATOM 3023 C C . LYS B 1 178 ? 11.758 44.625 22.266 1 77.38 178 LYS B C 1
ATOM 3025 O O . LYS B 1 178 ? 12.188 45.625 22.797 1 77.38 178 LYS B O 1
ATOM 3030 N N . HIS B 1 179 ? 10.883 44.594 21.375 1 71.56 179 HIS B N 1
ATOM 3031 C CA . HIS B 1 179 ? 10.25 45.812 20.938 1 71.56 179 HIS B CA 1
ATOM 3032 C C . HIS B 1 179 ? 9.414 46.438 22.062 1 71.56 179 HIS B C 1
ATOM 3034 O O . HIS B 1 179 ? 9.445 47.656 22.281 1 71.56 179 HIS B O 1
ATOM 3040 N N . TRP B 1 180 ? 8.773 45.594 22.797 1 67.12 180 TRP B N 1
ATOM 3041 C CA . TRP B 1 180 ? 7.98 46.031 23.938 1 67.12 180 TRP B CA 1
ATOM 3042 C C . TRP B 1 180 ? 8.883 46.562 25.047 1 67.12 180 TRP B C 1
ATOM 3044 O O . TRP B 1 180 ? 8.602 47.625 25.641 1 67.12 180 TRP B O 1
ATOM 3054 N N . LYS B 1 181 ? 10 46.094 25.344 1 76.88 181 LYS B N 1
ATOM 3055 C CA . LYS B 1 181 ? 10.945 46.531 26.359 1 76.88 181 LYS B CA 1
ATOM 3056 C C . LYS B 1 181 ? 11.633 47.812 25.969 1 76.88 181 LYS B C 1
ATOM 3058 O O . LYS B 1 181 ? 11.906 48.688 26.812 1 76.88 181 LYS B O 1
ATOM 3063 N N . ARG B 1 182 ? 11.859 47.969 24.734 1 73.5 182 ARG B N 1
ATOM 3064 C CA . ARG B 1 182 ? 12.484 49.188 24.25 1 73.5 182 ARG B CA 1
ATOM 3065 C C . ARG B 1 182 ? 11.508 50.344 24.297 1 73.5 182 ARG B C 1
ATOM 3067 O O . ARG B 1 182 ? 11.898 51.469 24.609 1 73.5 182 ARG B O 1
ATOM 3074 N N . SER B 1 183 ? 10.281 50.062 24.156 1 76.38 183 SER B N 1
ATOM 3075 C CA . SER B 1 183 ? 9.258 51.094 24.156 1 76.38 183 SER B CA 1
ATOM 3076 C C . SER B 1 183 ? 8.906 51.5 25.594 1 76.38 183 SER B C 1
ATOM 3078 O O . SER B 1 183 ? 8.523 52.656 25.828 1 76.38 183 SER B O 1
ATOM 3080 N N . SER B 1 184 ? 9.188 50.719 26.641 1 66.12 184 SER B N 1
ATOM 3081 C CA . SER B 1 184 ? 8.859 51 28.031 1 66.12 184 SER B CA 1
ATOM 3082 C C . SER B 1 184 ? 10.016 51.688 28.75 1 66.12 184 SER B C 1
ATOM 3084 O O . SER B 1 184 ? 9.992 51.812 29.984 1 66.12 184 SER B O 1
ATOM 3086 N N . ARG B 1 185 ? 11.109 52.031 28.219 1 64.69 185 ARG B N 1
ATOM 3087 C CA . ARG B 1 185 ? 12.148 52.812 28.875 1 64.69 185 ARG B CA 1
ATOM 3088 C C . ARG B 1 185 ? 11.664 54.219 29.156 1 64.69 185 ARG B C 1
ATOM 3090 O O . ARG B 1 185 ? 11.078 54.875 28.281 1 64.69 185 ARG B O 1
ATOM 3097 N N . PRO B 1 186 ? 11.555 54.625 30.469 1 61.53 186 PRO B N 1
ATOM 3098 C CA . PRO B 1 186 ? 11.078 55.969 30.844 1 61.53 186 PRO B CA 1
ATOM 3099 C C . PRO B 1 186 ? 11.766 57.094 30.047 1 61.53 186 PRO B C 1
ATOM 3101 O O . PRO B 1 186 ? 12.984 57.031 29.844 1 61.53 186 PRO B O 1
ATOM 3104 N N . ILE B 1 187 ? 11.102 58 29.438 1 57.22 187 ILE B N 1
ATOM 3105 C CA . ILE B 1 187 ? 11.656 59.219 28.906 1 57.22 187 ILE B CA 1
ATOM 3106 C C . ILE B 1 187 ? 12.414 59.969 30 1 57.22 187 ILE B C 1
ATOM 3108 O O . ILE B 1 187 ? 11.828 60.406 30.984 1 57.22 187 ILE B O 1
ATOM 3112 N N . GLU B 1 188 ? 13.57 59.781 30.328 1 57.56 188 GLU B N 1
ATOM 3113 C CA . GLU B 1 188 ? 14.328 60.656 31.219 1 57.56 188 GLU B CA 1
ATOM 3114 C C . GLU B 1 188 ? 14.086 62.125 30.875 1 57.56 188 GLU B C 1
ATOM 3116 O O . GLU B 1 188 ? 14.039 62.5 29.703 1 57.56 188 GLU B O 1
ATOM 3121 N N . PRO B 1 189 ? 13.508 63 31.844 1 55.91 189 PRO B N 1
ATOM 3122 C CA . PRO B 1 189 ? 13.336 64.438 31.516 1 55.91 189 PRO B CA 1
ATOM 3123 C C . PRO B 1 189 ? 14.539 65 30.781 1 55.91 189 PRO B C 1
ATOM 3125 O O . PRO B 1 189 ? 15.68 64.812 31.219 1 55.91 189 PRO B O 1
ATOM 3128 N N . THR B 1 190 ? 14.461 65.25 29.609 1 50.5 190 THR B N 1
ATOM 3129 C CA . THR B 1 190 ? 15.5 66 28.922 1 50.5 190 THR B CA 1
ATOM 3130 C C . THR B 1 190 ? 15.867 67.25 29.703 1 50.5 190 THR B C 1
ATOM 3132 O O . THR B 1 190 ? 15.039 68.125 29.859 1 50.5 190 THR B O 1
ATOM 3135 N N . THR B 1 191 ? 16.594 67.188 30.781 1 52.47 191 THR B N 1
ATOM 3136 C CA . THR B 1 191 ? 17.156 68.438 31.25 1 52.47 191 THR B CA 1
ATOM 3137 C C . THR B 1 191 ? 17.578 69.312 30.078 1 52.47 191 THR B C 1
ATOM 3139 O O . THR B 1 191 ? 18.125 68.875 29.094 1 52.47 191 THR B O 1
ATOM 3142 N N . PRO B 1 192 ? 17.016 70.562 29.922 1 48.03 192 PRO B N 1
ATOM 3143 C CA . PRO B 1 192 ? 17.438 71.5 28.859 1 48.03 192 PRO B CA 1
ATOM 3144 C C . PRO B 1 192 ? 18.953 71.438 28.609 1 48.03 192 PRO B C 1
ATOM 3146 O O . PRO B 1 192 ? 19.734 71.625 29.562 1 48.03 192 PRO B O 1
ATOM 3149 N N . ASP B 1 193 ? 19.422 70.625 27.828 1 42.78 193 ASP B N 1
ATOM 3150 C CA . ASP B 1 193 ? 20.828 70.625 27.438 1 42.78 193 ASP B CA 1
ATOM 3151 C C . ASP B 1 193 ? 21.375 72.062 27.359 1 42.78 193 ASP B C 1
ATOM 3153 O O . ASP B 1 193 ? 20.75 72.938 26.75 1 42.78 193 ASP B O 1
ATOM 3157 N N . THR B 1 194 ? 21.984 72.562 28.406 1 46.25 194 THR B N 1
ATOM 3158 C CA . THR B 1 194 ? 22.828 73.75 28.234 1 46.25 194 THR B CA 1
ATOM 3159 C C . THR B 1 194 ? 23.469 73.75 26.844 1 46.25 194 THR B C 1
ATOM 3161 O O . THR B 1 194 ? 24.109 72.75 26.453 1 46.25 194 THR B O 1
ATOM 3164 N N . ALA B 1 195 ? 22.969 74.625 25.891 1 43.56 195 ALA B N 1
ATOM 3165 C CA . ALA B 1 195 ? 23.562 75 24.625 1 43.56 195 ALA B CA 1
ATOM 3166 C C . ALA B 1 195 ? 25.094 75.062 24.703 1 43.56 195 ALA B C 1
ATOM 3168 O O . ALA B 1 195 ? 25.672 75.875 25.375 1 43.56 195 ALA B O 1
ATOM 3169 N N . ARG B 1 196 ? 25.75 73.875 24.875 1 40.28 196 ARG B N 1
ATOM 3170 C CA . ARG B 1 196 ? 27.203 73.938 24.688 1 40.28 196 ARG B CA 1
ATOM 3171 C C . ARG B 1 196 ? 27.578 74.75 23.453 1 40.28 196 ARG B C 1
ATOM 3173 O O . ARG B 1 196 ? 27.078 74.5 22.359 1 40.28 196 ARG B O 1
ATOM 3180 N N . GLN B 1 197 ? 27.875 76.062 23.625 1 41.59 197 GLN B N 1
ATOM 3181 C CA . GLN B 1 197 ? 28.547 76.938 22.688 1 41.59 197 GLN B CA 1
ATOM 3182 C C . GLN B 1 197 ? 29.641 76.188 21.922 1 41.59 197 GLN B C 1
ATOM 3184 O O . GLN B 1 197 ? 30.641 75.812 22.5 1 41.59 197 GLN B O 1
ATOM 3189 N N . THR B 1 198 ? 29.344 75.25 21.109 1 39.94 198 THR B N 1
ATOM 3190 C CA . THR B 1 198 ? 30.312 74.688 20.156 1 39.94 198 THR B CA 1
ATOM 3191 C C . THR B 1 198 ? 31.078 75.812 19.469 1 39.94 198 THR B C 1
ATOM 3193 O O . THR B 1 198 ? 30.5 76.625 18.75 1 39.94 198 THR B O 1
ATOM 3196 N N . ARG B 1 199 ? 32.156 76.438 20.141 1 37.38 199 ARG B N 1
ATOM 3197 C CA . ARG B 1 199 ? 33.156 77.25 19.469 1 37.38 199 ARG B CA 1
ATOM 3198 C C . ARG B 1 199 ? 33.625 76.562 18.172 1 37.38 199 ARG B C 1
ATOM 3200 O O . ARG B 1 199 ? 34.156 75.438 18.188 1 37.38 199 ARG B O 1
ATOM 3207 N N . THR B 1 200 ? 32.906 76.75 17.078 1 38.59 200 THR B N 1
ATOM 3208 C CA . THR B 1 200 ? 33.344 76.562 15.703 1 38.59 200 THR B CA 1
ATOM 3209 C C . THR B 1 200 ? 34.812 76.875 15.539 1 38.59 200 THR B C 1
ATOM 3211 O O . THR B 1 200 ? 35.188 78.062 15.609 1 38.59 200 THR B O 1
ATOM 3214 N N . ARG B 1 201 ? 35.781 76.125 16.266 1 34.84 201 ARG B N 1
ATOM 3215 C CA . ARG B 1 201 ? 37.156 76.312 15.859 1 34.84 201 ARG B CA 1
ATOM 3216 C C . ARG B 1 201 ? 37.312 76.188 14.344 1 34.84 201 ARG B C 1
ATOM 3218 O O . ARG B 1 201 ? 36.906 75.125 13.766 1 34.84 201 ARG B O 1
ATOM 3225 N N . ALA B 1 202 ? 37.312 77.25 13.633 1 37.19 202 ALA B N 1
ATOM 3226 C CA . ALA B 1 202 ? 37.719 77.5 12.25 1 37.19 202 ALA B CA 1
ATOM 3227 C C . ALA B 1 202 ? 39 76.688 11.914 1 37.19 202 ALA B C 1
ATOM 3229 O O . ALA B 1 202 ? 40.062 77 12.43 1 37.19 202 ALA B O 1
ATOM 3230 N N . SER B 1 203 ? 38.938 75.312 11.953 1 34.22 203 SER B N 1
ATOM 3231 C CA . SER B 1 203 ? 40.062 74.5 11.477 1 34.22 203 SER B CA 1
ATOM 3232 C C . SER B 1 203 ? 40.531 74.938 10.102 1 34.22 203 SER B C 1
ATOM 3234 O O . SER B 1 203 ? 39.75 75.062 9.172 1 34.22 203 SER B O 1
ATOM 3236 N N . GLN B 1 204 ? 41.469 75.938 10.016 1 34.03 204 GLN B N 1
ATOM 3237 C CA . GLN B 1 204 ? 42.281 76.312 8.883 1 34.03 204 GLN B CA 1
ATOM 3238 C C . GLN B 1 204 ? 42.844 75.125 8.133 1 34.03 204 GLN B C 1
ATOM 3240 O O . GLN B 1 204 ? 43.594 74.312 8.711 1 34.03 204 GLN B O 1
ATOM 3245 N N . SER B 1 205 ? 42.031 74.438 7.254 1 34.44 205 SER B N 1
ATOM 3246 C CA . SER B 1 205 ? 42.406 73.375 6.332 1 34.44 205 SER B CA 1
ATOM 3247 C C . SER B 1 205 ? 43.688 73.75 5.574 1 34.44 205 SER B C 1
ATOM 3249 O O . SER B 1 205 ? 43.75 74.75 4.883 1 34.44 205 SER B O 1
ATOM 3251 N N . PRO B 1 206 ? 44.906 73.562 6.16 1 37.16 206 PRO B N 1
ATOM 3252 C CA . PRO B 1 206 ? 46.125 73.812 5.414 1 37.16 206 PRO B CA 1
ATOM 3253 C C . PRO B 1 206 ? 46.188 73 4.094 1 37.16 206 PRO B C 1
ATOM 3255 O O . PRO B 1 206 ? 45.969 71.812 4.074 1 37.16 206 PRO B O 1
ATOM 3258 N N . SER B 1 207 ? 45.594 73.438 2.949 1 31.61 207 SER B N 1
ATOM 3259 C CA . SER B 1 207 ? 45.625 72.938 1.584 1 31.61 207 SER B CA 1
ATOM 3260 C C . SER B 1 207 ? 47.062 72.688 1.133 1 31.61 207 SER B C 1
ATOM 3262 O O . SER B 1 207 ? 47.625 73.438 0.385 1 31.61 207 SER B O 1
ATOM 3264 N N . ALA B 1 208 ? 48.031 72.312 2.043 1 29.39 208 ALA B N 1
ATOM 3265 C CA . ALA B 1 208 ? 49.344 72.188 1.417 1 29.39 208 ALA B CA 1
ATOM 3266 C C . ALA B 1 208 ? 49.344 71.062 0.332 1 29.39 208 ALA B C 1
ATOM 3268 O O . ALA B 1 208 ? 48.906 69.938 0.575 1 29.39 208 ALA B O 1
ATOM 3269 N N . ARG B 1 209 ? 49.219 71.562 -0.936 1 30.55 209 ARG B N 1
ATOM 3270 C CA . ARG B 1 209 ? 49.312 70.875 -2.248 1 30.55 209 ARG B CA 1
ATOM 3271 C C . ARG B 1 209 ? 50.562 70 -2.35 1 30.55 209 ARG B C 1
ATOM 3273 O O . ARG B 1 209 ? 51.688 70.562 -2.369 1 30.55 209 ARG B O 1
ATOM 3280 N N . ARG B 1 210 ? 50.688 69 -1.499 1 29.41 210 ARG B N 1
ATOM 3281 C CA . ARG B 1 210 ? 51.906 68.188 -1.628 1 29.41 210 ARG B CA 1
ATOM 3282 C C . ARG B 1 210 ? 52.062 67.688 -3.045 1 29.41 210 ARG B C 1
ATOM 3284 O O . ARG B 1 210 ? 51.219 66.875 -3.514 1 29.41 210 ARG B O 1
ATOM 3291 N N . LYS B 1 211 ? 52.656 68.5 -3.949 1 33.5 211 LYS B N 1
ATOM 3292 C CA . LYS B 1 211 ? 53.094 68.188 -5.305 1 33.5 211 LYS B CA 1
ATOM 3293 C C . LYS B 1 211 ? 53.906 66.875 -5.359 1 33.5 211 LYS B C 1
ATOM 3295 O O . LYS B 1 211 ? 54.875 66.688 -4.602 1 33.5 211 LYS B O 1
ATOM 3300 N N . SER B 1 212 ? 53.219 65.75 -5.617 1 29.66 212 SER B N 1
ATOM 3301 C CA . SER B 1 212 ? 53.812 64.375 -5.785 1 29.66 212 SER B CA 1
ATOM 3302 C C . SER B 1 212 ? 54.938 64.375 -6.82 1 29.66 212 SER B C 1
ATOM 3304 O O . SER B 1 212 ? 54.812 65.062 -7.859 1 29.66 212 SER B O 1
ATOM 3306 N N . PRO B 1 213 ? 56.188 64.188 -6.484 1 33.22 213 PRO B N 1
ATOM 3307 C CA . PRO B 1 213 ? 57.406 64.125 -7.301 1 33.22 213 PRO B CA 1
ATOM 3308 C C . PRO B 1 213 ? 57.312 63.156 -8.461 1 33.22 213 PRO B C 1
ATOM 3310 O O . PRO B 1 213 ? 56.812 62.031 -8.281 1 33.22 213 PRO B O 1
ATOM 3313 N N . VAL B 1 214 ? 57.031 63.594 -9.742 1 30.83 214 VAL B N 1
ATOM 3314 C CA . VAL B 1 214 ? 56.969 62.938 -11.031 1 30.83 214 VAL B CA 1
ATOM 3315 C C . VAL B 1 214 ? 58.25 62.125 -11.258 1 30.83 214 VAL B C 1
ATOM 3317 O O . VAL B 1 214 ? 59.344 62.688 -11.383 1 30.83 214 VAL B O 1
ATOM 3320 N N . LYS B 1 215 ? 58.469 60.938 -10.664 1 28 215 LYS B N 1
ATOM 3321 C CA . LYS B 1 215 ? 59.656 60.156 -10.977 1 28 215 LYS B CA 1
ATOM 3322 C C . LYS B 1 215 ? 59.75 59.875 -12.469 1 28 215 LYS B C 1
ATOM 3324 O O . LYS B 1 215 ? 58.844 59.344 -13.078 1 28 215 LYS B O 1
ATOM 3329 N N . ARG B 1 216 ? 60.594 60.625 -13.219 1 27.83 216 ARG B N 1
ATOM 3330 C CA . ARG B 1 216 ? 61.031 60.656 -14.609 1 27.83 216 ARG B CA 1
ATOM 3331 C C . ARG B 1 216 ? 61.469 59.25 -15.055 1 27.83 216 ARG B C 1
ATOM 3333 O O . ARG B 1 216 ? 62.312 58.625 -14.398 1 27.83 216 ARG B O 1
ATOM 3340 N N . LYS B 1 217 ? 60.625 58.469 -15.727 1 33.28 217 LYS B N 1
ATOM 3341 C CA . LYS B 1 217 ? 60.844 57.188 -16.391 1 33.28 217 LYS B CA 1
ATOM 3342 C C . LYS B 1 217 ? 62.062 57.25 -17.328 1 33.28 217 LYS B C 1
ATOM 3344 O O . LYS B 1 217 ? 62.156 58.156 -18.156 1 33.28 217 LYS B O 1
ATOM 3349 N N . SER B 1 218 ? 63.219 56.75 -16.859 1 28.75 218 SER B N 1
ATOM 3350 C CA . SER B 1 218 ? 64.5 56.594 -17.609 1 28.75 218 SER B CA 1
ATOM 3351 C C . SER B 1 218 ? 64.25 55.906 -18.953 1 28.75 218 SER B C 1
ATOM 3353 O O . SER B 1 218 ? 63.719 54.812 -19.031 1 28.75 218 SER B O 1
ATOM 3355 N N . VAL B 1 219 ? 63.969 56.594 -19.984 1 32.84 219 VAL B N 1
ATOM 3356 C CA . VAL B 1 219 ? 63.844 56.312 -21.406 1 32.84 219 VAL B CA 1
ATOM 3357 C C . VAL B 1 219 ? 65.125 55.625 -21.891 1 32.84 219 VAL B C 1
ATOM 3359 O O . VAL B 1 219 ? 66.188 56.25 -21.906 1 32.84 219 VAL B O 1
ATOM 3362 N N . LEU B 1 220 ? 65.375 54.344 -21.375 1 32.44 220 LEU B N 1
ATOM 3363 C CA . LEU B 1 220 ? 66.625 53.75 -21.922 1 32.44 220 LEU B CA 1
ATOM 3364 C C . LEU B 1 220 ? 66.625 53.875 -23.438 1 32.44 220 LEU B C 1
ATOM 3366 O O . LEU B 1 220 ? 65.625 53.906 -24.094 1 32.44 220 LEU B O 1
ATOM 3370 N N . PRO B 1 221 ? 67.938 53.688 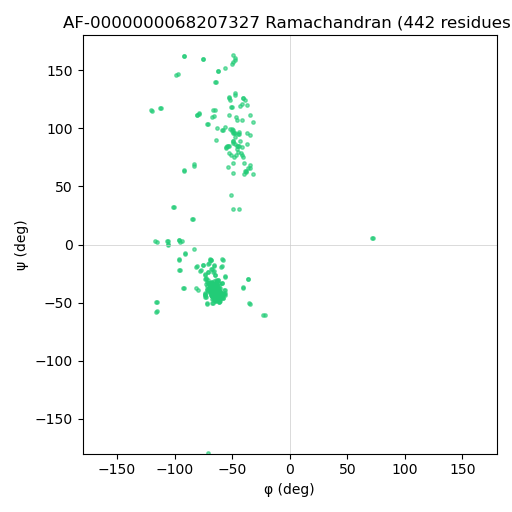-24.062 1 33.97 221 PRO B N 1
ATOM 3371 C CA . PRO B 1 221 ? 68.688 54.125 -25.219 1 33.97 221 PRO B CA 1
ATOM 3372 C C . PRO B 1 221 ? 68.188 53.562 -26.531 1 33.97 221 PRO B C 1
ATOM 3374 O O . PRO B 1 221 ? 67.438 52.562 -26.531 1 33.97 221 PRO B O 1
ATOM 3377 N N . PRO B 1 222 ? 68.875 53.938 -27.656 1 36.94 222 PRO B N 1
ATOM 3378 C CA . PRO B 1 222 ? 68.875 54.156 -29.109 1 36.94 222 PRO B CA 1
ATOM 3379 C C . PRO B 1 222 ? 69.125 52.844 -29.875 1 36.94 222 PRO B C 1
ATOM 3381 O O . PRO B 1 222 ? 68.812 52.75 -31.062 1 36.94 222 PRO B O 1
ATOM 3384 N N . LYS B 1 223 ? 69.438 51.438 -29.5 1 27.44 223 LYS B N 1
ATOM 3385 C CA . LYS B 1 223 ? 70 50.969 -30.766 1 27.44 223 LYS B CA 1
ATOM 3386 C C . LYS B 1 223 ? 68.938 50.75 -31.828 1 27.44 223 LYS B C 1
ATOM 3388 O O . LYS B 1 223 ? 67.812 50.312 -31.516 1 27.44 223 LYS B O 1
#

Foldseek 3Di:
DDPLLVLLLVLLVVVLVVLVVLCQLLVLAQVDPPNDQVSNLSNLVVLLVVLPDDPVVVVVNVVSLVSNLVSLVVQCVVPPPLCVVLSVLLNVLSVVLVCLCVVQQNVLSNVSNPPPSPDPPRPRDPPVNNVSSNVNSVSSVSSSVSSVSNNVSSVVSVVVVVVVVVVVVVVVVVVVVVVVVVVPDDPDPPPPPDPPPPPPPPPPPPPPVPDPPPPPDDPDDDD/DPPLLVLLLVLLVVVLVVLVVLCQLLVLAQVDPPNDQVSNLSNLVVLLVVLPDDPVVVVVNVVSLVSNLVSLVVQCVVPPPLCVVLSVLLNVLSVVLVCLCVVQQNVLSNVSNPPPSPDPPDPRDPPVNNVSSNVNSVSSVSSSVSSVSNNVSSVVSVVVVVVVVVVVVVVVVVVVVVVVVVVPDDPDPPPPPPPPPPPPPPPPPPPPVPPPPPPPDPPDDDD

Solvent-accessible surface area (backbone atoms only — not comparable to full-atom values): 24640 Å² total; per-residue (Å²): 89,60,72,46,58,52,45,31,41,26,33,43,26,18,51,46,18,38,53,49,56,47,39,59,34,30,54,41,44,78,72,35,87,77,76,46,58,68,38,51,38,52,25,41,37,50,36,20,49,58,51,64,47,48,70,66,52,54,49,50,53,52,47,41,54,48,52,22,50,51,30,45,52,55,57,38,66,67,55,52,72,85,49,37,61,44,33,50,51,30,48,50,32,50,50,48,32,51,46,46,43,61,71,46,43,48,62,59,34,55,69,26,56,79,52,67,52,31,37,78,80,64,62,81,62,60,72,84,52,51,60,57,53,47,48,44,37,51,49,51,49,50,32,47,52,28,41,49,48,36,47,51,37,54,50,50,45,53,50,54,51,53,50,50,53,49,51,49,51,50,49,51,52,52,51,53,50,52,53,51,55,62,68,65,58,77,80,69,79,76,66,80,72,74,80,72,77,72,74,76,71,77,72,76,73,77,75,74,72,76,78,74,79,76,79,76,79,78,84,78,79,81,134,87,60,71,45,58,51,46,30,40,26,33,44,26,18,52,47,17,37,53,49,58,47,39,59,33,29,54,40,44,77,72,36,88,76,78,45,58,69,37,50,37,52,25,41,37,50,36,20,49,58,51,65,48,49,70,65,52,52,50,51,51,52,46,39,52,48,52,23,49,51,31,43,51,53,57,39,64,67,54,51,72,84,47,36,62,44,35,52,52,30,49,50,32,50,49,48,32,51,46,44,42,61,70,46,43,48,61,59,35,54,69,25,54,78,51,69,54,30,38,77,79,64,64,81,63,59,72,84,52,50,60,57,53,47,48,44,35,50,50,52,49,51,32,46,52,29,43,50,47,33,47,51,38,53,51,49,46,53,51,54,52,52,51,49,54,49,52,50,51,51,49,52,51,51,50,52,50,52,52,50,56,62,68,66,57,77,80,68,79,75,64,80,72,73,78,73,78,73,75,77,72,78,74,76,76,77,76,75,77,77,77,77,81,80,79,78,79,81,77,77,85,79,132